Protein AF-A0A971S9L2-F1 (afdb_monomer_lite)

Structure (mmCIF, N/CA/C/O backbone):
data_AF-A0A971S9L2-F1
#
_entry.id   AF-A0A971S9L2-F1
#
loop_
_atom_site.group_PDB
_atom_site.id
_atom_site.type_symbol
_atom_site.label_atom_id
_atom_site.label_alt_id
_atom_site.label_comp_id
_atom_site.label_asym_id
_atom_site.label_entity_id
_atom_site.label_seq_id
_atom_site.pdbx_PDB_ins_code
_atom_site.Cartn_x
_atom_site.Cartn_y
_atom_site.Cartn_z
_atom_site.occupancy
_atom_site.B_iso_or_equiv
_atom_site.auth_seq_id
_atom_site.auth_comp_id
_atom_site.auth_asym_id
_atom_site.auth_atom_id
_atom_site.pdbx_PDB_model_num
ATOM 1 N N . MET A 1 1 ? -4.959 7.215 24.337 1.00 77.00 1 MET A N 1
ATOM 2 C CA . MET A 1 1 ? -3.661 7.239 25.070 1.00 77.00 1 MET A CA 1
ATOM 3 C C . MET A 1 1 ? -2.908 6.014 24.600 1.00 77.00 1 MET A C 1
ATOM 5 O O . MET A 1 1 ? -3.502 4.947 24.609 1.00 77.00 1 MET A O 1
ATOM 9 N N . MET A 1 2 ? -1.663 6.170 24.152 1.00 91.12 2 MET A N 1
ATOM 10 C CA . MET A 1 2 ? -0.883 5.078 23.567 1.00 91.12 2 MET A CA 1
ATOM 11 C C . MET A 1 2 ? -0.669 3.950 24.584 1.00 91.12 2 MET A C 1
ATOM 13 O O . MET A 1 2 ? -0.215 4.217 25.697 1.00 91.12 2 MET A O 1
ATOM 17 N N . THR A 1 3 ? -1.002 2.717 24.203 1.00 96.12 3 THR A N 1
ATOM 18 C CA . THR A 1 3 ? -0.802 1.529 25.044 1.00 96.12 3 THR A CA 1
ATOM 19 C C . THR A 1 3 ? 0.675 1.126 25.079 1.00 96.12 3 THR A C 1
ATOM 21 O O . THR A 1 3 ? 1.451 1.487 24.189 1.00 96.12 3 THR A O 1
ATOM 24 N N . ASP A 1 4 ? 1.075 0.331 26.076 1.00 97.31 4 ASP A N 1
ATOM 25 C CA . ASP A 1 4 ? 2.449 -0.188 26.162 1.00 97.31 4 ASP A CA 1
ATOM 26 C C . ASP A 1 4 ? 2.821 -1.042 24.939 1.00 97.31 4 ASP A C 1
ATOM 28 O O . ASP A 1 4 ? 3.965 -1.010 24.486 1.00 97.31 4 ASP A O 1
ATOM 32 N N . ARG A 1 5 ? 1.848 -1.773 24.373 1.00 97.81 5 ARG A N 1
ATOM 33 C CA . ARG A 1 5 ? 2.000 -2.528 23.120 1.00 97.81 5 ARG A CA 1
ATOM 34 C C . ARG A 1 5 ? 2.410 -1.600 21.981 1.00 97.81 5 ARG A C 1
ATOM 36 O O . ARG A 1 5 ? 3.442 -1.806 21.346 1.00 97.81 5 ARG A O 1
ATOM 43 N N . VAL A 1 6 ? 1.613 -0.559 21.740 1.00 98.25 6 VAL A N 1
ATOM 44 C CA . VAL A 1 6 ? 1.852 0.392 20.649 1.00 98.25 6 VAL A CA 1
ATOM 45 C C . VAL A 1 6 ? 3.168 1.136 20.851 1.00 98.25 6 VAL A C 1
ATOM 47 O O . VAL A 1 6 ? 3.890 1.360 19.881 1.00 98.25 6 VAL A O 1
ATOM 50 N N . ALA A 1 7 ? 3.523 1.474 22.094 1.00 98.06 7 ALA A N 1
ATOM 51 C CA . ALA A 1 7 ? 4.807 2.093 22.406 1.00 98.06 7 ALA A CA 1
ATOM 52 C C . ALA A 1 7 ? 5.989 1.215 21.953 1.00 98.06 7 ALA A C 1
ATOM 54 O O . ALA A 1 7 ? 6.868 1.712 21.246 1.00 98.06 7 ALA A O 1
ATOM 55 N N . ARG A 1 8 ? 5.970 -0.088 22.281 1.00 98.12 8 ARG A N 1
ATOM 56 C CA . ARG A 1 8 ? 7.005 -1.052 21.860 1.00 98.12 8 ARG A CA 1
ATOM 57 C C . ARG A 1 8 ? 7.039 -1.246 20.345 1.00 98.12 8 ARG A C 1
ATOM 59 O O . ARG A 1 8 ? 8.114 -1.209 19.748 1.00 98.12 8 ARG A O 1
ATOM 66 N N . LEU A 1 9 ? 5.874 -1.395 19.710 1.00 98.31 9 LEU A N 1
ATOM 67 C CA . LEU A 1 9 ? 5.760 -1.534 18.253 1.00 98.31 9 LEU A CA 1
ATOM 68 C C . LEU A 1 9 ? 6.317 -0.305 17.518 1.00 98.31 9 LEU A C 1
ATOM 70 O O . LEU A 1 9 ? 7.101 -0.436 16.576 1.00 98.31 9 LEU A O 1
ATOM 74 N N . LYS A 1 10 ? 5.961 0.897 17.980 1.00 97.81 10 LYS A N 1
ATOM 75 C CA . LYS A 1 10 ? 6.462 2.162 17.436 1.00 97.81 10 LYS A CA 1
ATOM 76 C C . LYS A 1 10 ? 7.972 2.297 17.621 1.00 97.81 10 LYS A C 1
ATOM 78 O O . LYS A 1 10 ? 8.654 2.685 16.677 1.00 97.81 10 LYS A O 1
ATOM 83 N N . GLU A 1 11 ? 8.493 1.991 18.809 1.00 97.19 11 GLU A N 1
ATOM 84 C CA . GLU A 1 11 ? 9.931 2.046 19.085 1.00 97.19 11 GLU A CA 1
ATOM 85 C C . GLU A 1 11 ? 10.711 1.092 18.173 1.00 97.19 11 GLU A C 1
ATOM 87 O O . GLU A 1 11 ? 11.699 1.504 17.563 1.00 97.19 11 GLU A O 1
ATOM 92 N N . LYS A 1 12 ? 10.235 -0.148 18.006 1.00 97.50 12 LYS A N 1
ATOM 93 C CA . LYS A 1 12 ? 10.829 -1.115 17.074 1.00 97.50 12 LYS A CA 1
ATOM 94 C C . LYS A 1 12 ? 10.814 -0.581 15.641 1.00 97.50 12 LYS A C 1
ATOM 96 O O . LYS A 1 12 ? 11.852 -0.573 14.988 1.00 97.50 12 LYS A O 1
ATOM 101 N N . SER A 1 13 ? 9.671 -0.081 15.172 1.00 97.69 13 SER A N 1
ATOM 102 C CA . SER A 1 13 ? 9.508 0.448 13.812 1.00 97.69 13 SER A CA 1
ATOM 103 C C . SER A 1 13 ? 10.437 1.623 13.505 1.00 97.69 13 SER A C 1
ATOM 105 O O . SER A 1 13 ? 11.133 1.611 12.495 1.00 97.69 13 SER A O 1
ATOM 107 N N . VAL A 1 14 ? 10.503 2.621 14.392 1.00 95.94 14 VAL A N 1
ATOM 108 C CA . VAL A 1 14 ? 11.314 3.835 14.178 1.00 95.94 14 VAL A CA 1
ATOM 109 C C . VAL A 1 14 ? 12.816 3.543 14.200 1.00 95.94 14 VAL A C 1
ATOM 111 O O . VAL A 1 14 ? 13.571 4.211 13.499 1.00 95.94 14 VAL A O 1
ATOM 114 N N . ASN A 1 15 ? 13.251 2.552 14.980 1.00 96.12 15 ASN A N 1
ATOM 115 C CA . ASN A 1 15 ? 14.662 2.174 15.085 1.00 96.12 15 ASN A CA 1
ATOM 116 C C . ASN A 1 15 ? 15.088 1.098 14.072 1.00 96.12 15 ASN A C 1
ATOM 118 O O . ASN A 1 15 ? 16.257 0.714 14.043 1.00 96.12 15 ASN A O 1
ATOM 122 N N . THR A 1 16 ? 14.164 0.585 13.255 1.00 96.38 16 THR A N 1
ATOM 123 C CA . THR A 1 16 ? 14.481 -0.428 12.245 1.00 96.38 16 THR A CA 1
ATOM 124 C C . THR A 1 16 ? 15.212 0.216 11.069 1.00 96.38 16 THR A C 1
ATOM 126 O O . THR A 1 16 ? 14.694 1.129 10.432 1.00 96.38 16 THR A O 1
ATOM 129 N N . GLN A 1 17 ? 16.411 -0.280 10.755 1.00 96.56 17 GLN A N 1
ATOM 130 C CA . GLN A 1 17 ? 17.188 0.165 9.598 1.00 96.56 17 GLN A CA 1
ATOM 131 C C . GLN A 1 17 ? 16.579 -0.391 8.297 1.00 96.56 17 GLN A C 1
ATOM 133 O O . GLN A 1 17 ? 16.505 -1.614 8.147 1.00 96.56 17 GLN A O 1
ATOM 138 N N . PRO A 1 18 ? 16.203 0.463 7.324 1.00 97.75 18 PRO A N 1
ATOM 139 C CA . PRO A 1 18 ? 15.739 0.002 6.022 1.00 97.75 18 PRO A CA 1
ATOM 140 C C . PRO A 1 18 ? 16.785 -0.840 5.284 1.00 97.75 18 PRO A C 1
ATOM 142 O O . PRO A 1 18 ? 17.980 -0.517 5.275 1.00 97.75 18 PRO A O 1
ATOM 145 N N . ARG A 1 19 ? 16.322 -1.904 4.624 1.00 97.94 19 ARG A N 1
ATOM 146 C CA . ARG A 1 19 ? 17.159 -2.851 3.874 1.00 97.94 19 ARG A CA 1
ATOM 147 C C . ARG A 1 19 ? 16.448 -3.380 2.634 1.00 97.94 19 ARG A C 1
ATOM 149 O O . ARG A 1 19 ? 15.223 -3.314 2.554 1.00 97.94 19 ARG A O 1
ATOM 156 N N . ILE A 1 20 ? 17.199 -3.922 1.680 1.00 97.88 20 ILE A N 1
ATOM 157 C CA . ILE A 1 20 ? 16.593 -4.612 0.533 1.00 97.88 20 ILE A CA 1
ATOM 158 C C . ILE A 1 20 ? 16.261 -6.073 0.864 1.00 97.88 20 ILE A C 1
ATOM 160 O O . ILE A 1 20 ? 16.860 -6.675 1.754 1.00 97.88 20 ILE A O 1
ATOM 164 N N . CYS A 1 21 ? 15.295 -6.633 0.139 1.00 97.31 21 CYS A N 1
ATOM 165 C CA . CYS A 1 21 ? 14.895 -8.034 0.194 1.00 97.31 21 CYS A CA 1
ATOM 166 C C . CYS A 1 21 ? 14.799 -8.593 -1.231 1.00 97.31 21 CYS A C 1
ATOM 168 O O . CYS A 1 21 ? 14.027 -8.096 -2.058 1.00 97.31 21 CYS A O 1
ATOM 170 N N . MET A 1 22 ? 15.586 -9.635 -1.510 1.00 97.88 22 MET A N 1
ATOM 171 C CA . MET A 1 22 ? 15.704 -10.223 -2.848 1.00 97.88 22 MET A CA 1
ATOM 172 C C . MET A 1 22 ? 14.668 -11.316 -3.155 1.00 97.88 22 MET A C 1
ATOM 174 O O . MET A 1 22 ? 14.533 -11.685 -4.320 1.00 97.88 22 MET A O 1
ATOM 178 N N . GLU A 1 23 ? 13.902 -11.794 -2.162 1.00 97.81 23 GLU A N 1
ATOM 179 C CA . GLU A 1 23 ? 12.924 -12.892 -2.317 1.00 97.81 23 GLU A CA 1
ATOM 180 C C . GLU A 1 23 ? 11.953 -12.648 -3.479 1.00 97.81 23 GLU A C 1
ATOM 182 O O . GLU A 1 23 ? 11.791 -13.498 -4.353 1.00 97.81 23 GLU A O 1
ATOM 187 N N . ARG A 1 24 ? 11.369 -11.442 -3.547 1.00 98.25 24 ARG A N 1
ATOM 188 C CA . ARG A 1 24 ? 10.447 -11.063 -4.626 1.00 98.25 24 ARG A CA 1
ATOM 189 C C . ARG A 1 24 ? 11.113 -11.154 -5.999 1.00 98.25 24 ARG A C 1
ATOM 191 O O . ARG A 1 24 ? 10.534 -11.706 -6.929 1.00 98.25 24 ARG A O 1
ATOM 198 N N . ALA A 1 25 ? 12.304 -10.577 -6.147 1.00 98.56 25 ALA A N 1
ATOM 199 C CA . ALA A 1 25 ? 12.996 -10.537 -7.431 1.00 98.56 25 ALA A CA 1
ATOM 200 C C . ALA A 1 25 ? 13.349 -11.948 -7.920 1.00 98.56 25 ALA A C 1
ATOM 202 O O . ALA A 1 25 ? 13.224 -12.225 -9.114 1.00 98.56 25 ALA A O 1
ATOM 203 N N . VAL A 1 26 ? 13.719 -12.848 -7.005 1.00 98.56 26 VAL A N 1
ATOM 204 C CA . VAL A 1 26 ? 13.952 -14.266 -7.309 1.00 98.56 26 VAL A CA 1
ATOM 205 C C . VAL A 1 26 ? 12.655 -14.944 -7.757 1.00 98.56 26 VAL A C 1
ATOM 207 O O . VAL A 1 26 ? 12.620 -15.453 -8.875 1.00 98.56 26 VAL A O 1
ATOM 210 N N . ALA A 1 27 ? 11.572 -14.846 -6.979 1.00 98.38 27 ALA A N 1
ATOM 211 C CA . ALA A 1 27 ? 10.281 -15.461 -7.312 1.00 98.38 27 ALA A CA 1
ATOM 212 C C . ALA A 1 27 ? 9.741 -15.000 -8.681 1.00 98.38 27 ALA A C 1
ATOM 214 O O . ALA A 1 27 ? 9.311 -15.805 -9.508 1.00 98.38 27 ALA A O 1
ATOM 215 N N . VAL A 1 28 ? 9.830 -13.697 -8.979 1.00 98.62 28 VAL A N 1
ATOM 216 C CA . VAL A 1 28 ? 9.432 -13.154 -10.289 1.00 98.62 28 VAL A CA 1
ATOM 217 C C . VAL A 1 28 ? 10.336 -13.681 -11.405 1.00 98.62 28 VAL A C 1
ATOM 219 O O . VAL A 1 28 ? 9.847 -14.013 -12.484 1.00 98.62 28 VAL A O 1
ATOM 222 N N . THR A 1 29 ? 11.645 -13.787 -11.171 1.00 98.75 29 THR A N 1
ATOM 223 C CA . THR A 1 29 ? 12.584 -14.329 -12.166 1.00 98.75 29 THR A CA 1
ATOM 224 C C . THR A 1 29 ? 12.263 -15.784 -12.495 1.00 98.75 29 THR A C 1
ATOM 226 O O . THR A 1 29 ? 12.164 -16.128 -13.672 1.00 98.75 29 THR A O 1
ATOM 229 N N . GLU A 1 30 ? 12.032 -16.617 -11.482 1.00 98.56 30 GLU A N 1
ATOM 230 C CA . GLU A 1 30 ? 11.678 -18.029 -11.649 1.00 98.56 30 GLU A CA 1
ATOM 231 C C . GLU A 1 30 ? 10.352 -18.201 -12.399 1.00 98.56 30 GLU A C 1
ATOM 233 O O . GLU A 1 30 ? 10.280 -18.974 -13.361 1.00 98.56 30 GLU A O 1
ATOM 238 N N . ALA A 1 31 ? 9.327 -17.421 -12.035 1.00 98.44 31 ALA A N 1
ATOM 239 C CA . ALA A 1 31 ? 8.047 -17.413 -12.738 1.00 98.44 31 ALA A CA 1
ATOM 240 C C . ALA A 1 31 ? 8.239 -17.101 -14.229 1.00 98.44 31 ALA A C 1
ATOM 242 O O . ALA A 1 31 ? 7.765 -17.827 -15.107 1.00 98.44 31 ALA A O 1
ATOM 243 N N . TYR A 1 32 ? 8.966 -16.026 -14.537 1.00 98.62 32 TYR A N 1
ATOM 244 C CA . TYR A 1 32 ? 9.186 -15.601 -15.915 1.00 98.62 32 TYR A CA 1
ATOM 245 C C . TYR A 1 32 ? 10.042 -16.596 -16.705 1.00 98.62 32 TYR A C 1
ATOM 247 O O . TYR A 1 32 ? 9.719 -16.866 -17.858 1.00 98.62 32 TYR A O 1
ATOM 255 N N . GLN A 1 33 ? 11.080 -17.188 -16.113 1.00 98.31 33 GLN A N 1
ATOM 256 C CA . GLN A 1 33 ? 11.871 -18.234 -16.771 1.00 98.31 33 GLN A CA 1
ATOM 257 C C . GLN A 1 33 ? 11.028 -19.465 -17.125 1.00 98.31 33 GLN A C 1
ATOM 259 O O . GLN A 1 33 ? 11.272 -20.104 -18.149 1.00 98.31 33 GLN A O 1
ATOM 264 N N . LYS A 1 34 ? 10.026 -19.784 -16.301 1.00 98.31 34 LYS A N 1
ATOM 265 C CA . LYS A 1 34 ? 9.155 -20.942 -16.501 1.00 98.31 34 LYS A CA 1
ATOM 266 C C . LYS A 1 34 ? 8.038 -20.700 -17.517 1.00 98.31 34 LYS A C 1
ATOM 268 O O . LYS A 1 34 ? 7.721 -21.609 -18.280 1.00 98.31 34 LYS A O 1
ATOM 273 N N . TYR A 1 35 ? 7.427 -19.514 -17.516 1.00 98.25 35 TYR A N 1
ATOM 274 C CA . TYR A 1 35 ? 6.171 -19.277 -18.240 1.00 98.25 35 TYR A CA 1
ATOM 275 C C . TYR A 1 35 ? 6.244 -18.213 -19.345 1.00 98.25 35 TYR A C 1
ATOM 277 O O . TYR A 1 35 ? 5.349 -18.183 -20.199 1.00 98.25 35 TYR A O 1
ATOM 285 N N . ALA A 1 36 ? 7.268 -17.353 -19.391 1.00 96.25 36 ALA A N 1
ATOM 286 C CA . ALA A 1 36 ? 7.324 -16.288 -20.393 1.00 96.25 36 ALA A CA 1
ATOM 287 C C . ALA A 1 36 ? 7.338 -16.858 -21.823 1.00 96.25 36 ALA A C 1
ATOM 289 O O . ALA A 1 36 ? 8.070 -17.792 -22.139 1.00 96.25 36 ALA A O 1
ATOM 290 N N . GLY A 1 37 ? 6.498 -16.292 -22.695 1.00 96.44 37 GLY A N 1
ATOM 291 C CA . GLY A 1 37 ? 6.302 -16.760 -24.072 1.00 96.44 37 GLY A CA 1
ATOM 292 C C . GLY A 1 37 ? 5.306 -17.917 -24.229 1.00 96.44 37 GLY A C 1
ATOM 293 O O . GLY A 1 37 ? 4.901 -18.200 -25.352 1.00 96.44 37 GLY A O 1
ATOM 294 N N . SER A 1 38 ? 4.868 -18.551 -23.133 1.00 97.69 38 SER A N 1
ATOM 295 C CA . SER A 1 38 ? 3.828 -19.599 -23.150 1.00 97.69 38 SER A CA 1
ATOM 296 C C . SER A 1 38 ? 2.423 -19.091 -22.799 1.00 97.69 38 SER A C 1
ATOM 298 O O . SER A 1 38 ? 1.434 -19.773 -23.059 1.00 97.69 38 SER A O 1
ATOM 300 N N . VAL A 1 39 ? 2.331 -17.886 -22.229 1.00 98.25 39 VAL A N 1
ATOM 301 C CA . VAL A 1 39 ? 1.087 -17.218 -21.821 1.00 98.25 39 VAL A CA 1
ATOM 302 C C . VAL A 1 39 ? 1.079 -15.758 -22.285 1.00 98.25 39 VAL A C 1
ATOM 304 O O . VAL A 1 39 ? 2.120 -15.210 -22.657 1.00 98.25 39 VAL A O 1
ATOM 307 N N . SER A 1 40 ? -0.091 -15.115 -22.249 1.00 98.12 40 SER A N 1
ATOM 308 C CA . SER A 1 40 ? -0.225 -13.679 -22.517 1.00 98.12 40 SER A CA 1
ATOM 309 C C . SER A 1 40 ? 0.543 -12.833 -21.483 1.00 98.12 40 SER A C 1
ATOM 311 O O . SER A 1 40 ? 0.710 -13.265 -20.336 1.00 98.12 40 SER A O 1
ATOM 313 N N . PRO A 1 41 ? 1.005 -11.614 -21.832 1.00 96.81 41 PRO A N 1
ATOM 314 C CA . PRO A 1 41 ? 1.688 -10.729 -20.884 1.00 96.81 41 PRO A CA 1
ATOM 315 C C . PRO A 1 41 ? 0.874 -10.439 -19.617 1.00 96.81 41 PRO A C 1
ATOM 317 O O . PRO A 1 41 ? 1.435 -10.384 -18.526 1.00 96.81 41 PRO A O 1
ATOM 320 N N . GLN A 1 42 ? -0.447 -10.301 -19.750 1.00 96.75 42 GLN A N 1
ATOM 321 C CA . GLN A 1 42 ? -1.371 -10.071 -18.643 1.00 96.75 42 GLN A CA 1
ATOM 322 C C . GLN A 1 42 ? -1.367 -11.266 -17.688 1.00 96.75 42 GLN A C 1
ATOM 324 O O . GLN A 1 42 ? -1.127 -11.092 -16.494 1.00 96.75 42 GLN A O 1
ATOM 329 N N . VAL A 1 43 ? -1.565 -12.484 -18.203 1.00 98.56 43 VAL A N 1
ATOM 330 C CA . VAL A 1 43 ? -1.550 -13.709 -17.387 1.00 98.56 43 VAL A CA 1
ATOM 331 C C . VAL A 1 43 ? -0.172 -13.947 -16.770 1.00 98.56 43 VAL A C 1
ATOM 333 O O . VAL A 1 43 ? -0.096 -14.359 -15.617 1.00 98.56 43 VAL A O 1
ATOM 336 N N . MET A 1 44 ? 0.920 -13.614 -17.468 1.00 98.44 44 MET A N 1
ATOM 337 C CA . MET A 1 44 ? 2.273 -13.687 -16.905 1.00 98.44 44 MET A CA 1
ATOM 338 C C . MET A 1 44 ? 2.413 -12.834 -15.633 1.00 98.44 44 MET A C 1
ATOM 340 O O . MET A 1 44 ? 3.021 -13.287 -14.665 1.00 98.44 44 MET A O 1
ATOM 344 N N . ARG A 1 45 ? 1.825 -11.628 -15.592 1.00 98.00 45 ARG A N 1
ATOM 345 C CA . ARG A 1 45 ? 1.819 -10.798 -14.372 1.00 98.00 45 ARG A CA 1
ATOM 346 C C . ARG A 1 45 ? 1.046 -11.458 -13.233 1.00 98.00 45 ARG A C 1
ATOM 348 O O . ARG A 1 45 ? 1.579 -11.526 -12.131 1.00 98.00 45 ARG A O 1
ATOM 355 N N . GLY A 1 46 ? -0.135 -12.011 -13.515 1.00 98.56 46 GLY A N 1
ATOM 356 C CA . GLY A 1 46 ? -0.936 -12.734 -12.522 1.00 98.56 46 GLY A CA 1
ATOM 357 C C . GLY A 1 46 ? -0.217 -13.969 -11.964 1.00 98.56 46 GLY A C 1
ATOM 358 O O . GLY A 1 46 ? -0.199 -14.178 -10.755 1.00 98.56 46 GLY A O 1
ATOM 359 N N . ILE A 1 47 ? 0.456 -14.747 -12.824 1.00 98.81 47 ILE A N 1
ATOM 360 C CA . ILE A 1 47 ? 1.275 -15.899 -12.408 1.00 98.81 47 ILE A CA 1
ATOM 361 C C . ILE A 1 47 ? 2.437 -15.451 -11.519 1.00 98.81 47 ILE A C 1
ATOM 363 O O . ILE A 1 47 ? 2.649 -16.037 -10.462 1.00 98.81 47 ILE A O 1
ATOM 367 N N . ALA A 1 48 ? 3.182 -14.421 -11.930 1.00 98.62 48 ALA A N 1
ATOM 368 C CA . ALA A 1 48 ? 4.302 -13.915 -11.143 1.00 98.62 48 ALA A CA 1
ATOM 369 C C . ALA A 1 48 ? 3.835 -13.395 -9.776 1.00 98.62 48 ALA A C 1
ATOM 371 O O . ALA A 1 48 ? 4.462 -13.695 -8.766 1.00 98.62 48 ALA A O 1
ATOM 372 N N . PHE A 1 49 ? 2.712 -12.673 -9.724 1.00 98.81 49 PHE A N 1
ATOM 373 C CA . PHE A 1 49 ? 2.139 -12.188 -8.471 1.00 98.81 49 PHE A CA 1
ATOM 374 C C . PHE A 1 49 ? 1.704 -13.327 -7.542 1.00 98.81 49 PHE A C 1
ATOM 376 O O . PHE A 1 49 ? 2.037 -13.313 -6.357 1.00 98.81 49 PHE A O 1
ATOM 383 N N . LYS A 1 50 ? 1.038 -14.350 -8.088 1.00 98.75 50 LYS A N 1
ATOM 384 C CA . LYS A 1 50 ? 0.675 -15.558 -7.340 1.00 98.75 50 LYS A CA 1
ATOM 385 C C . LYS A 1 50 ? 1.901 -16.273 -6.781 1.00 98.75 50 LYS A C 1
ATOM 387 O O . LYS A 1 50 ? 1.912 -16.572 -5.593 1.00 98.75 50 LYS A O 1
ATOM 392 N N . GLN A 1 51 ? 2.946 -16.446 -7.589 1.00 98.62 51 GLN A N 1
ATOM 393 C CA . GLN A 1 51 ? 4.185 -17.072 -7.133 1.00 98.62 51 GLN A CA 1
ATOM 394 C C . GLN A 1 51 ? 4.861 -16.265 -6.009 1.00 98.62 51 GLN A C 1
ATOM 396 O O . GLN A 1 51 ? 5.294 -16.848 -5.021 1.00 98.62 51 GLN A O 1
ATOM 401 N N . ILE A 1 52 ? 4.873 -14.925 -6.078 1.00 98.44 52 ILE A N 1
ATOM 402 C CA . ILE A 1 52 ? 5.373 -14.105 -4.959 1.00 98.44 52 ILE A CA 1
ATOM 403 C C . ILE A 1 52 ? 4.609 -14.424 -3.665 1.00 98.44 52 ILE A C 1
ATOM 405 O O . ILE A 1 52 ? 5.232 -14.584 -2.620 1.00 98.44 52 ILE A O 1
ATOM 409 N N . MET A 1 53 ? 3.276 -14.504 -3.712 1.00 98.31 53 MET A N 1
ATOM 410 C CA . MET A 1 53 ? 2.461 -14.754 -2.514 1.00 98.31 53 MET A CA 1
ATOM 411 C C . MET A 1 53 ? 2.571 -16.193 -1.994 1.00 98.31 53 MET A C 1
ATOM 413 O O . MET A 1 53 ? 2.419 -16.415 -0.790 1.00 98.31 53 MET A O 1
ATOM 417 N N . GLU A 1 54 ? 2.883 -17.154 -2.862 1.00 98.25 54 GLU A N 1
ATOM 418 C CA . GLU A 1 54 ? 3.188 -18.542 -2.491 1.00 98.25 54 GLU A CA 1
ATOM 419 C C . GLU A 1 54 ? 4.558 -18.671 -1.812 1.00 98.25 54 GLU A C 1
ATOM 421 O O . GLU A 1 54 ? 4.669 -19.379 -0.811 1.00 98.25 54 GLU A O 1
ATOM 426 N N . ASP A 1 55 ? 5.564 -17.936 -2.292 1.00 97.12 55 ASP A N 1
ATOM 427 C CA . ASP A 1 55 ? 6.963 -18.165 -1.912 1.00 97.12 55 ASP A CA 1
ATOM 428 C C . ASP A 1 55 ? 7.476 -17.205 -0.830 1.00 97.12 55 ASP A C 1
ATOM 430 O O . ASP A 1 55 ? 8.349 -17.579 -0.046 1.00 97.12 55 ASP A O 1
ATOM 434 N N . LYS A 1 56 ? 6.945 -15.973 -0.745 1.00 95.81 56 LYS A N 1
ATOM 435 C CA . LYS A 1 56 ? 7.485 -14.945 0.167 1.00 95.81 56 LYS A CA 1
ATOM 436 C C . LYS A 1 56 ? 7.484 -15.397 1.626 1.00 95.81 56 LYS A C 1
ATOM 438 O O . LYS A 1 56 ? 6.565 -16.098 2.064 1.00 95.81 56 LYS A O 1
ATOM 443 N N . THR A 1 57 ? 8.446 -14.926 2.408 1.00 97.81 57 THR A N 1
ATOM 444 C CA . THR A 1 57 ? 8.448 -15.138 3.857 1.00 97.81 57 THR A CA 1
ATOM 445 C C . THR A 1 57 ? 7.262 -14.419 4.513 1.00 97.81 57 THR A C 1
ATOM 447 O O . THR A 1 57 ? 6.962 -13.263 4.206 1.00 97.81 57 THR A O 1
ATOM 450 N N . ILE A 1 58 ? 6.569 -15.114 5.423 1.00 98.06 58 ILE A N 1
ATOM 451 C CA . ILE A 1 58 ? 5.484 -14.551 6.237 1.00 98.06 58 ILE A CA 1
ATOM 452 C C . ILE A 1 58 ? 6.035 -14.127 7.596 1.00 98.06 58 ILE A C 1
ATOM 454 O O . ILE A 1 58 ? 6.607 -14.940 8.324 1.00 98.06 58 ILE A O 1
ATOM 458 N N . TYR A 1 59 ? 5.812 -12.861 7.943 1.00 97.88 59 TYR A N 1
ATOM 459 C CA . TYR A 1 59 ? 6.229 -12.265 9.206 1.00 97.88 59 TYR A CA 1
ATOM 460 C C . TYR A 1 59 ? 5.015 -11.907 10.068 1.00 97.88 59 TYR A C 1
ATOM 462 O O . TYR A 1 59 ? 4.099 -11.215 9.617 1.00 97.88 59 TYR A O 1
ATOM 470 N N . ILE A 1 60 ? 5.053 -12.352 11.323 1.00 98.56 60 ILE A N 1
ATOM 471 C CA . ILE A 1 60 ? 4.174 -11.901 12.402 1.00 98.56 60 ILE A CA 1
ATOM 472 C C . ILE A 1 60 ? 5.095 -11.504 13.549 1.00 98.56 60 ILE A C 1
ATOM 474 O O . ILE A 1 60 ? 5.799 -12.344 14.110 1.00 98.56 60 ILE A O 1
ATOM 478 N N . GLY A 1 61 ? 5.133 -10.213 13.855 1.00 96.56 61 GLY A N 1
ATOM 479 C CA . GLY A 1 61 ? 5.965 -9.679 14.922 1.00 96.56 61 GLY A CA 1
ATOM 480 C C . GLY A 1 61 ? 5.359 -9.911 16.299 1.00 96.56 61 GLY A C 1
ATOM 481 O O . GLY A 1 61 ? 4.146 -10.079 16.447 1.00 96.56 61 GLY A O 1
ATOM 482 N N . ASP A 1 62 ? 6.208 -9.852 17.322 1.00 95.38 62 ASP A N 1
ATOM 483 C CA . ASP A 1 62 ? 5.754 -9.735 18.708 1.00 95.38 62 ASP A CA 1
ATOM 484 C C . ASP A 1 62 ? 4.787 -8.556 18.835 1.00 95.38 62 ASP A C 1
ATOM 486 O O . ASP A 1 62 ? 4.958 -7.535 18.165 1.00 95.38 62 ASP A O 1
ATOM 490 N N . ASP A 1 63 ? 3.776 -8.698 19.692 1.00 96.38 63 ASP A N 1
ATOM 491 C CA . ASP A 1 63 ? 2.775 -7.666 19.974 1.00 96.38 63 ASP A CA 1
ATOM 492 C C . ASP A 1 63 ? 1.856 -7.251 18.802 1.00 96.38 63 ASP A C 1
ATOM 494 O O . ASP A 1 63 ? 0.924 -6.478 19.030 1.00 96.38 63 ASP A O 1
ATOM 498 N N . GLU A 1 64 ? 2.036 -7.748 17.573 1.00 98.44 64 GLU A N 1
ATOM 499 C CA . GLU A 1 64 ? 1.206 -7.329 16.433 1.00 98.44 64 GLU A CA 1
ATOM 500 C C . GLU A 1 64 ? -0.256 -7.787 16.554 1.00 98.44 64 GLU A C 1
ATOM 502 O O . GLU A 1 64 ? -0.527 -8.939 16.899 1.00 98.44 64 GLU A O 1
ATOM 507 N N . LEU A 1 65 ? -1.185 -6.879 16.220 1.00 98.56 65 LEU A N 1
ATOM 508 C CA . LEU A 1 65 ? -2.618 -7.159 16.035 1.00 98.56 65 LEU A CA 1
ATOM 509 C C . LEU A 1 65 ? -3.041 -7.148 14.557 1.00 98.56 65 LEU A C 1
ATOM 511 O O . LEU A 1 65 ? -3.960 -7.880 14.187 1.00 98.56 65 LEU A O 1
ATOM 515 N N . ILE A 1 66 ? -2.370 -6.319 13.749 1.00 98.81 66 ILE A N 1
ATOM 516 C CA . ILE A 1 66 ? -2.474 -6.244 12.287 1.00 98.81 66 ILE A CA 1
ATOM 517 C C . ILE A 1 66 ? -1.173 -6.803 11.715 1.00 98.81 66 ILE A C 1
ATOM 519 O O . ILE A 1 66 ? -0.094 -6.355 12.107 1.00 98.81 66 ILE A O 1
ATOM 523 N N . VAL A 1 67 ? -1.267 -7.780 10.815 1.00 98.81 67 VAL A N 1
ATOM 524 C CA . VAL A 1 67 ? -0.128 -8.619 10.412 1.00 98.81 67 VAL A CA 1
ATOM 525 C C . VAL A 1 67 ? 0.211 -8.519 8.932 1.00 98.81 67 VAL A C 1
ATOM 527 O O . VAL A 1 67 ? -0.633 -8.196 8.098 1.00 98.81 67 VAL A O 1
ATOM 530 N N . GLY A 1 68 ? 1.466 -8.845 8.621 1.00 97.75 68 GLY A N 1
ATOM 531 C CA . GLY A 1 68 ? 2.024 -8.863 7.272 1.00 97.75 68 GLY A CA 1
ATOM 532 C C . GLY A 1 68 ? 2.970 -7.698 7.004 1.00 97.75 68 GLY A C 1
ATOM 533 O O . GLY A 1 68 ? 2.742 -6.581 7.465 1.00 97.75 68 GLY A O 1
ATOM 534 N N . GLU A 1 69 ? 4.024 -7.965 6.241 1.00 97.56 69 GLU A N 1
ATOM 535 C CA . GLU A 1 69 ? 5.023 -6.995 5.781 1.00 97.56 69 GLU A CA 1
ATOM 536 C C . GLU A 1 69 ? 5.223 -7.116 4.267 1.00 97.56 69 GLU A C 1
ATOM 538 O O . GLU A 1 69 ? 4.898 -8.153 3.671 1.00 97.56 69 GLU A O 1
ATOM 543 N N . ARG A 1 70 ? 5.750 -6.069 3.615 1.00 93.94 70 ARG A N 1
ATOM 544 C CA . ARG A 1 70 ? 6.072 -6.127 2.177 1.00 93.94 70 ARG A CA 1
ATOM 545 C C . ARG A 1 70 ? 7.198 -7.119 1.910 1.00 93.94 70 ARG A C 1
ATOM 547 O O . ARG A 1 70 ? 7.017 -8.006 1.077 1.00 93.94 70 ARG A O 1
ATOM 554 N N . GLY A 1 71 ? 8.319 -6.978 2.617 1.00 93.56 71 GLY A N 1
ATOM 555 C CA . GLY A 1 71 ? 9.429 -7.933 2.620 1.00 93.56 71 GLY A CA 1
ATOM 556 C C . GLY A 1 71 ? 9.330 -8.968 3.743 1.00 93.56 71 GLY A C 1
ATOM 557 O O . GLY A 1 71 ? 8.277 -9.144 4.350 1.00 93.56 71 GLY A O 1
ATOM 558 N N . ALA A 1 72 ? 10.450 -9.639 4.014 1.00 94.75 72 ALA A N 1
ATOM 559 C CA . ALA A 1 72 ? 10.543 -10.708 5.012 1.00 94.75 72 ALA A CA 1
ATOM 560 C C . ALA A 1 72 ? 10.454 -10.227 6.476 1.00 94.75 72 ALA A C 1
ATOM 562 O O . ALA A 1 72 ? 10.240 -11.034 7.375 1.00 94.75 72 ALA A O 1
ATOM 563 N N . GLU A 1 73 ? 10.640 -8.930 6.727 1.00 96.50 73 GLU A N 1
ATOM 564 C CA . GLU A 1 73 ? 10.626 -8.311 8.057 1.00 96.50 73 GLU A CA 1
ATOM 565 C C . GLU A 1 73 ? 10.337 -6.796 7.942 1.00 96.50 73 GLU A C 1
ATOM 567 O O . GLU A 1 73 ? 10.408 -6.248 6.833 1.00 96.50 73 GLU A O 1
ATOM 572 N N . PRO A 1 74 ? 10.019 -6.091 9.047 1.00 97.50 74 PRO A N 1
ATOM 573 C CA . PRO A 1 74 ? 9.866 -4.637 9.045 1.00 97.50 74 PRO A CA 1
ATOM 574 C C . PRO A 1 74 ? 11.072 -3.926 8.416 1.00 97.50 74 PRO A C 1
ATOM 576 O O . PRO A 1 74 ? 12.217 -4.306 8.644 1.00 97.50 74 PRO A O 1
ATOM 579 N N . GLY A 1 75 ? 10.835 -2.890 7.610 1.00 96.94 75 GLY A N 1
ATOM 580 C CA . GLY A 1 75 ? 11.888 -2.119 6.940 1.00 96.94 75 GLY A CA 1
ATOM 581 C C . GLY A 1 75 ? 12.545 -2.821 5.744 1.00 96.94 75 GLY A C 1
ATOM 582 O O . GLY A 1 75 ? 13.284 -2.171 4.997 1.00 96.94 75 GLY A O 1
ATOM 583 N N . ALA A 1 76 ? 12.271 -4.111 5.518 1.00 97.19 76 ALA A N 1
ATOM 584 C CA . ALA A 1 76 ? 12.754 -4.840 4.354 1.00 97.19 76 ALA A CA 1
ATOM 585 C C . ALA A 1 76 ? 11.864 -4.558 3.136 1.00 97.19 76 ALA A C 1
ATOM 587 O O . ALA A 1 76 ? 10.676 -4.885 3.113 1.00 97.19 76 ALA A O 1
ATOM 588 N N . THR A 1 77 ? 12.444 -3.966 2.093 1.00 94.00 77 THR A N 1
ATOM 589 C CA . THR A 1 77 ? 11.721 -3.588 0.874 1.00 94.00 77 THR A CA 1
ATOM 590 C C . THR A 1 77 ? 12.154 -4.426 -0.323 1.00 94.00 77 THR A C 1
ATOM 592 O O . THR A 1 77 ? 13.329 -4.748 -0.496 1.00 94.00 77 THR A O 1
ATOM 595 N N . SER A 1 78 ? 11.190 -4.810 -1.154 1.00 95.94 78 SER A N 1
ATOM 596 C CA . SER A 1 78 ? 11.447 -5.616 -2.347 1.00 95.94 78 SER A CA 1
ATOM 597 C C . SER A 1 78 ? 12.164 -4.824 -3.444 1.00 95.94 78 SER A C 1
ATOM 599 O O . SER A 1 78 ? 12.032 -3.603 -3.532 1.00 95.94 78 SER A O 1
ATOM 601 N N . THR A 1 79 ? 12.849 -5.529 -4.345 1.00 97.50 79 THR A N 1
ATOM 602 C CA . THR A 1 79 ? 13.358 -4.964 -5.604 1.00 97.50 79 THR A CA 1
ATOM 603 C C . THR A 1 79 ? 12.476 -5.363 -6.799 1.00 97.50 79 THR A C 1
ATOM 605 O O . THR A 1 79 ? 11.757 -6.369 -6.773 1.00 97.50 79 THR A O 1
ATOM 608 N N . PHE A 1 80 ? 12.483 -4.531 -7.847 1.00 98.50 80 PHE A N 1
ATOM 609 C CA . PHE A 1 80 ? 11.544 -4.607 -8.976 1.00 98.50 80 PHE A CA 1
ATOM 610 C C . PHE A 1 80 ? 12.283 -4.618 -10.319 1.00 98.50 80 PHE A C 1
ATOM 612 O O . PHE A 1 80 ? 12.229 -3.634 -11.065 1.00 98.50 80 PHE A O 1
ATOM 619 N N . PRO A 1 81 ? 13.009 -5.707 -10.631 1.00 98.56 81 PRO A N 1
ATOM 620 C CA . PRO A 1 81 ? 13.905 -5.747 -11.782 1.00 98.56 81 PRO A CA 1
ATOM 621 C C . PRO A 1 81 ? 13.170 -5.687 -13.129 1.00 98.56 81 PRO A C 1
ATOM 623 O O . PRO A 1 81 ? 13.768 -5.314 -14.136 1.00 98.56 81 PRO A O 1
ATOM 626 N N . GLU A 1 82 ? 11.863 -5.973 -13.161 1.00 98.38 82 GLU A N 1
ATOM 627 C CA . GLU A 1 82 ? 11.041 -5.765 -14.358 1.00 98.38 82 GLU A CA 1
ATOM 628 C C . GLU A 1 82 ? 10.813 -4.278 -14.701 1.00 98.38 82 GLU A C 1
ATOM 630 O O . GLU A 1 82 ? 10.493 -3.947 -15.846 1.00 98.38 82 GLU A O 1
ATOM 635 N N . LEU A 1 83 ? 10.976 -3.378 -13.726 1.00 98.31 83 LEU A N 1
ATOM 636 C CA . LEU A 1 83 ? 10.889 -1.929 -13.903 1.00 98.31 83 LEU A CA 1
ATOM 637 C C . LEU A 1 83 ? 12.286 -1.358 -14.113 1.00 98.31 83 LEU A C 1
ATOM 639 O O . LEU A 1 83 ? 12.596 -0.896 -15.208 1.00 98.31 83 LEU A O 1
ATOM 643 N N . CYS A 1 84 ? 13.135 -1.482 -13.092 1.00 98.19 84 CYS A N 1
ATOM 644 C CA . CYS A 1 84 ? 14.529 -1.065 -13.107 1.00 98.19 84 CYS A CA 1
ATOM 645 C C . CYS A 1 84 ? 15.403 -2.199 -12.564 1.00 98.19 84 CYS A C 1
ATOM 647 O O . CYS A 1 84 ? 15.340 -2.556 -11.383 1.00 98.19 84 CYS A O 1
ATOM 649 N N . CYS A 1 85 ? 16.228 -2.769 -13.440 1.00 98.31 85 CYS A N 1
ATOM 650 C CA . CYS A 1 85 ? 17.237 -3.744 -13.054 1.00 98.31 85 CYS A CA 1
ATOM 651 C C . CYS A 1 85 ? 18.506 -3.008 -12.605 1.00 98.31 85 CYS A C 1
ATOM 653 O O . CYS A 1 85 ? 19.333 -2.642 -13.435 1.00 98.31 85 CYS A O 1
ATOM 655 N N . HIS A 1 86 ? 18.643 -2.794 -11.296 1.00 98.25 86 HIS A N 1
ATOM 656 C CA . HIS A 1 86 ? 19.812 -2.145 -10.698 1.00 98.25 86 HIS A CA 1
ATOM 657 C C . HIS A 1 86 ? 21.125 -2.860 -11.054 1.00 98.25 86 HIS A C 1
ATOM 659 O O . HIS A 1 86 ? 21.194 -4.090 -11.119 1.00 98.25 86 HIS A O 1
ATOM 665 N N . THR A 1 87 ? 22.192 -2.094 -11.229 1.00 98.25 87 THR A N 1
ATOM 666 C CA . THR A 1 87 ? 23.554 -2.627 -11.302 1.00 98.25 87 THR A CA 1
ATOM 667 C C . THR A 1 87 ? 24.060 -3.022 -9.909 1.00 98.25 87 THR A C 1
ATOM 669 O O . THR A 1 87 ? 23.459 -2.691 -8.886 1.00 98.25 87 THR A O 1
ATOM 672 N N . VAL A 1 88 ? 25.191 -3.731 -9.836 1.00 98.19 88 VAL A N 1
ATOM 673 C CA . VAL A 1 88 ? 25.858 -3.978 -8.541 1.00 98.19 88 VAL A CA 1
ATOM 674 C C . VAL A 1 88 ? 26.368 -2.666 -7.931 1.00 98.19 88 VAL A C 1
ATOM 676 O O . VAL A 1 88 ? 26.309 -2.505 -6.717 1.00 98.19 88 VAL A O 1
ATOM 679 N N . GLU A 1 89 ? 26.799 -1.714 -8.763 1.00 98.06 89 GLU A N 1
ATOM 680 C CA . GLU A 1 89 ? 27.214 -0.379 -8.321 1.00 98.06 89 GLU A CA 1
ATOM 681 C C . GLU A 1 89 ? 26.046 0.392 -7.690 1.00 98.06 89 GLU A C 1
ATOM 683 O O . GLU A 1 89 ? 26.209 0.976 -6.623 1.00 98.06 89 GLU A O 1
ATOM 688 N N . ASP A 1 90 ? 24.839 0.317 -8.260 1.00 98.12 90 ASP A N 1
ATOM 689 C CA . ASP A 1 90 ? 23.643 0.919 -7.654 1.00 98.12 90 ASP A CA 1
ATOM 690 C C . ASP A 1 90 ? 23.389 0.381 -6.239 1.00 98.12 90 ASP A C 1
ATOM 692 O O . ASP A 1 90 ? 23.052 1.147 -5.330 1.00 98.12 90 ASP A O 1
ATOM 696 N N . LEU A 1 91 ? 23.577 -0.931 -6.036 1.00 98.19 91 LEU A N 1
ATOM 697 C CA . LEU A 1 91 ? 23.455 -1.557 -4.718 1.00 98.19 91 LEU A CA 1
ATOM 698 C C . LEU A 1 91 ? 24.528 -1.055 -3.739 1.00 98.19 91 LEU A C 1
ATOM 700 O O . LEU A 1 91 ? 24.252 -0.853 -2.556 1.00 98.19 91 LEU A O 1
ATOM 704 N N . GLU A 1 92 ? 25.751 -0.822 -4.212 1.00 97.81 92 GLU A N 1
ATOM 705 C CA . GLU A 1 92 ? 26.823 -0.236 -3.401 1.00 97.81 92 GLU A CA 1
ATOM 706 C C . GLU A 1 92 ? 26.520 1.221 -3.035 1.00 97.81 92 GLU A C 1
ATOM 708 O O . GLU A 1 92 ? 26.642 1.598 -1.867 1.00 97.81 92 GLU A O 1
ATOM 713 N N . VAL A 1 93 ? 26.044 2.015 -3.996 1.00 96.81 93 VAL A N 1
ATOM 714 C CA . VAL A 1 93 ? 25.665 3.420 -3.803 1.00 96.81 93 VAL A CA 1
ATOM 715 C C . VAL A 1 93 ? 24.519 3.550 -2.799 1.00 96.81 93 VAL A C 1
ATOM 717 O O . VAL A 1 93 ? 24.609 4.361 -1.875 1.00 96.81 93 VAL A O 1
ATOM 720 N N . MET A 1 94 ? 23.448 2.757 -2.925 1.00 96.88 94 MET A N 1
ATOM 721 C CA . MET A 1 94 ? 22.321 2.835 -1.984 1.00 96.88 94 MET A CA 1
ATOM 722 C C . MET A 1 94 ? 22.682 2.356 -0.573 1.00 96.88 94 MET A C 1
ATOM 724 O O . MET A 1 94 ? 22.070 2.823 0.386 1.00 96.88 94 MET A O 1
ATOM 728 N N . ASN A 1 95 ? 23.674 1.471 -0.437 1.00 97.56 95 ASN A N 1
ATOM 729 C CA . ASN A 1 95 ? 24.168 1.006 0.857 1.00 97.56 95 ASN A CA 1
ATOM 730 C C . ASN A 1 95 ? 25.097 2.018 1.534 1.00 97.56 95 ASN A C 1
ATOM 732 O O . ASN A 1 95 ? 25.034 2.185 2.749 1.00 97.56 95 ASN A O 1
ATOM 736 N N . ALA A 1 96 ? 25.951 2.686 0.754 1.00 96.69 96 ALA A N 1
ATOM 737 C CA . ALA A 1 96 ? 26.978 3.589 1.267 1.00 96.69 96 ALA A CA 1
ATOM 738 C C . ALA A 1 96 ? 26.519 5.047 1.436 1.00 96.69 96 ALA A C 1
ATOM 740 O O . ALA A 1 96 ? 27.186 5.806 2.141 1.00 96.69 96 ALA A O 1
ATOM 741 N N . ARG A 1 97 ? 25.430 5.472 0.777 1.00 95.56 97 ARG A N 1
ATOM 742 C CA . ARG A 1 97 ? 24.957 6.864 0.862 1.00 95.56 97 ARG A CA 1
ATOM 743 C C . ARG A 1 97 ? 24.604 7.259 2.296 1.00 95.56 97 ARG A C 1
ATOM 745 O O . ARG A 1 97 ? 24.109 6.449 3.063 1.00 95.56 97 ARG A O 1
ATOM 752 N N . GLU A 1 98 ? 24.821 8.524 2.638 1.00 93.94 98 GLU A N 1
ATOM 753 C CA . GLU A 1 98 ? 24.576 9.041 3.992 1.00 93.94 98 GLU A CA 1
ATOM 754 C C . GLU A 1 98 ? 23.081 9.122 4.329 1.00 93.94 98 GLU A C 1
ATOM 756 O O . GLU A 1 98 ? 22.657 8.753 5.420 1.00 93.94 98 GLU A O 1
ATOM 761 N N . ASN A 1 99 ? 22.273 9.587 3.373 1.00 93.50 99 ASN A N 1
ATOM 762 C CA . ASN A 1 99 ? 20.842 9.796 3.558 1.00 93.50 99 ASN A CA 1
ATOM 763 C C . ASN A 1 99 ? 20.033 8.769 2.769 1.00 93.50 99 ASN A C 1
ATOM 765 O O . ASN A 1 99 ? 20.349 8.454 1.620 1.00 93.50 99 ASN A O 1
ATOM 769 N N . VAL A 1 100 ? 18.929 8.315 3.365 1.00 94.69 100 VAL A N 1
ATOM 770 C CA . VAL A 1 100 ? 17.980 7.377 2.745 1.00 94.69 100 VAL A CA 1
ATOM 771 C C . VAL A 1 100 ? 18.652 6.044 2.358 1.00 94.69 100 VAL A C 1
ATOM 773 O O . VAL A 1 100 ? 18.318 5.450 1.341 1.00 94.69 100 VAL A O 1
ATOM 776 N N . ASN A 1 101 ? 19.669 5.581 3.081 1.00 97.31 101 ASN A N 1
ATOM 777 C CA . ASN A 1 101 ? 20.411 4.365 2.743 1.00 97.31 101 ASN A CA 1
ATOM 778 C C . ASN A 1 101 ? 19.603 3.067 2.945 1.00 97.31 101 ASN A C 1
ATOM 780 O O . ASN A 1 101 ? 18.796 2.937 3.856 1.00 97.31 101 ASN A O 1
ATOM 784 N N . PHE A 1 102 ? 19.868 2.058 2.122 1.00 98.31 102 PHE A N 1
ATOM 785 C CA . PHE A 1 102 ? 19.316 0.717 2.319 1.00 98.31 102 PHE A CA 1
ATOM 786 C C . PHE A 1 102 ? 20.453 -0.250 2.575 1.00 98.31 102 PHE A C 1
ATOM 788 O O . PHE A 1 102 ? 21.375 -0.327 1.769 1.00 98.31 102 PHE A O 1
ATOM 795 N N . THR A 1 103 ? 20.390 -1.007 3.668 1.00 98.25 103 THR A N 1
ATOM 796 C CA . THR A 1 103 ? 21.384 -2.052 3.915 1.00 98.25 103 THR A CA 1
ATOM 797 C C . THR A 1 103 ? 21.309 -3.120 2.823 1.00 98.25 103 THR A C 1
ATOM 799 O O . THR A 1 103 ? 20.238 -3.666 2.545 1.00 98.25 103 THR A O 1
ATOM 802 N N . VAL A 1 104 ? 22.468 -3.419 2.238 1.00 98.38 104 VAL A N 1
ATOM 803 C CA . VAL A 1 104 ? 22.686 -4.445 1.213 1.00 98.38 104 VAL A CA 1
ATOM 804 C C . VAL A 1 104 ? 23.767 -5.400 1.710 1.00 98.38 104 VAL A C 1
ATOM 806 O O . VAL A 1 104 ? 24.866 -4.974 2.071 1.00 98.38 104 VAL A O 1
ATOM 809 N N . THR A 1 105 ? 23.478 -6.697 1.706 1.00 98.06 105 THR A N 1
ATOM 810 C CA . THR A 1 105 ? 24.442 -7.744 2.064 1.00 98.06 105 THR A CA 1
ATOM 811 C C . THR A 1 105 ? 25.220 -8.244 0.843 1.00 98.06 105 THR A C 1
ATOM 813 O O . THR A 1 105 ? 24.823 -8.038 -0.304 1.00 98.06 105 THR A O 1
ATOM 816 N N . GLU A 1 106 ? 26.331 -8.949 1.069 1.00 98.25 106 GLU A N 1
ATOM 817 C CA . GLU A 1 106 ? 27.069 -9.598 -0.027 1.00 98.25 106 GLU A CA 1
ATOM 818 C C . GLU A 1 106 ? 26.245 -10.688 -0.726 1.00 98.25 106 GLU A C 1
ATOM 820 O O . GLU A 1 106 ? 26.400 -10.897 -1.928 1.00 98.25 106 GLU A O 1
ATOM 825 N N . GLU A 1 107 ? 25.326 -11.333 -0.004 1.00 98.31 107 GLU A N 1
ATOM 826 C CA . GLU A 1 107 ? 24.392 -12.292 -0.593 1.00 98.31 107 GLU A CA 1
ATOM 827 C C . GLU A 1 107 ? 23.402 -11.601 -1.539 1.00 98.31 107 GLU A C 1
ATOM 829 O O . GLU A 1 107 ? 23.184 -12.080 -2.651 1.00 98.31 107 GLU A O 1
ATOM 834 N N . ASP A 1 108 ? 22.885 -10.423 -1.170 1.00 98.44 108 ASP A N 1
ATOM 835 C CA . ASP A 1 108 ? 22.006 -9.649 -2.053 1.00 98.44 108 ASP A CA 1
ATOM 836 C C . ASP A 1 108 ? 22.726 -9.258 -3.353 1.00 98.44 108 ASP A C 1
ATOM 838 O O . ASP A 1 108 ? 22.183 -9.416 -4.450 1.00 98.44 108 ASP A O 1
ATOM 842 N N . LYS A 1 109 ? 23.987 -8.808 -3.253 1.00 98.69 109 LYS A N 1
ATOM 843 C CA . LYS A 1 109 ? 24.822 -8.489 -4.425 1.00 98.69 109 LYS A CA 1
ATOM 844 C C . LYS A 1 109 ? 25.106 -9.720 -5.280 1.00 98.69 109 LYS A C 1
ATOM 846 O O . LYS A 1 109 ? 25.135 -9.611 -6.508 1.00 98.69 109 LYS A O 1
ATOM 851 N N . ARG A 1 110 ? 25.329 -10.880 -4.655 1.00 98.75 110 ARG A N 1
ATOM 852 C CA . ARG A 1 110 ? 25.535 -12.151 -5.358 1.00 98.75 110 ARG A CA 1
ATOM 853 C C . ARG A 1 110 ? 24.287 -12.534 -6.149 1.00 98.75 110 ARG A C 1
ATOM 855 O O . ARG A 1 110 ? 24.398 -12.756 -7.351 1.00 98.75 110 ARG A O 1
ATOM 862 N N . ILE A 1 111 ? 23.111 -12.524 -5.515 1.00 98.75 111 ILE A N 1
ATOM 863 C CA . ILE A 1 111 ? 21.821 -12.786 -6.175 1.00 98.75 111 ILE A CA 1
ATOM 864 C C . ILE A 1 111 ? 21.604 -11.801 -7.330 1.00 98.75 111 ILE A C 1
ATOM 866 O O . ILE A 1 111 ? 21.265 -12.217 -8.441 1.00 98.75 111 ILE A O 1
ATOM 870 N N . GLN A 1 112 ? 21.859 -10.507 -7.108 1.00 98.69 112 GLN A N 1
ATOM 871 C CA . GLN A 1 112 ? 21.714 -9.491 -8.148 1.00 98.69 112 GLN A CA 1
ATOM 872 C C . GLN A 1 112 ? 22.602 -9.78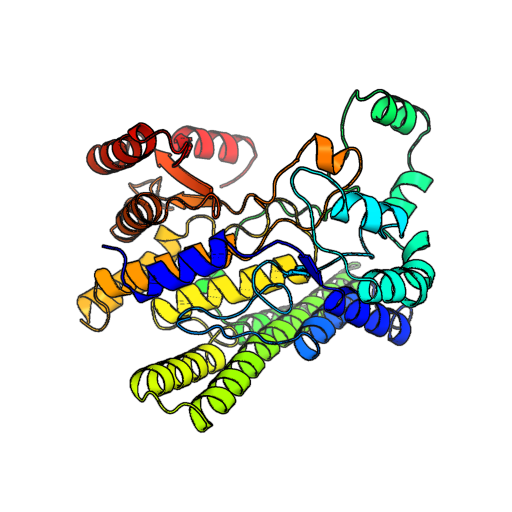7 -9.365 1.00 98.69 112 GLN A C 1
ATOM 874 O O . GLN A 1 112 ? 22.123 -9.753 -10.498 1.00 98.69 112 GLN A O 1
ATOM 879 N N . ARG A 1 113 ? 23.880 -10.110 -9.138 1.00 98.75 113 ARG A N 1
ATOM 880 C CA . ARG A 1 113 ? 24.870 -10.380 -10.191 1.00 98.75 113 ARG A CA 1
ATOM 881 C C . ARG A 1 113 ? 24.603 -11.682 -10.945 1.00 98.75 113 ARG A C 1
ATOM 883 O O . ARG A 1 113 ? 24.763 -11.720 -12.160 1.00 98.75 113 ARG A O 1
ATOM 890 N N . GLU A 1 114 ? 24.265 -12.749 -10.229 1.00 98.56 114 GLU A N 1
ATOM 891 C CA . GLU A 1 114 ? 24.237 -14.111 -10.779 1.00 98.56 114 GLU A CA 1
ATOM 892 C C . GLU A 1 114 ? 22.859 -14.522 -11.304 1.00 98.56 114 GLU A C 1
ATOM 894 O O . GLU A 1 114 ? 22.781 -15.350 -12.209 1.00 98.56 114 GLU A O 1
ATOM 899 N N . ILE A 1 115 ? 21.779 -13.955 -10.757 1.00 98.50 115 ILE A N 1
ATOM 900 C CA . ILE A 1 115 ? 20.403 -14.375 -11.059 1.00 98.50 115 ILE A CA 1
ATOM 901 C C . ILE A 1 115 ? 19.632 -13.246 -11.744 1.00 98.50 115 ILE A C 1
ATOM 903 O O . ILE A 1 115 ? 19.049 -13.451 -12.809 1.00 98.50 115 ILE A O 1
ATOM 907 N N . ILE A 1 116 ? 19.635 -12.047 -11.154 1.00 98.75 116 ILE A N 1
ATOM 908 C CA . ILE A 1 116 ? 18.723 -10.974 -11.574 1.00 98.75 116 ILE A CA 1
ATOM 909 C C . ILE A 1 116 ? 19.208 -10.268 -12.842 1.00 98.75 116 ILE A C 1
ATOM 911 O O . ILE A 1 116 ? 18.484 -10.264 -13.838 1.00 98.75 116 ILE A O 1
ATOM 915 N N . ILE A 1 117 ? 20.422 -9.706 -12.839 1.00 98.75 117 ILE A N 1
ATOM 916 C CA . ILE A 1 117 ? 20.982 -8.959 -13.981 1.00 98.75 117 ILE A CA 1
ATOM 917 C C . ILE A 1 117 ? 20.963 -9.788 -15.277 1.00 98.75 117 ILE A C 1
ATOM 919 O O . ILE A 1 117 ? 20.413 -9.292 -16.263 1.00 98.75 117 ILE A O 1
ATOM 923 N N . PRO A 1 118 ? 21.438 -11.055 -15.300 1.00 98.62 118 PRO A N 1
ATOM 924 C CA . PRO A 1 118 ? 21.476 -11.849 -16.531 1.00 98.62 118 PRO A CA 1
ATOM 925 C C . PRO A 1 118 ? 20.110 -12.032 -17.202 1.00 98.62 118 PRO A C 1
ATOM 927 O O . PRO A 1 118 ? 20.027 -12.194 -18.422 1.00 98.62 118 PRO A O 1
ATOM 930 N N . TYR A 1 119 ? 19.027 -12.014 -16.419 1.00 98.56 119 TYR A N 1
ATOM 931 C CA . TYR A 1 119 ? 17.676 -12.124 -16.950 1.00 98.56 119 TYR A CA 1
ATOM 932 C C . TYR A 1 119 ? 17.048 -10.754 -17.241 1.00 98.56 119 TYR A C 1
ATOM 934 O O . TYR A 1 119 ? 16.421 -10.583 -18.287 1.00 98.56 119 TYR A O 1
ATOM 942 N N . TRP A 1 120 ? 17.199 -9.767 -16.359 1.00 98.69 120 TRP A N 1
ATOM 943 C CA . TRP A 1 120 ? 16.372 -8.559 -16.386 1.00 98.69 120 TRP A CA 1
ATOM 944 C C . TRP A 1 120 ? 16.988 -7.332 -17.046 1.00 98.69 120 TRP A C 1
ATOM 946 O O . TRP A 1 120 ? 16.212 -6.470 -17.459 1.00 98.69 120 TRP A O 1
ATOM 956 N N . GLU A 1 121 ? 18.312 -7.248 -17.203 1.00 97.19 121 GLU A N 1
ATOM 957 C CA . GLU A 1 121 ? 18.999 -6.049 -17.721 1.00 97.19 121 GLU A CA 1
ATOM 958 C C . GLU A 1 121 ? 18.325 -5.515 -18.996 1.00 97.19 121 GLU A C 1
ATOM 960 O O . GLU A 1 121 ? 17.764 -4.419 -18.996 1.00 97.19 121 GLU A O 1
ATOM 965 N N . ASN A 1 122 ? 18.214 -6.370 -20.016 1.00 97.62 122 ASN A N 1
ATOM 966 C CA . ASN A 1 122 ? 17.618 -6.023 -21.312 1.00 97.62 122 ASN A CA 1
ATOM 967 C C . ASN A 1 122 ? 16.091 -6.242 -21.380 1.00 97.62 122 ASN A C 1
ATOM 969 O O . ASN A 1 122 ? 15.487 -6.171 -22.451 1.00 97.62 122 ASN A O 1
ATOM 973 N N . ARG A 1 123 ? 15.445 -6.585 -20.258 1.00 97.81 123 ARG A N 1
ATOM 974 C CA . ARG A 1 123 ? 13.989 -6.834 -20.179 1.00 97.81 123 ARG A CA 1
ATOM 975 C C . ARG A 1 123 ? 13.247 -5.780 -19.370 1.00 97.81 123 ARG A C 1
ATOM 977 O O . ARG A 1 123 ? 12.030 -5.664 -19.548 1.00 97.81 123 ARG A O 1
ATOM 984 N N . SER A 1 124 ? 13.964 -5.049 -18.519 1.00 98.12 124 SER A N 1
ATOM 985 C CA . SER A 1 124 ? 13.422 -3.996 -17.671 1.00 98.12 124 SER A CA 1
ATOM 986 C C . SER A 1 124 ? 12.738 -2.904 -18.496 1.00 98.12 124 SER A C 1
ATOM 988 O O . SER A 1 124 ? 13.131 -2.601 -19.627 1.00 98.12 124 SER A O 1
ATOM 990 N N . THR A 1 125 ? 11.681 -2.324 -17.933 1.00 97.44 125 THR A N 1
ATOM 991 C CA . THR A 1 125 ? 10.927 -1.247 -18.587 1.00 97.44 125 THR A CA 1
ATOM 992 C C . THR A 1 125 ? 11.808 -0.020 -18.801 1.00 97.44 125 THR A C 1
ATOM 994 O O . THR A 1 125 ? 11.768 0.563 -19.880 1.00 97.44 125 THR A O 1
ATOM 997 N N . ARG A 1 126 ? 12.687 0.291 -17.838 1.00 97.88 126 ARG A N 1
ATOM 998 C CA . ARG A 1 126 ? 13.699 1.345 -17.958 1.00 97.88 126 ARG A CA 1
ATOM 999 C C . ARG A 1 126 ? 14.605 1.141 -19.167 1.00 97.88 126 ARG A C 1
ATOM 1001 O O . ARG A 1 126 ? 14.774 2.062 -19.953 1.00 97.88 126 ARG A O 1
ATOM 1008 N N . TYR A 1 127 ? 15.165 -0.060 -19.335 1.00 97.88 127 TYR A N 1
ATOM 1009 C CA . TYR A 1 127 ? 16.035 -0.351 -20.476 1.00 97.88 127 TYR A CA 1
ATOM 1010 C C . TYR A 1 127 ? 15.302 -0.116 -21.797 1.00 97.88 127 TYR A C 1
ATOM 1012 O O . TYR A 1 127 ? 15.793 0.616 -22.648 1.00 97.88 127 TYR A O 1
ATOM 1020 N N . LYS A 1 128 ? 14.097 -0.681 -21.941 1.00 97.56 128 LYS A N 1
ATOM 1021 C CA . LYS A 1 128 ? 13.289 -0.533 -23.160 1.00 97.56 128 LYS A CA 1
ATOM 1022 C C . LYS A 1 128 ? 12.946 0.924 -23.448 1.00 97.56 128 LYS A C 1
ATOM 1024 O O . LYS A 1 128 ? 13.095 1.358 -24.578 1.00 97.56 128 LYS A O 1
ATOM 1029 N N . MET A 1 129 ? 12.533 1.672 -22.428 1.00 96.62 129 MET A N 1
ATOM 1030 C CA . MET A 1 129 ? 12.205 3.091 -22.546 1.00 96.62 129 MET A CA 1
ATOM 1031 C C . MET A 1 129 ? 13.379 3.882 -23.139 1.00 96.62 129 MET A C 1
ATOM 1033 O O . MET A 1 129 ? 13.220 4.523 -24.168 1.00 96.62 129 MET A O 1
ATOM 1037 N N . PHE A 1 130 ? 14.580 3.765 -22.567 1.00 96.75 130 PHE A N 1
ATOM 1038 C CA . PHE A 1 130 ? 15.758 4.509 -23.035 1.00 96.75 130 PHE A CA 1
ATOM 1039 C C . PHE A 1 130 ? 16.320 4.036 -24.389 1.00 96.75 130 PHE A C 1
ATOM 1041 O O . PHE A 1 130 ? 17.179 4.712 -24.943 1.00 96.75 130 PHE A O 1
ATOM 1048 N N . GLN A 1 131 ? 15.869 2.898 -24.930 1.00 97.25 131 GLN A N 1
ATOM 1049 C CA . GLN A 1 131 ? 16.185 2.501 -26.310 1.00 97.25 131 GLN A CA 1
ATOM 1050 C C . GLN A 1 131 ? 15.249 3.135 -27.348 1.00 97.25 131 GLN A C 1
ATOM 1052 O O . GLN A 1 131 ? 15.622 3.223 -28.514 1.00 97.25 131 GLN A O 1
ATOM 1057 N N . GLU A 1 132 ? 14.051 3.556 -26.938 1.00 97.00 132 GLU A N 1
ATOM 1058 C CA . GLU A 1 132 ? 13.006 4.068 -27.836 1.00 97.00 132 GLU A CA 1
ATOM 1059 C C . GLU A 1 132 ? 12.864 5.598 -27.787 1.00 97.00 132 GLU A C 1
ATOM 1061 O O . GLU A 1 132 ? 12.209 6.181 -28.646 1.00 97.00 132 GLU A O 1
ATOM 1066 N N . LEU A 1 133 ? 13.433 6.256 -26.773 1.00 97.12 133 LEU A N 1
ATOM 1067 C CA . LEU A 1 133 ? 13.350 7.707 -26.609 1.00 97.12 133 LEU A CA 1
ATOM 1068 C C . LEU A 1 133 ? 14.258 8.450 -27.597 1.00 97.12 133 LEU A C 1
ATOM 1070 O O . LEU A 1 133 ? 15.410 8.072 -27.811 1.00 97.12 133 LEU A O 1
ATOM 1074 N N . ASP A 1 134 ? 13.740 9.552 -28.142 1.00 98.06 134 ASP A N 1
ATOM 1075 C CA . ASP A 1 134 ? 14.482 10.437 -29.040 1.00 98.06 134 ASP A CA 1
ATOM 1076 C C . ASP A 1 134 ? 15.688 11.079 -28.333 1.00 98.06 134 ASP A C 1
ATOM 1078 O O . ASP A 1 134 ? 15.661 11.372 -27.133 1.00 98.06 134 ASP A O 1
ATOM 1082 N N . GLN A 1 135 ? 16.744 11.366 -29.096 1.00 98.12 135 GLN A N 1
ATOM 1083 C CA . GLN A 1 135 ? 17.975 11.951 -28.561 1.00 98.12 135 GLN A CA 1
ATOM 1084 C C . GLN A 1 135 ? 17.723 13.313 -27.892 1.00 98.12 135 GLN A C 1
ATOM 1086 O O . GLN A 1 135 ? 18.268 13.583 -26.823 1.00 98.12 135 GLN A O 1
ATOM 1091 N N . GLU A 1 136 ? 16.854 14.151 -28.464 1.00 98.38 136 GLU A N 1
ATOM 1092 C CA . GLU A 1 136 ? 16.484 15.451 -27.893 1.00 98.38 136 GLU A CA 1
ATOM 1093 C C . GLU A 1 136 ? 15.803 15.315 -26.525 1.00 98.38 136 GLU A C 1
ATOM 1095 O O . GLU A 1 136 ? 15.974 16.172 -25.654 1.00 98.38 136 GLU A O 1
ATOM 1100 N N . TRP A 1 137 ? 15.041 14.237 -26.316 1.00 98.38 137 TRP A N 1
ATOM 1101 C CA . TRP A 1 137 ? 14.437 13.943 -25.020 1.00 98.38 137 TRP A CA 1
ATOM 1102 C C . TRP A 1 137 ? 15.520 13.604 -23.994 1.00 98.38 137 TRP A C 1
ATOM 1104 O O . TRP A 1 137 ? 15.511 14.153 -22.891 1.00 98.38 137 TRP A O 1
ATOM 1114 N N . ILE A 1 138 ? 16.473 12.744 -24.372 1.00 97.88 138 ILE A N 1
ATOM 1115 C CA . ILE A 1 138 ? 17.570 12.303 -23.497 1.00 97.88 138 ILE A CA 1
ATOM 1116 C C . ILE A 1 138 ? 18.430 13.500 -23.090 1.00 97.88 138 ILE A C 1
ATOM 1118 O O . ILE A 1 138 ? 18.693 13.689 -21.905 1.00 97.88 138 ILE A O 1
ATOM 1122 N N . GLU A 1 139 ? 18.791 14.363 -24.040 1.00 98.25 139 GLU A N 1
ATOM 1123 C CA . GLU A 1 139 ? 19.573 15.573 -23.767 1.00 98.25 139 GLU A CA 1
ATOM 1124 C C . GLU A 1 139 ? 18.843 16.538 -22.824 1.00 98.25 139 GLU A C 1
ATOM 1126 O O . GLU A 1 139 ? 19.458 17.104 -21.918 1.00 98.25 139 GLU A O 1
ATOM 1131 N N . ALA A 1 140 ? 17.527 16.713 -22.989 1.00 98.38 140 ALA A N 1
ATOM 1132 C CA . ALA A 1 140 ? 16.727 17.560 -22.107 1.00 98.38 140 ALA A CA 1
ATOM 1133 C C . ALA A 1 140 ? 16.609 16.983 -20.684 1.00 98.38 140 ALA A C 1
ATOM 1135 O O . ALA A 1 140 ? 16.715 17.732 -19.707 1.00 98.38 140 ALA A O 1
ATOM 1136 N N . TYR A 1 141 ? 16.433 15.666 -20.558 1.00 97.94 141 TYR A N 1
ATOM 1137 C CA . TYR A 1 141 ? 16.441 14.958 -19.277 1.00 97.94 141 TYR A CA 1
ATOM 1138 C C . TYR A 1 141 ? 17.807 15.076 -18.577 1.00 97.94 141 TYR A C 1
ATOM 1140 O O . TYR A 1 141 ? 17.874 15.471 -17.412 1.00 97.94 141 TYR A O 1
ATOM 1148 N N . GLU A 1 142 ? 18.910 14.826 -19.289 1.00 97.12 142 GLU A N 1
ATOM 1149 C CA . GLU A 1 142 ? 20.275 14.933 -18.751 1.00 97.12 142 GLU A CA 1
ATOM 1150 C C . GLU A 1 142 ? 20.637 16.371 -18.351 1.00 97.12 142 GLU A C 1
ATOM 1152 O O . GLU A 1 142 ? 21.321 16.589 -17.346 1.00 97.12 142 GLU A O 1
ATOM 1157 N N . ALA A 1 143 ? 20.133 17.363 -19.092 1.00 97.75 143 ALA A N 1
ATOM 1158 C CA . ALA A 1 143 ? 20.258 18.779 -18.757 1.00 97.75 143 ALA A CA 1
ATOM 1159 C C . ALA A 1 143 ? 19.381 19.210 -17.563 1.00 97.75 143 ALA A C 1
ATOM 1161 O O . ALA A 1 143 ? 19.525 20.335 -17.078 1.00 97.75 143 ALA A O 1
ATOM 1162 N N . GLY A 1 144 ? 18.486 18.342 -17.076 1.00 97.38 144 GLY A N 1
ATOM 1163 C CA . GLY A 1 144 ? 17.604 18.614 -15.941 1.00 97.38 144 GLY A CA 1
ATOM 1164 C C . GLY A 1 144 ? 16.422 19.526 -16.271 1.00 97.38 144 GLY A C 1
ATOM 1165 O O . GLY A 1 144 ? 15.957 20.257 -15.397 1.00 97.38 144 GLY A O 1
ATOM 1166 N N . VAL A 1 145 ? 15.943 19.518 -17.521 1.00 98.12 145 VAL A N 1
ATOM 1167 C CA . VAL A 1 145 ? 14.764 20.297 -17.944 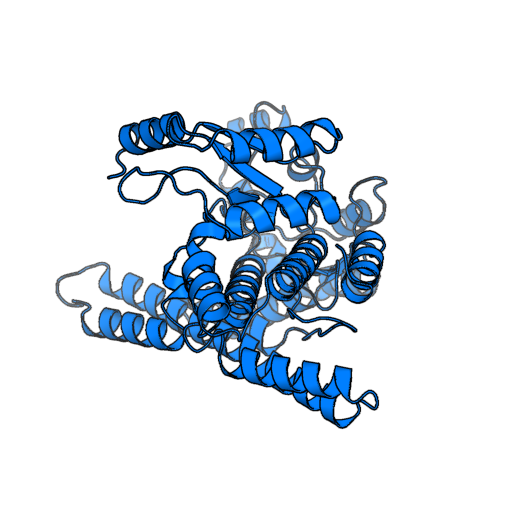1.00 98.12 145 VAL A CA 1
ATOM 1168 C C . VAL A 1 145 ? 13.475 19.715 -17.354 1.00 98.12 145 VAL A C 1
ATOM 1170 O O . VAL A 1 145 ? 12.579 20.464 -16.966 1.00 98.12 145 VAL A O 1
ATOM 1173 N N . PHE A 1 146 ? 13.390 18.388 -17.270 1.00 97.75 146 PHE A N 1
ATOM 1174 C CA . PHE A 1 146 ? 12.297 17.637 -16.652 1.00 97.75 146 PHE A CA 1
ATOM 1175 C C . PHE A 1 146 ? 12.828 16.319 -16.062 1.00 97.75 146 PHE A C 1
ATOM 1177 O O . PHE A 1 146 ? 13.995 15.972 -16.251 1.00 97.75 146 PHE A O 1
ATOM 1184 N N . THR A 1 147 ? 11.971 15.587 -15.349 1.00 97.50 147 THR A N 1
ATOM 1185 C CA . THR A 1 147 ? 12.242 14.237 -14.829 1.00 97.50 147 THR A CA 1
ATOM 1186 C C . THR A 1 147 ? 11.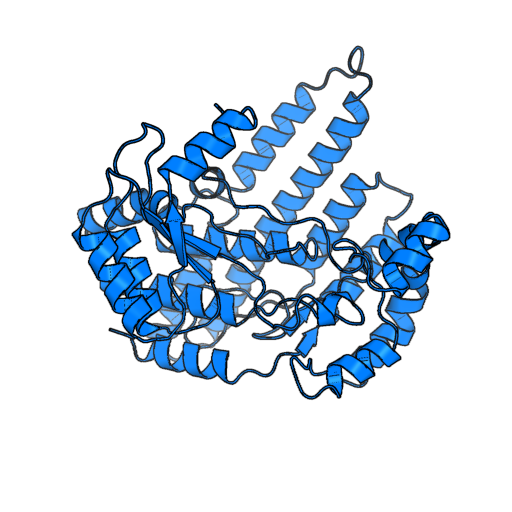254 13.222 -15.415 1.00 97.50 147 THR A C 1
ATOM 1188 O O . THR A 1 147 ? 10.248 13.612 -16.007 1.00 97.50 147 THR A O 1
ATOM 1191 N N . GLU A 1 148 ? 11.544 11.925 -15.282 1.00 97.12 148 GLU A N 1
ATOM 1192 C CA . GLU A 1 148 ? 10.705 10.837 -15.800 1.00 97.12 148 GLU A CA 1
ATOM 1193 C C . GLU A 1 148 ? 10.286 9.902 -14.663 1.00 97.12 148 GLU A C 1
ATOM 1195 O O . GLU A 1 148 ? 11.085 9.139 -14.130 1.00 97.12 148 GLU A O 1
ATOM 1200 N N . PHE A 1 149 ? 9.012 9.948 -14.282 1.00 95.81 149 PHE A N 1
ATOM 1201 C CA . PHE A 1 149 ? 8.500 9.210 -13.127 1.00 95.81 149 PHE A CA 1
ATOM 1202 C C . PHE A 1 149 ? 8.521 7.689 -13.331 1.00 95.81 149 PHE A C 1
ATOM 1204 O O . PHE A 1 149 ? 8.727 6.933 -12.375 1.00 95.81 149 PHE A O 1
ATOM 1211 N N . MET A 1 150 ? 8.317 7.207 -14.556 1.00 96.38 150 MET A N 1
ATOM 1212 C CA . MET A 1 150 ? 8.184 5.779 -14.840 1.00 96.38 150 MET A CA 1
ATOM 1213 C C . MET A 1 150 ? 9.533 5.080 -15.087 1.00 96.38 150 MET A C 1
ATOM 1215 O O . MET A 1 150 ? 9.549 3.884 -15.381 1.00 96.38 150 MET A O 1
ATOM 1219 N N . GLU A 1 151 ? 10.676 5.767 -14.928 1.00 96.50 151 GLU A N 1
ATOM 1220 C CA . GLU A 1 151 ? 11.994 5.151 -15.157 1.00 96.50 151 GLU A CA 1
ATOM 1221 C C . GLU A 1 151 ? 12.342 4.068 -14.118 1.00 96.50 151 GLU A C 1
ATOM 1223 O O . GLU A 1 151 ? 13.031 3.104 -14.435 1.00 96.50 151 GLU A O 1
ATOM 1228 N N . GLN A 1 152 ? 11.879 4.204 -12.871 1.00 97.31 152 GLN A N 1
ATOM 1229 C CA . GLN A 1 152 ? 12.212 3.289 -11.762 1.00 97.31 152 GLN A CA 1
ATOM 1230 C C . GLN A 1 152 ? 10.978 2.737 -11.033 1.00 97.31 152 GLN A C 1
ATOM 1232 O O . GLN A 1 152 ? 11.092 1.814 -10.218 1.00 97.31 152 GLN A O 1
ATOM 1237 N N . ARG A 1 153 ? 9.790 3.277 -11.322 1.00 97.44 153 ARG A N 1
ATOM 1238 C CA . ARG A 1 153 ? 8.528 2.943 -10.652 1.00 97.44 153 ARG A CA 1
ATOM 1239 C C . ARG A 1 153 ? 7.425 2.675 -11.673 1.00 97.44 153 ARG A C 1
ATOM 1241 O O . ARG A 1 153 ? 7.475 3.138 -12.806 1.00 97.44 153 ARG A O 1
ATOM 1248 N N . GLY A 1 154 ? 6.425 1.902 -11.265 1.00 95.94 154 GLY A N 1
ATOM 1249 C CA . GLY A 1 154 ? 5.179 1.771 -12.009 1.00 95.94 154 GLY A CA 1
ATOM 1250 C C . GLY A 1 154 ? 4.296 3.009 -11.813 1.00 95.94 154 GLY A C 1
ATOM 1251 O O . GLY A 1 154 ? 4.448 3.683 -10.792 1.00 95.94 154 GLY A O 1
ATOM 1252 N N . PRO A 1 155 ? 3.341 3.283 -12.724 1.00 95.69 155 PRO A N 1
ATOM 1253 C CA . PRO A 1 155 ? 2.528 4.499 -12.675 1.00 95.69 155 PRO A CA 1
ATOM 1254 C C . PRO A 1 155 ? 1.871 4.760 -11.316 1.00 95.69 155 PRO A C 1
ATOM 1256 O O . PRO A 1 155 ? 2.022 5.849 -10.784 1.00 95.69 155 PRO A O 1
ATOM 1259 N N . GLY A 1 156 ? 1.210 3.764 -10.710 1.00 94.81 156 GLY A N 1
ATOM 1260 C CA . GLY A 1 156 ? 0.666 3.901 -9.354 1.00 94.81 156 GLY A CA 1
ATOM 1261 C C . GLY A 1 156 ? -0.312 5.070 -9.206 1.00 94.81 156 GLY A C 1
ATOM 1262 O O . GLY A 1 156 ? -1.280 5.149 -9.961 1.00 94.81 156 GLY A O 1
ATOM 1263 N N . HIS A 1 157 ? -0.059 5.947 -8.225 1.00 94.50 157 HIS A N 1
ATOM 1264 C CA . HIS A 1 157 ? -0.804 7.190 -7.977 1.00 94.50 157 HIS A CA 1
ATOM 1265 C C . HIS A 1 157 ? -2.325 6.982 -7.912 1.00 94.50 157 HIS A C 1
ATOM 1267 O O . HIS A 1 157 ? -3.108 7.669 -8.569 1.00 94.50 157 HIS A O 1
ATOM 1273 N N . THR A 1 158 ? -2.759 5.999 -7.121 1.00 95.00 158 THR A N 1
ATOM 1274 C CA . THR A 1 158 ? -4.174 5.628 -7.012 1.00 95.00 158 THR A CA 1
ATOM 1275 C C . THR A 1 158 ? -4.621 5.469 -5.560 1.00 95.00 158 THR A C 1
ATOM 1277 O O . THR A 1 158 ? -3.812 5.493 -4.627 1.00 95.00 158 THR A O 1
ATOM 1280 N N . CYS A 1 159 ? -5.928 5.339 -5.356 1.00 93.38 159 CYS A N 1
ATOM 1281 C CA . CYS A 1 159 ? -6.534 5.098 -4.055 1.00 93.38 159 CYS A CA 1
ATOM 1282 C C . CYS A 1 159 ? -7.541 3.950 -4.113 1.00 93.38 159 CYS A C 1
ATOM 1284 O O . CYS A 1 159 ? -8.100 3.634 -5.163 1.00 93.38 159 CYS A O 1
ATOM 1286 N N . GLY A 1 160 ? -7.739 3.310 -2.965 1.00 86.81 160 GLY A N 1
ATOM 1287 C CA . GLY A 1 160 ? -8.628 2.174 -2.826 1.00 86.81 160 GLY A CA 1
ATOM 1288 C C . GLY A 1 160 ? -10.102 2.540 -2.901 1.00 86.81 160 GLY A C 1
ATOM 1289 O O . GLY A 1 160 ? -10.530 3.620 -2.500 1.00 86.81 160 GLY A O 1
ATOM 1290 N N . ASP A 1 161 ? -10.872 1.588 -3.421 1.00 87.12 161 ASP A N 1
ATOM 1291 C CA . ASP A 1 161 ? -12.323 1.664 -3.572 1.00 87.12 161 ASP A CA 1
ATOM 1292 C C . ASP A 1 161 ? -13.029 1.059 -2.344 1.00 87.12 161 ASP A C 1
ATOM 1294 O O . ASP A 1 161 ? -12.546 0.108 -1.721 1.00 87.12 161 ASP A O 1
ATOM 1298 N N . LYS A 1 162 ? -14.243 1.537 -2.048 1.00 92.88 162 LYS A N 1
ATOM 1299 C CA . LYS A 1 162 ? -15.113 0.999 -0.992 1.00 92.88 162 LYS A CA 1
ATOM 1300 C C . LYS A 1 162 ? -15.433 -0.488 -1.176 1.00 92.88 162 LYS A C 1
ATOM 1302 O O . LYS A 1 162 ? -15.786 -1.153 -0.207 1.00 92.88 162 LYS A O 1
ATOM 1307 N N . LYS A 1 163 ? -15.313 -1.018 -2.403 1.00 94.94 163 LYS A N 1
ATOM 1308 C CA . LYS A 1 163 ? -15.583 -2.431 -2.724 1.00 94.94 163 LYS A CA 1
ATOM 1309 C C . LYS A 1 163 ? -14.756 -3.398 -1.880 1.00 94.94 163 LYS A C 1
ATOM 1311 O O . LYS A 1 163 ? -15.267 -4.455 -1.532 1.00 94.94 163 LYS A O 1
ATOM 1316 N N . LEU A 1 164 ? -13.536 -3.016 -1.501 1.00 92.94 164 LEU A N 1
ATOM 1317 C CA . LEU A 1 164 ? -12.675 -3.792 -0.604 1.00 92.94 164 LEU A CA 1
ATOM 1318 C C . LEU A 1 164 ? -13.352 -4.111 0.742 1.00 92.94 164 LEU A C 1
ATOM 1320 O O . LEU A 1 164 ? -13.125 -5.156 1.340 1.00 92.94 164 LEU A O 1
ATOM 1324 N N . PHE A 1 165 ? -14.214 -3.216 1.211 1.00 96.06 165 PHE A N 1
ATOM 1325 C CA . PHE A 1 165 ? -14.918 -3.360 2.480 1.00 96.06 165 PHE A CA 1
ATOM 1326 C C . PHE A 1 165 ? -16.289 -4.035 2.321 1.00 96.06 165 PHE A C 1
ATOM 1328 O O . PHE A 1 165 ? -16.996 -4.231 3.301 1.00 96.06 165 PHE A O 1
ATOM 1335 N N . GLN A 1 166 ? -16.692 -4.365 1.091 1.00 97.06 166 GLN A N 1
ATOM 1336 C CA . GLN A 1 166 ? -18.015 -4.911 0.763 1.00 97.06 166 GLN A CA 1
ATOM 1337 C C . GLN A 1 166 ? -17.944 -6.304 0.134 1.00 97.06 166 GLN A C 1
ATOM 1339 O O . GLN A 1 166 ? -18.941 -7.022 0.140 1.00 97.06 166 GLN A O 1
ATOM 1344 N N . LYS A 1 167 ? -16.791 -6.670 -0.431 1.00 98.38 167 LYS A N 1
ATOM 1345 C CA . LYS A 1 167 ? -16.563 -7.905 -1.179 1.00 98.38 167 LYS A CA 1
ATOM 1346 C C . LYS A 1 167 ? -15.233 -8.528 -0.775 1.00 98.38 167 LYS A C 1
ATOM 1348 O O . LYS A 1 167 ? -14.249 -7.815 -0.588 1.00 98.38 167 LYS A O 1
ATOM 1353 N N . GLY A 1 168 ? -15.203 -9.853 -0.695 1.00 98.50 168 GLY A N 1
ATOM 1354 C CA . GLY A 1 168 ? -13.965 -10.619 -0.626 1.00 98.50 168 GLY A CA 1
ATOM 1355 C C . GLY A 1 168 ? -13.428 -10.981 -2.008 1.00 98.50 168 GLY A C 1
ATOM 1356 O O . GLY A 1 168 ? -14.106 -10.825 -3.027 1.00 98.50 168 GLY A O 1
ATOM 1357 N N . MET A 1 169 ? -12.216 -11.531 -2.046 1.00 98.75 169 MET A N 1
ATOM 1358 C CA . MET A 1 169 ? -11.600 -12.029 -3.282 1.00 98.75 169 MET A CA 1
ATOM 1359 C C . MET A 1 169 ? -12.438 -13.124 -3.951 1.00 98.75 169 MET A C 1
ATOM 1361 O O . MET A 1 169 ? -12.511 -13.162 -5.176 1.00 98.75 169 MET A O 1
ATOM 1365 N N . LEU A 1 170 ? -13.146 -13.961 -3.184 1.00 98.88 170 LEU A N 1
ATOM 1366 C CA . LEU A 1 170 ? -14.059 -14.969 -3.736 1.00 98.88 170 LEU A CA 1
ATOM 1367 C C . LEU A 1 170 ? -15.240 -14.339 -4.489 1.00 98.88 170 LEU A C 1
ATOM 1369 O O . LEU A 1 170 ? -15.632 -14.828 -5.550 1.00 98.88 170 LEU A O 1
ATOM 1373 N N . ASP A 1 171 ? -15.768 -13.221 -3.989 1.00 98.75 171 ASP A N 1
ATOM 1374 C CA . ASP A 1 171 ? -16.833 -12.492 -4.672 1.00 98.75 171 ASP A CA 1
ATOM 1375 C C . ASP A 1 171 ? -16.316 -11.815 -5.951 1.00 98.75 171 ASP A C 1
ATOM 1377 O O . ASP A 1 171 ? -17.053 -11.686 -6.927 1.00 98.75 171 ASP A O 1
ATOM 1381 N N . PHE A 1 172 ? -15.058 -11.361 -5.973 1.00 98.62 172 PHE A N 1
ATOM 1382 C CA . PHE A 1 172 ? -14.434 -10.848 -7.198 1.00 98.62 172 PHE A CA 1
ATOM 1383 C C . PHE A 1 172 ? -14.180 -11.956 -8.220 1.00 98.62 172 PHE A C 1
ATOM 1385 O O . PHE A 1 172 ? -14.484 -11.746 -9.390 1.00 98.62 172 PHE A O 1
ATOM 1392 N N . LYS A 1 173 ? -13.725 -13.147 -7.805 1.00 98.81 173 LYS A N 1
ATOM 1393 C CA . LYS A 1 173 ? -13.606 -14.310 -8.705 1.00 98.81 173 LYS A CA 1
ATOM 1394 C C . LYS A 1 173 ? -14.940 -14.647 -9.370 1.00 98.81 173 LYS A C 1
ATOM 1396 O O . LYS A 1 173 ? -14.973 -14.932 -10.565 1.00 98.81 173 LYS A O 1
ATOM 1401 N N . LYS A 1 174 ? -16.050 -14.557 -8.629 1.00 98.81 174 LYS A N 1
ATOM 1402 C CA . LYS A 1 174 ? -17.392 -14.746 -9.193 1.00 98.81 174 LYS A CA 1
ATOM 1403 C C . LYS A 1 174 ? -17.713 -13.707 -10.276 1.00 98.81 174 LYS A C 1
ATOM 1405 O O . LYS A 1 174 ? -18.065 -14.103 -11.382 1.00 98.81 174 LYS A O 1
ATOM 1410 N N . ASP A 1 175 ? -17.537 -12.413 -9.999 1.00 98.69 175 ASP A N 1
ATOM 1411 C CA . ASP A 1 175 ? -17.766 -11.347 -10.995 1.00 98.69 175 ASP A CA 1
ATOM 1412 C C . ASP A 1 175 ? -16.861 -11.501 -12.230 1.00 98.69 175 ASP A C 1
ATOM 1414 O O . ASP A 1 175 ? -17.277 -11.236 -13.361 1.00 98.69 175 ASP A O 1
ATOM 1418 N N . ILE A 1 176 ? -15.610 -11.922 -12.022 1.00 98.75 176 ILE A N 1
ATOM 1419 C CA . ILE A 1 176 ? -14.644 -12.177 -13.092 1.00 98.75 176 ILE A CA 1
ATOM 1420 C C . ILE A 1 176 ? -15.130 -13.331 -13.970 1.00 98.75 176 ILE A C 1
ATOM 1422 O O . ILE A 1 176 ? -15.145 -13.191 -15.192 1.00 98.75 176 ILE A O 1
ATOM 1426 N N . GLN A 1 177 ? -15.573 -14.440 -13.372 1.00 98.69 177 GLN A N 1
ATOM 1427 C CA . GLN A 1 177 ? -16.100 -15.580 -14.121 1.00 98.69 177 GLN A CA 1
ATOM 1428 C C . GLN A 1 177 ? -17.373 -15.208 -14.888 1.00 98.69 177 GLN A C 1
ATOM 1430 O O . GLN A 1 177 ? -17.466 -15.496 -16.078 1.00 98.69 177 GLN A O 1
ATOM 1435 N N . GLU A 1 178 ? -18.305 -14.489 -14.257 1.00 98.75 178 GLU A N 1
ATOM 1436 C CA . GLU A 1 178 ? -19.499 -13.967 -14.931 1.00 98.75 178 GLU A CA 1
ATOM 1437 C C . GLU A 1 178 ? -19.126 -13.041 -16.101 1.00 98.75 178 GLU A C 1
ATOM 1439 O O . GLU A 1 178 ? -19.754 -13.083 -17.159 1.00 98.75 178 GLU A O 1
ATOM 1444 N N . SER A 1 179 ? -18.075 -12.230 -15.957 1.00 98.56 179 SER A N 1
ATOM 1445 C CA . SER A 1 179 ? -17.576 -11.375 -17.039 1.00 98.56 179 SER A CA 1
ATOM 1446 C C . SER A 1 179 ? -16.977 -12.188 -18.187 1.00 98.56 179 SER A C 1
ATOM 1448 O O . SER A 1 179 ? -17.206 -11.846 -19.344 1.00 98.56 179 SER A O 1
ATOM 1450 N N . ILE A 1 180 ? -16.242 -13.267 -17.888 1.00 98.44 180 ILE A N 1
ATOM 1451 C CA . ILE A 1 180 ? -15.680 -14.187 -18.890 1.00 98.44 180 ILE A CA 1
ATOM 1452 C C . ILE A 1 180 ? -16.797 -14.904 -19.656 1.00 98.44 180 ILE A C 1
ATOM 1454 O O . ILE A 1 180 ? -16.735 -14.977 -20.884 1.00 98.44 180 ILE A O 1
ATOM 1458 N N . ASP A 1 181 ? -17.810 -15.407 -18.949 1.00 98.44 181 ASP A N 1
ATOM 1459 C CA . ASP A 1 181 ? -18.922 -16.168 -19.535 1.00 98.44 181 ASP A CA 1
ATOM 1460 C C . ASP A 1 181 ? -19.768 -15.317 -20.497 1.00 98.44 181 ASP A C 1
ATOM 1462 O O . ASP A 1 181 ? -20.367 -15.845 -21.434 1.00 98.44 181 ASP A O 1
ATOM 1466 N N . ASN A 1 182 ? -19.774 -13.995 -20.300 1.00 98.25 182 ASN A N 1
ATOM 1467 C CA . ASN A 1 182 ? -20.511 -13.033 -21.118 1.00 98.25 182 ASN A CA 1
ATOM 1468 C C . ASN A 1 182 ? -19.687 -12.409 -22.264 1.00 98.25 182 ASN A C 1
ATOM 1470 O O . ASN A 1 182 ? -20.179 -11.504 -22.943 1.00 98.25 182 ASN A O 1
ATOM 1474 N N . LEU A 1 183 ? -18.445 -12.849 -22.503 1.00 98.44 183 LEU A N 1
ATOM 1475 C CA . LEU A 1 183 ? -17.631 -12.328 -23.607 1.00 98.44 183 LEU A CA 1
ATOM 1476 C C . LEU A 1 183 ? -18.172 -12.766 -24.977 1.00 98.44 183 LEU A C 1
ATOM 1478 O O . LEU A 1 183 ? -18.340 -13.954 -25.255 1.00 98.44 183 LEU A O 1
ATOM 1482 N N . ASP A 1 184 ? -18.353 -11.800 -25.879 1.00 98.06 184 ASP A N 1
ATOM 1483 C CA . ASP A 1 184 ? -18.763 -12.053 -27.262 1.00 98.06 184 ASP A CA 1
ATOM 1484 C C . ASP A 1 184 ? -17.551 -12.287 -28.175 1.00 98.06 184 ASP A C 1
ATOM 1486 O O . ASP A 1 184 ? -17.045 -11.379 -28.829 1.00 98.06 184 ASP A O 1
ATOM 1490 N N . PHE A 1 185 ? -17.096 -13.536 -28.268 1.00 97.56 185 PHE A N 1
ATOM 1491 C CA . PHE A 1 185 ? -15.972 -13.896 -29.142 1.00 97.56 185 PHE A CA 1
ATOM 1492 C C . PHE A 1 185 ? -16.263 -13.772 -30.646 1.00 97.56 185 PHE A C 1
ATOM 1494 O O . PHE A 1 185 ? -15.329 -13.881 -31.442 1.00 97.56 185 PHE A O 1
ATOM 1501 N N . PHE A 1 186 ? -17.522 -13.584 -31.056 1.00 97.31 186 PHE A N 1
ATOM 1502 C CA . PHE A 1 186 ? -17.887 -13.484 -32.469 1.00 97.31 186 PHE A CA 1
ATOM 1503 C C . PHE A 1 186 ? -17.887 -12.040 -32.966 1.00 97.31 186 PHE A C 1
ATOM 1505 O O . PHE A 1 186 ? -17.461 -11.806 -34.098 1.00 97.31 186 PHE A O 1
ATOM 1512 N N . ASN A 1 187 ? -18.341 -11.086 -32.145 1.00 98.12 187 ASN A N 1
ATOM 1513 C CA . ASN A 1 187 ? -18.490 -9.688 -32.566 1.00 98.12 187 ASN A CA 1
ATOM 1514 C C . ASN A 1 187 ? -17.575 -8.699 -31.832 1.00 98.12 187 ASN A C 1
ATOM 1516 O O . ASN A 1 187 ? -17.428 -7.572 -32.306 1.00 98.12 187 ASN A O 1
ATOM 1520 N N . ASP A 1 188 ? -16.947 -9.081 -30.715 1.00 97.94 188 ASP A N 1
ATOM 1521 C CA . ASP A 1 188 ? -16.001 -8.218 -30.007 1.00 97.94 188 ASP A CA 1
ATOM 1522 C C . ASP A 1 188 ? -14.545 -8.576 -30.369 1.00 97.94 188 ASP A C 1
ATOM 1524 O O . ASP A 1 188 ? -14.013 -9.583 -29.890 1.00 97.94 188 ASP A O 1
ATOM 1528 N N . PRO A 1 189 ? -13.846 -7.743 -31.167 1.00 97.56 189 PRO A N 1
ATOM 1529 C CA . PRO A 1 189 ? -12.458 -8.006 -31.542 1.00 97.56 189 PRO A CA 1
ATOM 1530 C C . PRO A 1 189 ? -11.492 -7.972 -30.346 1.00 97.56 189 PRO A C 1
ATOM 1532 O O . PRO A 1 189 ? -10.377 -8.473 -30.459 1.00 97.56 189 PRO A O 1
ATOM 1535 N N . GLN A 1 190 ? -11.902 -7.411 -29.201 1.00 97.75 190 GLN A N 1
ATOM 1536 C CA . GLN A 1 190 ? -11.108 -7.366 -27.971 1.00 97.75 190 GLN A CA 1
ATOM 1537 C C . GLN A 1 190 ? -11.428 -8.513 -27.004 1.00 97.75 190 GLN A C 1
ATOM 1539 O O . GLN A 1 190 ? -10.826 -8.580 -25.931 1.00 97.75 190 GLN A O 1
ATOM 1544 N N . ALA A 1 191 ? -12.354 -9.420 -27.340 1.00 98.12 191 ALA A N 1
ATOM 1545 C CA . ALA A 1 191 ? -12.804 -10.470 -26.424 1.00 98.12 191 ALA A CA 1
ATOM 1546 C C . ALA A 1 191 ? -11.646 -11.335 -25.897 1.00 98.12 191 ALA A C 1
ATOM 1548 O O . ALA A 1 191 ? -11.629 -11.705 -24.723 1.00 98.12 191 ALA A O 1
ATOM 1549 N N . LEU A 1 192 ? -10.647 -11.625 -26.740 1.00 97.31 192 LEU A N 1
ATOM 1550 C CA . LEU A 1 192 ? -9.459 -12.374 -26.325 1.00 97.31 192 LEU A CA 1
ATOM 1551 C C . LEU A 1 192 ? -8.628 -11.601 -25.291 1.00 97.31 192 LEU A C 1
ATOM 1553 O O . LEU A 1 192 ? -8.362 -12.142 -24.221 1.00 97.31 192 LEU A O 1
ATOM 1557 N N . ASP A 1 193 ? -8.288 -10.338 -25.552 1.00 97.62 193 ASP A N 1
ATOM 1558 C CA . ASP A 1 193 ? -7.495 -9.511 -24.628 1.00 97.62 193 ASP A CA 1
ATOM 1559 C C . ASP A 1 193 ? -8.227 -9.255 -23.301 1.00 97.62 193 ASP A C 1
ATOM 1561 O O . ASP A 1 193 ? -7.619 -9.273 -22.223 1.00 97.62 193 ASP A O 1
ATOM 1565 N N . LYS A 1 194 ? -9.556 -9.087 -23.362 1.00 98.44 194 LYS A N 1
ATOM 1566 C CA . LYS A 1 194 ? -10.423 -8.991 -22.179 1.00 98.44 194 LYS A CA 1
ATOM 1567 C C . LYS A 1 194 ? -10.373 -10.275 -21.362 1.00 98.44 194 LYS A C 1
ATOM 1569 O O . LYS A 1 194 ? -10.154 -10.209 -20.155 1.00 98.44 194 LYS A O 1
ATOM 1574 N N . ARG A 1 195 ? -10.503 -11.444 -22.003 1.00 98.50 195 ARG A N 1
ATOM 1575 C CA . ARG A 1 195 ? -10.397 -12.743 -21.321 1.00 98.50 195 ARG A CA 1
ATOM 1576 C C . ARG A 1 195 ? -9.044 -12.915 -20.637 1.00 98.50 195 ARG A C 1
ATOM 1578 O O . ARG A 1 195 ? -8.997 -13.399 -19.513 1.00 98.50 195 ARG A O 1
ATOM 1585 N N . GLU A 1 196 ? -7.950 -12.546 -21.295 1.00 98.50 196 GLU A N 1
ATOM 1586 C CA . GLU A 1 196 ? -6.605 -12.681 -20.723 1.00 98.50 196 GLU A CA 1
ATOM 1587 C C . GLU A 1 196 ? -6.381 -11.728 -19.538 1.00 98.50 196 GLU A C 1
ATOM 1589 O O . GLU A 1 196 ? -5.804 -12.129 -18.526 1.00 98.50 196 GLU A O 1
ATOM 1594 N N . SER A 1 197 ? -6.917 -10.507 -19.608 1.00 98.50 197 SER A N 1
ATOM 1595 C CA . SER A 1 197 ? -6.942 -9.582 -18.467 1.00 98.50 197 SER A CA 1
ATOM 1596 C C . SER A 1 197 ? -7.758 -10.145 -17.298 1.00 98.50 197 SER A C 1
ATOM 1598 O O . SER A 1 197 ? -7.275 -10.169 -16.170 1.00 98.50 197 SER A O 1
ATOM 1600 N N . LEU A 1 198 ? -8.954 -10.679 -17.567 1.00 98.81 198 LEU A N 1
ATOM 1601 C CA . LEU A 1 198 ? -9.825 -11.291 -16.556 1.00 98.81 198 LEU A CA 1
ATOM 1602 C C . LEU A 1 198 ? -9.183 -12.528 -15.908 1.00 98.81 198 LEU A C 1
ATOM 1604 O O . LEU A 1 198 ? -9.226 -12.679 -14.692 1.00 98.81 198 LEU A O 1
ATOM 1608 N N . ARG A 1 199 ? -8.504 -13.378 -16.687 1.00 98.75 199 ARG A N 1
ATOM 1609 C CA . ARG A 1 199 ? -7.725 -14.513 -16.158 1.00 98.75 199 ARG A CA 1
ATOM 1610 C C . ARG A 1 199 ? -6.585 -14.069 -15.246 1.00 98.75 199 ARG A C 1
ATOM 1612 O O . ARG A 1 199 ? -6.313 -14.726 -14.249 1.00 98.75 199 ARG A O 1
ATOM 1619 N N . SER A 1 200 ? -5.920 -12.965 -15.580 1.00 98.75 200 SER A N 1
ATOM 1620 C CA . SER A 1 200 ? -4.895 -12.383 -14.711 1.00 98.75 200 SER A CA 1
ATOM 1621 C C . SER A 1 200 ? -5.486 -11.889 -13.387 1.00 98.75 200 SER A C 1
ATOM 1623 O O . SER A 1 200 ? -4.945 -12.190 -12.325 1.00 98.75 200 SER A O 1
ATOM 1625 N N . MET A 1 201 ? -6.645 -11.222 -13.432 1.00 98.81 201 MET A N 1
ATOM 1626 C CA . MET A 1 201 ? -7.370 -10.791 -12.229 1.00 98.81 201 MET A CA 1
ATOM 1627 C C . MET A 1 201 ? -7.809 -11.978 -11.357 1.00 98.81 201 MET A C 1
ATOM 1629 O O . MET A 1 201 ? -7.730 -11.897 -10.132 1.00 98.81 201 MET A O 1
ATOM 1633 N N . ASP A 1 202 ? -8.227 -13.092 -11.966 1.00 98.88 202 ASP A N 1
ATOM 1634 C CA . ASP A 1 202 ? -8.595 -14.316 -11.241 1.00 98.88 202 ASP A CA 1
ATOM 1635 C C . ASP A 1 202 ? -7.405 -14.912 -10.466 1.00 98.88 202 ASP A C 1
ATOM 1637 O O . ASP A 1 202 ? -7.543 -15.272 -9.293 1.00 98.88 202 ASP A O 1
ATOM 1641 N N . LEU A 1 203 ? -6.222 -14.935 -11.094 1.00 98.88 203 LEU A N 1
ATOM 1642 C CA . LEU A 1 203 ? -4.963 -15.343 -10.459 1.00 98.88 203 LEU A CA 1
ATOM 1643 C C . LEU A 1 203 ? -4.545 -14.385 -9.340 1.00 98.88 203 LEU A C 1
ATOM 1645 O O . LEU A 1 203 ? -4.029 -14.830 -8.316 1.00 98.88 203 LEU A O 1
ATOM 1649 N N . ALA A 1 204 ? -4.777 -13.081 -9.511 1.00 98.81 204 ALA A N 1
ATOM 1650 C CA . ALA A 1 204 ? -4.509 -12.101 -8.466 1.00 98.81 204 ALA A CA 1
ATOM 1651 C C . ALA A 1 204 ? -5.417 -12.305 -7.244 1.00 98.81 204 ALA A C 1
ATOM 1653 O O . ALA A 1 204 ? -4.949 -12.201 -6.111 1.00 98.81 204 ALA A O 1
ATOM 1654 N N . CYS A 1 205 ? -6.683 -12.684 -7.450 1.00 98.88 205 CYS A N 1
ATOM 1655 C CA . CYS A 1 205 ? -7.569 -13.068 -6.350 1.00 98.88 205 CYS A CA 1
ATOM 1656 C C . CYS A 1 205 ? -7.038 -14.302 -5.603 1.00 98.88 205 CYS A C 1
ATOM 1658 O O . CYS A 1 205 ? -7.016 -14.297 -4.372 1.00 98.88 205 CYS A O 1
ATOM 1660 N N . ASP A 1 206 ? -6.558 -15.327 -6.320 1.00 98.88 206 ASP A N 1
ATOM 1661 C CA . ASP A 1 206 ? -5.938 -16.503 -5.690 1.00 98.88 206 ASP A CA 1
ATOM 1662 C C . ASP A 1 206 ? -4.701 -16.127 -4.873 1.00 98.88 206 ASP A C 1
ATOM 1664 O O . ASP A 1 206 ? -4.551 -16.581 -3.742 1.00 98.88 206 ASP A O 1
ATOM 1668 N N . ALA A 1 207 ? -3.839 -15.263 -5.412 1.00 98.88 207 ALA A N 1
ATOM 1669 C CA . ALA A 1 207 ? -2.646 -14.779 -4.723 1.00 98.88 207 ALA A CA 1
ATOM 1670 C C . ALA A 1 207 ? -2.990 -14.105 -3.382 1.00 98.88 207 ALA A C 1
ATOM 1672 O O . ALA A 1 207 ? -2.365 -14.386 -2.359 1.00 98.88 207 ALA A O 1
ATOM 1673 N N . MET A 1 208 ? -4.025 -13.261 -3.368 1.00 98.75 208 MET A N 1
ATOM 1674 C CA . MET A 1 208 ? -4.502 -12.595 -2.154 1.00 98.75 208 MET A CA 1
ATOM 1675 C C . MET A 1 208 ? -5.103 -13.583 -1.143 1.00 98.75 208 MET A C 1
ATOM 1677 O O . MET A 1 208 ? -4.868 -13.454 0.058 1.00 98.75 208 MET A O 1
ATOM 1681 N N . ILE A 1 209 ? -5.854 -14.589 -1.604 1.00 98.88 209 ILE A N 1
ATOM 1682 C CA . ILE A 1 209 ? -6.399 -15.646 -0.734 1.00 98.88 209 ILE A CA 1
ATOM 1683 C C . ILE A 1 209 ? -5.260 -16.447 -0.087 1.00 98.88 209 ILE A C 1
ATOM 1685 O O . ILE A 1 209 ? -5.277 -16.662 1.125 1.00 98.88 209 ILE A O 1
ATOM 1689 N N . ILE A 1 210 ? -4.247 -16.824 -0.872 1.00 98.81 210 ILE A N 1
ATOM 1690 C CA . ILE A 1 210 ? -3.049 -17.529 -0.393 1.00 98.81 210 ILE A CA 1
ATOM 1691 C C . ILE A 1 210 ? -2.325 -16.698 0.668 1.00 98.81 210 ILE A C 1
ATOM 1693 O O . ILE A 1 210 ? -1.912 -17.241 1.692 1.00 98.81 210 ILE A O 1
ATOM 1697 N N . GLN A 1 211 ? -2.214 -15.379 0.474 1.00 98.31 211 GLN A N 1
ATOM 1698 C CA . GLN A 1 211 ? -1.630 -14.492 1.477 1.00 98.31 211 GLN A CA 1
ATOM 1699 C C . GLN A 1 211 ? -2.357 -14.616 2.825 1.00 98.31 211 GLN A C 1
ATOM 1701 O O . GLN A 1 211 ? -1.687 -14.821 3.835 1.00 98.31 211 GLN A O 1
ATOM 1706 N N . GLY A 1 212 ? -3.692 -14.540 2.855 1.00 98.75 212 GLY A N 1
ATOM 1707 C CA . GLY A 1 212 ? -4.470 -14.717 4.091 1.00 98.75 212 GLY A CA 1
ATOM 1708 C C . GLY A 1 212 ? -4.246 -16.092 4.728 1.00 98.75 212 GLY A C 1
ATOM 1709 O O . GLY A 1 212 ? -3.853 -16.185 5.891 1.00 98.75 212 GLY A O 1
ATOM 1710 N N . GLN A 1 213 ? -4.366 -17.160 3.934 1.00 98.81 213 GLN A N 1
ATOM 1711 C CA . GLN A 1 213 ? -4.195 -18.544 4.397 1.00 98.81 213 GLN A CA 1
ATOM 1712 C C . GLN A 1 213 ? -2.822 -18.795 5.032 1.00 98.81 213 GLN A C 1
ATOM 1714 O O . GLN A 1 213 ? -2.741 -19.378 6.113 1.00 98.81 213 GLN A O 1
ATOM 1719 N N . ARG A 1 214 ? -1.741 -18.308 4.409 1.00 98.81 214 ARG A N 1
ATOM 1720 C CA . ARG A 1 214 ? -0.378 -18.484 4.933 1.00 98.81 214 ARG A CA 1
ATOM 1721 C C . ARG A 1 214 ? -0.128 -17.678 6.210 1.00 98.81 214 ARG A C 1
ATOM 1723 O O . ARG A 1 214 ? 0.610 -18.140 7.077 1.00 98.81 214 ARG A O 1
ATOM 1730 N N . HIS A 1 215 ? -0.750 -16.505 6.369 1.00 98.88 215 HIS A N 1
ATOM 1731 C CA . HIS A 1 215 ? -0.702 -15.777 7.646 1.00 98.88 215 HIS A CA 1
ATOM 1732 C C . HIS A 1 215 ? -1.489 -16.507 8.736 1.00 98.88 215 HIS A C 1
ATOM 1734 O O . HIS A 1 215 ? -1.015 -16.581 9.869 1.00 98.88 215 HIS A O 1
ATOM 1740 N N . ALA A 1 216 ? -2.640 -17.095 8.399 1.00 98.94 216 ALA A N 1
ATOM 1741 C CA . ALA A 1 216 ? -3.417 -17.880 9.348 1.00 98.94 216 ALA A CA 1
ATOM 1742 C C . ALA A 1 216 ? -2.663 -19.132 9.814 1.00 98.94 216 ALA A C 1
ATOM 1744 O O . ALA A 1 216 ? -2.620 -19.425 11.007 1.00 98.94 216 ALA A O 1
ATOM 1745 N N . GLU A 1 217 ? -2.032 -19.863 8.893 1.00 98.88 217 GLU A N 1
ATOM 1746 C CA . GLU A 1 217 ? -1.169 -21.004 9.214 1.00 98.88 217 GLU A CA 1
ATOM 1747 C C . GLU A 1 217 ? -0.011 -20.581 10.123 1.00 98.88 217 GLU A C 1
ATOM 1749 O O . GLU A 1 217 ? 0.139 -21.130 11.215 1.00 98.88 217 GLU A O 1
ATOM 1754 N N . LYS A 1 218 ? 0.716 -19.518 9.753 1.00 98.81 218 LYS A N 1
ATOM 1755 C CA . LYS A 1 218 ? 1.835 -19.011 10.553 1.00 98.81 218 LYS A CA 1
ATOM 1756 C C . LYS A 1 218 ? 1.421 -18.600 11.968 1.00 98.81 218 LYS A C 1
ATOM 1758 O O . LYS A 1 218 ? 2.134 -18.883 12.929 1.00 98.81 218 LYS A O 1
ATOM 1763 N N . ALA A 1 219 ? 0.271 -17.944 12.105 1.00 98.88 219 ALA A N 1
ATOM 1764 C CA . ALA A 1 219 ? -0.251 -17.532 13.401 1.00 98.88 219 ALA A CA 1
ATOM 1765 C C . ALA A 1 219 ? -0.599 -18.740 14.289 1.00 98.88 219 ALA A C 1
ATOM 1767 O O . ALA A 1 219 ? -0.277 -18.731 15.478 1.00 98.88 219 ALA A O 1
ATOM 1768 N N . ARG A 1 220 ? -1.182 -19.807 13.719 1.00 98.81 220 ARG A N 1
ATOM 1769 C CA . ARG A 1 220 ? -1.457 -21.055 14.454 1.00 98.81 220 ARG A CA 1
ATOM 1770 C C . ARG A 1 220 ? -0.178 -21.760 14.895 1.00 98.81 220 ARG A C 1
ATOM 1772 O O . ARG A 1 220 ? -0.088 -22.123 16.062 1.00 98.81 220 ARG A O 1
ATOM 1779 N N . GLU A 1 221 ? 0.819 -21.884 14.015 1.00 98.69 221 GLU A N 1
ATOM 1780 C CA . GLU A 1 221 ? 2.130 -22.460 14.364 1.00 98.69 221 GLU A CA 1
ATOM 1781 C C . GLU A 1 221 ? 2.770 -21.728 15.551 1.00 98.69 221 GLU A C 1
ATOM 1783 O O . GLU A 1 221 ? 3.293 -22.346 16.477 1.00 98.69 221 GLU A O 1
ATOM 1788 N N . MET A 1 222 ? 2.712 -20.393 15.544 1.00 98.69 222 MET A N 1
ATOM 1789 C CA . MET A 1 222 ? 3.231 -19.582 16.645 1.00 98.69 222 MET A CA 1
ATOM 1790 C C . MET A 1 222 ? 2.417 -19.783 17.929 1.00 98.69 222 MET A C 1
ATOM 1792 O O . MET A 1 222 ? 3.000 -19.879 19.006 1.00 98.69 222 MET A O 1
ATOM 1796 N N . ALA A 1 223 ? 1.089 -19.901 17.834 1.00 98.62 223 ALA A N 1
ATOM 1797 C CA . ALA A 1 223 ? 0.213 -20.119 18.986 1.00 98.62 223 ALA A CA 1
ATOM 1798 C C . ALA A 1 223 ? 0.426 -21.484 19.670 1.00 98.62 223 ALA A C 1
ATOM 1800 O O . ALA A 1 223 ? 0.169 -21.614 20.869 1.00 98.62 223 ALA A O 1
ATOM 1801 N N . GLU A 1 224 ? 0.879 -22.508 18.940 1.00 98.44 224 GLU A N 1
ATOM 1802 C CA . GLU A 1 224 ? 1.158 -23.842 19.496 1.00 98.44 224 GLU A CA 1
ATOM 1803 C C . GLU A 1 224 ? 2.328 -23.842 20.485 1.00 98.44 224 GLU A C 1
ATOM 1805 O O . GLU A 1 224 ? 2.304 -24.584 21.469 1.00 98.44 224 GLU A O 1
ATOM 1810 N N . VAL A 1 225 ? 3.335 -23.004 20.230 1.00 98.12 225 VAL A N 1
ATOM 1811 C CA . VAL A 1 225 ? 4.553 -22.897 21.048 1.00 98.12 225 VAL A CA 1
ATOM 1812 C C . VAL A 1 225 ? 4.558 -21.679 21.975 1.00 98.12 225 VAL A C 1
ATOM 1814 O O . VAL A 1 225 ? 5.468 -21.546 22.793 1.00 98.12 225 VAL A O 1
ATOM 1817 N N . GLU A 1 226 ? 3.554 -20.804 21.871 1.00 98.38 226 GLU A N 1
ATOM 1818 C CA . GLU A 1 226 ? 3.402 -19.634 22.733 1.00 98.38 226 GLU A CA 1
ATOM 1819 C C . GLU A 1 226 ? 2.994 -20.039 24.157 1.00 98.38 226 GLU A C 1
ATOM 1821 O O . GLU A 1 226 ? 2.084 -20.844 24.380 1.00 98.38 226 GLU A O 1
ATOM 1826 N N . THR A 1 227 ? 3.685 -19.450 25.130 1.00 97.94 227 THR A N 1
ATOM 1827 C CA . THR A 1 227 ? 3.514 -19.714 26.563 1.00 97.94 227 THR A CA 1
ATOM 1828 C C . THR A 1 227 ? 2.701 -18.639 27.273 1.00 97.94 227 THR A C 1
ATOM 1830 O O . THR A 1 227 ? 2.089 -18.922 28.303 1.00 97.94 227 THR A O 1
ATOM 1833 N N . ASP A 1 228 ? 2.683 -17.414 26.745 1.00 98.25 228 ASP A N 1
ATOM 1834 C CA . ASP A 1 228 ? 1.823 -16.352 27.250 1.00 98.25 228 ASP A CA 1
ATOM 1835 C C . ASP A 1 228 ? 0.393 -16.553 26.722 1.00 98.25 228 ASP A C 1
ATOM 1837 O O . ASP A 1 228 ? 0.117 -16.415 25.530 1.00 98.25 228 ASP A O 1
ATOM 1841 N N . GLU A 1 229 ? -0.539 -16.884 27.619 1.00 98.25 229 GLU A N 1
ATOM 1842 C CA . GLU A 1 229 ? -1.931 -17.187 27.256 1.00 98.25 229 GLU A CA 1
ATOM 1843 C C . GLU A 1 229 ? -2.643 -16.018 26.558 1.00 98.25 229 GLU A C 1
ATOM 1845 O O . GLU A 1 229 ? -3.507 -16.238 25.706 1.00 98.25 229 GLU A O 1
ATOM 1850 N N . LYS A 1 230 ? -2.273 -14.769 26.873 1.00 97.69 230 LYS A N 1
ATOM 1851 C CA . LYS A 1 230 ? -2.842 -13.597 26.204 1.00 97.69 230 LYS A CA 1
ATOM 1852 C C . LYS A 1 230 ? -2.324 -13.512 24.770 1.00 97.69 230 LYS A C 1
ATOM 1854 O O . LYS A 1 230 ? -3.125 -13.372 23.847 1.00 97.69 230 LYS A O 1
ATOM 1859 N N . ARG A 1 231 ? -1.011 -13.642 24.562 1.00 98.25 231 ARG A N 1
ATOM 1860 C CA . ARG A 1 231 ? -0.425 -13.617 23.217 1.00 98.25 231 ARG A CA 1
ATOM 1861 C C . ARG A 1 231 ? -0.915 -14.786 22.367 1.00 98.25 231 ARG A C 1
ATOM 1863 O O . ARG A 1 231 ? -1.215 -14.604 21.190 1.00 98.25 231 ARG A O 1
ATOM 1870 N N . LYS A 1 232 ? -1.070 -15.963 22.967 1.00 98.62 232 LYS A N 1
ATOM 1871 C CA . LYS A 1 232 ? -1.652 -17.134 22.311 1.00 98.62 232 LYS A CA 1
ATOM 1872 C C . LYS A 1 232 ? -3.076 -16.870 21.826 1.00 98.62 232 LYS A C 1
ATOM 1874 O O . LYS A 1 232 ? -3.388 -17.190 20.681 1.00 98.62 232 LYS A O 1
ATOM 1879 N N . ALA A 1 233 ? -3.921 -16.262 22.659 1.00 98.56 233 ALA A N 1
ATOM 1880 C CA . ALA A 1 233 ? -5.272 -15.875 22.259 1.00 98.56 233 ALA A CA 1
ATOM 1881 C C . ALA A 1 233 ? -5.257 -14.873 21.090 1.00 98.56 233 ALA A C 1
ATOM 1883 O O . ALA A 1 233 ? -5.994 -15.057 20.126 1.00 98.56 233 ALA A O 1
ATOM 1884 N N . GLU A 1 234 ? -4.366 -13.877 21.123 1.00 98.50 234 GLU A N 1
ATOM 1885 C CA . GLU A 1 234 ? -4.200 -12.913 20.024 1.00 98.50 234 GLU A CA 1
ATOM 1886 C C . GLU A 1 234 ? -3.757 -13.576 18.714 1.00 98.50 234 GLU A C 1
ATOM 1888 O O . GLU A 1 234 ? -4.244 -13.207 17.649 1.00 98.50 234 GLU A O 1
ATOM 1893 N N . LEU A 1 235 ? -2.845 -14.552 18.769 1.00 98.88 235 LEU A N 1
ATOM 1894 C CA . LEU A 1 235 ? -2.391 -15.298 17.592 1.00 98.88 235 LEU A CA 1
ATOM 1895 C C . LEU A 1 235 ? -3.513 -16.157 16.995 1.00 98.88 235 LEU A C 1
ATOM 1897 O O . LEU A 1 235 ? -3.662 -16.215 15.777 1.00 98.88 235 LEU A O 1
ATOM 1901 N N . LEU A 1 236 ? -4.334 -16.792 17.835 1.00 98.88 236 LEU A N 1
ATOM 1902 C CA . LEU A 1 236 ? -5.504 -17.542 17.371 1.00 98.88 236 LEU A CA 1
ATOM 1903 C C . LEU A 1 236 ? -6.564 -16.625 16.748 1.00 98.88 236 LEU A C 1
ATOM 1905 O O . LEU A 1 236 ? -7.172 -16.994 15.747 1.00 98.88 236 LEU A O 1
ATOM 1909 N N . GLU A 1 237 ? -6.748 -15.422 17.290 1.00 98.75 237 GLU A N 1
ATOM 1910 C CA . GLU A 1 237 ? -7.625 -14.408 16.701 1.00 98.75 237 GLU A CA 1
ATOM 1911 C C . GLU A 1 237 ? -7.071 -13.883 15.366 1.00 98.75 237 GLU A C 1
ATOM 1913 O O . GLU A 1 237 ? -7.812 -13.764 14.395 1.00 98.75 237 GLU A O 1
ATOM 1918 N N . ILE A 1 238 ? -5.756 -13.642 15.265 1.00 98.94 238 ILE A N 1
ATOM 1919 C CA . ILE A 1 238 ? -5.100 -13.322 13.987 1.00 98.94 238 ILE A CA 1
ATOM 1920 C C . ILE A 1 238 ? -5.366 -14.432 12.966 1.00 98.94 238 ILE A C 1
ATOM 1922 O O . ILE A 1 238 ? -5.684 -14.127 11.817 1.00 98.94 238 ILE A O 1
ATOM 1926 N N . ALA A 1 239 ? -5.252 -15.701 13.369 1.00 98.94 239 ALA A N 1
ATOM 1927 C CA . ALA A 1 239 ? -5.523 -16.822 12.480 1.00 98.94 239 ALA A CA 1
ATOM 1928 C C . ALA A 1 239 ? -6.971 -16.817 11.972 1.00 98.94 239 ALA A C 1
ATOM 1930 O O . ALA A 1 239 ? -7.184 -16.928 10.769 1.00 98.94 239 ALA A O 1
ATOM 1931 N N . GLU A 1 240 ? -7.944 -16.620 12.864 1.00 98.88 240 GLU A N 1
ATOM 1932 C CA . GLU A 1 240 ? -9.371 -16.563 12.519 1.00 98.88 240 GLU A CA 1
ATOM 1933 C C . GLU A 1 240 ? -9.694 -15.402 11.568 1.00 98.88 240 GLU A C 1
ATOM 1935 O O . GLU A 1 240 ? -10.395 -15.584 10.571 1.00 98.88 240 GLU A O 1
ATOM 1940 N N . ILE A 1 241 ? -9.105 -14.229 11.807 1.00 98.88 241 ILE A N 1
ATOM 1941 C CA . ILE A 1 241 ? -9.227 -13.068 10.919 1.00 98.88 241 ILE A CA 1
ATOM 1942 C C . ILE A 1 241 ? -8.631 -13.372 9.540 1.00 98.88 241 ILE A C 1
ATOM 1944 O O . ILE A 1 241 ? -9.261 -13.074 8.527 1.00 98.88 241 ILE A O 1
ATOM 1948 N N . CYS A 1 242 ? -7.436 -13.964 9.482 1.00 98.88 242 CYS A N 1
ATOM 1949 C CA . CYS A 1 242 ? -6.729 -14.234 8.225 1.00 98.88 242 CYS A CA 1
ATOM 1950 C C . CYS A 1 242 ? -7.324 -15.409 7.426 1.00 98.88 242 CYS A C 1
ATOM 1952 O O . CYS A 1 242 ? -7.165 -15.459 6.206 1.00 98.88 242 CYS A O 1
ATOM 1954 N N . ASP A 1 243 ? -8.033 -16.334 8.081 1.00 98.75 243 ASP A N 1
ATOM 1955 C CA . ASP A 1 243 ? -8.865 -17.331 7.395 1.00 98.75 243 ASP A CA 1
ATOM 1956 C C . ASP A 1 243 ? -10.047 -16.676 6.673 1.00 98.75 243 ASP A C 1
ATOM 1958 O O . ASP A 1 243 ? -10.503 -17.164 5.635 1.00 98.75 243 ASP A O 1
ATOM 1962 N N . HIS A 1 244 ? -10.565 -15.579 7.237 1.00 98.88 244 HIS A N 1
ATOM 1963 C CA . HIS A 1 244 ? -11.726 -14.883 6.703 1.00 98.88 244 HIS A CA 1
ATOM 1964 C C . HIS A 1 244 ? -11.345 -13.857 5.629 1.00 98.88 244 HIS A C 1
ATOM 1966 O O . HIS A 1 244 ? -11.827 -13.962 4.498 1.00 98.88 244 HIS A O 1
ATOM 1972 N N . VAL A 1 245 ? -10.471 -12.890 5.942 1.00 98.88 245 VAL A N 1
ATOM 1973 C CA . VAL A 1 245 ? -9.996 -11.853 5.006 1.00 98.88 245 VAL A CA 1
ATOM 1974 C C . VAL A 1 245 ? -8.587 -12.172 4.479 1.00 98.88 245 VAL A C 1
ATOM 1976 O O . VAL A 1 245 ? -7.720 -12.570 5.253 1.00 98.88 245 VAL A O 1
ATOM 1979 N N . PRO A 1 246 ? -8.310 -11.976 3.174 1.00 98.62 246 PRO A N 1
ATOM 1980 C CA . PRO A 1 246 ? -9.116 -11.230 2.205 1.00 98.62 246 PRO A CA 1
ATOM 1981 C C . PRO A 1 246 ? -10.083 -12.094 1.374 1.00 98.62 246 PRO A C 1
ATOM 1983 O O . PRO A 1 246 ? -10.708 -11.587 0.444 1.00 98.62 246 PRO A O 1
ATOM 1986 N N . ALA A 1 247 ? -10.217 -13.393 1.661 1.00 98.88 247 ALA A N 1
ATOM 1987 C CA . ALA A 1 247 ? -11.067 -14.287 0.870 1.00 98.88 247 ALA A CA 1
ATOM 1988 C C . ALA A 1 247 ? -12.542 -13.849 0.853 1.00 98.88 247 ALA A C 1
ATOM 1990 O O . ALA A 1 247 ? -13.184 -13.887 -0.198 1.00 98.88 247 ALA A O 1
ATOM 1991 N N . ASN A 1 248 ? -13.041 -13.370 1.991 1.00 98.88 248 ASN A N 1
ATOM 1992 C CA . ASN A 1 248 ? -14.409 -12.912 2.211 1.00 98.88 248 ASN A CA 1
ATOM 1993 C C . ASN A 1 248 ? -14.436 -11.423 2.594 1.00 98.88 248 ASN A C 1
ATOM 1995 O O . ASN A 1 248 ? -13.424 -10.857 3.007 1.00 98.88 248 ASN A O 1
ATOM 1999 N N . ALA A 1 249 ? -15.602 -10.785 2.470 1.00 98.56 249 ALA A N 1
ATOM 2000 C CA . ALA A 1 249 ? -15.796 -9.406 2.918 1.00 98.56 249 ALA A CA 1
ATOM 2001 C C . ALA A 1 249 ? -15.622 -9.291 4.449 1.00 98.56 249 ALA A C 1
ATOM 2003 O O . ALA A 1 249 ? -16.096 -10.180 5.165 1.00 98.56 249 ALA A O 1
ATOM 2004 N N . PRO A 1 250 ? -14.995 -8.219 4.970 1.00 98.62 250 PRO A N 1
ATOM 2005 C CA . PRO A 1 250 ? -14.797 -8.051 6.410 1.00 98.62 250 PRO A CA 1
ATOM 2006 C C . PRO A 1 250 ? -16.134 -7.959 7.162 1.00 98.62 250 PRO A C 1
ATOM 2008 O O . PRO A 1 250 ? -17.112 -7.412 6.651 1.00 98.62 250 PRO A O 1
ATOM 2011 N N . ARG A 1 251 ? -16.179 -8.488 8.388 1.00 98.56 251 ARG A N 1
ATOM 2012 C CA . ARG A 1 251 ? -17.382 -8.553 9.244 1.00 98.56 251 ARG A CA 1
ATOM 2013 C C . ARG A 1 251 ? -17.390 -7.502 10.353 1.00 98.56 251 ARG A C 1
ATOM 2015 O O . ARG A 1 251 ? -18.464 -7.111 10.812 1.00 98.56 251 ARG A O 1
ATOM 2022 N N . ASN A 1 252 ? -16.202 -7.079 10.777 1.00 98.69 252 ASN A N 1
ATOM 2023 C CA . ASN A 1 252 ? -15.944 -6.182 11.902 1.00 98.69 252 ASN A CA 1
ATOM 2024 C C . ASN A 1 252 ? -14.806 -5.198 11.570 1.00 98.69 252 ASN A C 1
ATOM 2026 O O . ASN A 1 252 ? -14.186 -5.260 10.504 1.00 98.69 252 ASN A O 1
ATOM 2030 N N . PHE A 1 253 ? -14.543 -4.267 12.482 1.00 98.75 253 PHE A N 1
ATOM 2031 C CA . PHE A 1 253 ? -13.570 -3.192 12.336 1.00 98.75 253 PHE A CA 1
ATOM 2032 C C . PHE A 1 253 ? -12.143 -3.727 12.189 1.00 98.75 253 PHE A C 1
ATOM 2034 O O . PHE A 1 253 ? -11.396 -3.257 11.328 1.00 98.75 253 PHE A O 1
ATOM 2041 N N . ARG A 1 254 ? -11.768 -4.742 12.978 1.00 98.69 254 ARG A N 1
ATOM 2042 C CA . ARG A 1 254 ? -10.423 -5.334 12.927 1.00 98.69 254 ARG A CA 1
ATOM 2043 C C . ARG A 1 254 ? -10.168 -6.043 11.596 1.00 98.69 254 ARG A C 1
ATOM 2045 O O . ARG A 1 254 ? -9.122 -5.831 10.984 1.00 98.69 254 ARG A O 1
ATOM 2052 N N . GLU A 1 255 ? -11.138 -6.806 11.100 1.00 98.88 255 GLU A N 1
ATOM 2053 C CA . GLU A 1 255 ? -11.095 -7.424 9.773 1.00 98.88 255 GLU A CA 1
ATOM 2054 C C . GLU A 1 255 ? -11.062 -6.389 8.653 1.00 98.88 255 GLU A C 1
ATOM 2056 O O . GLU A 1 255 ? -10.339 -6.583 7.684 1.00 98.88 255 GLU A O 1
ATOM 2061 N N . ALA A 1 256 ? -11.801 -5.281 8.767 1.00 98.69 256 ALA A N 1
ATOM 2062 C CA . ALA A 1 256 ? -11.782 -4.215 7.765 1.00 98.69 256 ALA A CA 1
ATOM 2063 C C . ALA A 1 256 ? -10.393 -3.563 7.653 1.00 98.69 256 ALA A C 1
ATOM 2065 O O . ALA A 1 256 ? -9.907 -3.310 6.546 1.00 98.69 256 ALA A O 1
ATOM 2066 N N . VAL A 1 257 ? -9.722 -3.348 8.788 1.00 98.75 257 VAL A N 1
ATOM 2067 C CA . VAL A 1 257 ? -8.344 -2.842 8.827 1.00 98.75 257 VAL A CA 1
ATOM 2068 C C . VAL A 1 257 ? -7.355 -3.871 8.268 1.00 98.75 257 VAL A C 1
ATOM 2070 O O . VAL A 1 257 ? -6.516 -3.510 7.440 1.00 98.75 257 VAL A O 1
ATOM 2073 N N . GLN A 1 258 ? -7.468 -5.148 8.653 1.00 98.94 258 GLN A N 1
ATOM 2074 C CA . GLN A 1 258 ? -6.598 -6.215 8.140 1.00 98.94 258 GLN A CA 1
ATOM 2075 C C . GLN A 1 258 ? -6.806 -6.467 6.636 1.00 98.94 258 GLN A C 1
ATOM 2077 O O . GLN A 1 258 ? -5.831 -6.645 5.909 1.00 98.94 258 GLN A O 1
ATOM 2082 N N . MET A 1 259 ? -8.050 -6.427 6.152 1.00 98.69 259 MET A N 1
ATOM 2083 C CA . MET A 1 259 ? -8.405 -6.526 4.732 1.00 98.69 259 MET A CA 1
ATOM 2084 C C . MET A 1 259 ? -7.715 -5.425 3.925 1.00 98.69 259 MET A C 1
ATOM 2086 O O . MET A 1 259 ? -7.043 -5.709 2.932 1.00 98.69 259 MET A O 1
ATOM 2090 N N . TYR A 1 260 ? -7.841 -4.170 4.371 1.00 98.50 260 TYR A N 1
ATOM 2091 C CA . TYR A 1 260 ? -7.155 -3.054 3.727 1.00 98.50 260 TYR A CA 1
ATOM 2092 C C . TYR A 1 260 ? -5.639 -3.267 3.726 1.00 98.50 260 TYR A C 1
ATOM 2094 O O . TYR A 1 260 ? -5.004 -3.103 2.686 1.00 98.50 260 TYR A O 1
ATOM 2102 N N . TRP A 1 261 ? -5.065 -3.662 4.865 1.00 98.75 261 TRP A N 1
ATOM 2103 C CA . TRP A 1 261 ? -3.625 -3.853 4.977 1.00 98.75 261 TRP A CA 1
ATOM 2104 C C . TRP A 1 261 ? -3.107 -4.963 4.055 1.00 98.75 261 TRP A C 1
ATOM 2106 O O . TRP A 1 261 ? -2.100 -4.771 3.372 1.00 98.75 261 TRP A O 1
ATOM 2116 N N . PHE A 1 262 ? -3.818 -6.089 3.945 1.00 98.75 262 PHE A N 1
ATOM 2117 C CA . PHE A 1 262 ? -3.453 -7.132 2.991 1.00 98.75 262 PHE A CA 1
ATOM 2118 C C . PHE A 1 262 ? -3.496 -6.631 1.554 1.00 98.75 262 PHE A C 1
ATOM 2120 O O . PHE A 1 262 ? -2.523 -6.826 0.830 1.00 98.75 262 PHE A O 1
ATOM 2127 N N . VAL A 1 263 ? -4.553 -5.932 1.141 1.00 98.44 263 VAL A N 1
ATOM 2128 C CA . VAL A 1 263 ? -4.631 -5.411 -0.233 1.00 98.44 263 VAL A CA 1
ATOM 2129 C C . VAL A 1 263 ? -3.588 -4.332 -0.500 1.00 98.44 263 VAL A C 1
ATOM 2131 O O . VAL A 1 263 ? -2.991 -4.341 -1.574 1.00 98.44 263 VAL A O 1
ATOM 2134 N N . HIS A 1 264 ? -3.295 -3.464 0.471 1.00 98.50 264 HIS A N 1
ATOM 2135 C CA . HIS A 1 264 ? -2.176 -2.529 0.384 1.00 98.50 264 HIS A CA 1
ATOM 2136 C C . HIS A 1 264 ? -0.872 -3.275 0.086 1.00 98.50 264 HIS A C 1
ATOM 2138 O O . HIS A 1 264 ? -0.210 -2.969 -0.905 1.00 98.50 264 HIS A O 1
ATOM 2144 N N . LEU A 1 265 ? -0.546 -4.303 0.879 1.00 98.19 265 LEU A N 1
ATOM 2145 C CA . LEU A 1 265 ? 0.631 -5.143 0.656 1.00 98.19 265 LEU A CA 1
ATOM 2146 C C . LEU A 1 265 ? 0.607 -5.847 -0.703 1.00 98.19 265 LEU A C 1
ATOM 2148 O O . LEU A 1 265 ? 1.646 -5.910 -1.357 1.00 98.19 265 LEU A O 1
ATOM 2152 N N . GLY A 1 266 ? -0.548 -6.350 -1.137 1.00 98.06 266 GLY A N 1
ATOM 2153 C CA . GLY A 1 266 ? -0.727 -6.969 -2.446 1.00 98.06 266 GLY A CA 1
ATOM 2154 C C . GLY A 1 266 ? -0.338 -6.021 -3.578 1.00 98.06 266 GLY A C 1
ATOM 2155 O O . GLY A 1 266 ? 0.580 -6.319 -4.341 1.00 98.06 266 GLY A O 1
ATOM 2156 N N . VAL A 1 267 ? -0.950 -4.835 -3.619 1.00 98.00 267 VAL A N 1
ATOM 2157 C CA . VAL A 1 267 ? -0.720 -3.821 -4.663 1.00 98.00 267 VAL A CA 1
ATOM 2158 C C . VAL A 1 267 ? 0.742 -3.364 -4.702 1.00 98.00 267 VAL A C 1
ATOM 2160 O O . VAL A 1 267 ? 1.361 -3.337 -5.766 1.00 98.00 267 VAL A O 1
ATOM 2163 N N . VAL A 1 268 ? 1.340 -3.051 -3.546 1.00 97.75 268 VAL A N 1
ATOM 2164 C CA . VAL A 1 268 ? 2.734 -2.561 -3.488 1.00 97.75 268 VAL A CA 1
ATOM 2165 C C . VAL A 1 268 ? 3.777 -3.676 -3.630 1.00 97.75 268 VAL A C 1
ATOM 2167 O O . VAL A 1 268 ? 4.978 -3.404 -3.701 1.00 97.75 268 VAL A O 1
ATOM 2170 N N . THR A 1 269 ? 3.351 -4.938 -3.648 1.00 97.62 269 THR A N 1
ATOM 2171 C CA . THR A 1 269 ? 4.217 -6.090 -3.932 1.00 97.62 269 THR A CA 1
ATOM 2172 C C . THR A 1 269 ? 4.092 -6.531 -5.390 1.00 97.62 269 THR A C 1
ATOM 2174 O O . THR A 1 269 ? 5.095 -6.918 -5.994 1.00 97.62 269 THR A O 1
ATOM 2177 N N . GLU A 1 270 ? 2.901 -6.434 -5.987 1.00 98.06 270 GLU A N 1
ATOM 2178 C CA . GLU A 1 270 ? 2.664 -6.720 -7.407 1.00 98.06 270 GLU A CA 1
ATOM 2179 C C . GLU A 1 270 ? 3.577 -5.871 -8.301 1.00 98.06 270 GLU A C 1
ATOM 2181 O O . GLU A 1 270 ? 4.241 -6.384 -9.211 1.00 98.06 270 GLU A O 1
ATOM 2186 N N . LEU A 1 271 ? 3.676 -4.579 -7.991 1.00 96.81 271 LEU A N 1
ATOM 2187 C CA . LEU A 1 271 ? 4.524 -3.614 -8.681 1.00 96.81 271 LEU A CA 1
ATOM 2188 C C . LEU A 1 271 ? 5.146 -2.640 -7.669 1.00 96.81 271 LEU A C 1
ATOM 2190 O O . LEU A 1 271 ? 4.821 -2.672 -6.487 1.00 96.81 271 LEU A O 1
ATOM 2194 N N . ASN A 1 272 ? 6.050 -1.766 -8.117 1.00 97.75 272 ASN A N 1
ATOM 2195 C CA . ASN A 1 272 ? 6.502 -0.609 -7.340 1.00 97.75 272 ASN A CA 1
ATOM 2196 C C . ASN A 1 272 ? 5.721 0.641 -7.772 1.00 97.75 272 ASN A C 1
ATOM 2198 O O . ASN A 1 272 ? 6.285 1.444 -8.517 1.00 97.75 272 ASN A O 1
ATOM 2202 N N . PRO A 1 273 ? 4.436 0.798 -7.402 1.00 97.25 273 PRO A N 1
ATOM 2203 C CA . PRO A 1 273 ? 3.658 1.966 -7.794 1.00 97.25 273 PRO A CA 1
ATOM 2204 C C . PRO A 1 273 ? 4.206 3.226 -7.127 1.00 97.25 273 PRO A C 1
ATOM 2206 O O . PRO A 1 273 ? 4.691 3.165 -5.996 1.00 97.25 273 PRO A O 1
ATOM 2209 N N . TRP A 1 274 ? 4.089 4.373 -7.790 1.00 96.56 274 TRP A N 1
ATOM 2210 C CA . TRP A 1 274 ? 4.155 5.650 -7.087 1.00 96.56 274 TRP A CA 1
ATOM 2211 C C . TRP A 1 274 ? 3.051 5.780 -6.037 1.00 96.56 274 TRP A C 1
ATOM 2213 O O . TRP A 1 274 ? 1.943 5.276 -6.222 1.00 96.56 274 TRP A O 1
ATOM 2223 N N . ASP A 1 275 ? 3.375 6.493 -4.961 1.00 95.38 275 ASP A N 1
ATOM 2224 C CA . ASP A 1 275 ? 2.502 6.797 -3.825 1.00 95.38 275 ASP A CA 1
ATOM 2225 C C . ASP A 1 275 ? 1.879 5.578 -3.140 1.00 95.38 275 ASP A C 1
ATOM 2227 O O . ASP A 1 275 ? 0.810 5.665 -2.530 1.00 95.38 275 ASP A O 1
ATOM 2231 N N . SER A 1 276 ? 2.575 4.437 -3.212 1.00 95.19 276 SER A N 1
ATOM 2232 C CA . SER A 1 276 ? 2.170 3.214 -2.530 1.00 95.19 276 SER A CA 1
ATOM 2233 C C . SER A 1 276 ? 0.731 2.822 -2.923 1.00 95.19 276 SER A C 1
ATOM 2235 O O . SER A 1 276 ? 0.405 2.761 -4.110 1.00 95.19 276 SER A O 1
ATOM 2237 N N . TYR A 1 277 ? -0.134 2.538 -1.948 1.00 96.31 277 TYR A N 1
ATOM 2238 C CA . TYR A 1 277 ? -1.569 2.376 -2.154 1.00 96.31 277 TYR A CA 1
ATOM 2239 C C . TYR A 1 277 ? -2.360 3.094 -1.062 1.00 96.31 277 TYR A C 1
ATOM 2241 O O . TYR A 1 277 ? -2.334 2.693 0.102 1.00 96.31 277 TYR A O 1
ATOM 2249 N N . ASN A 1 278 ? -3.071 4.156 -1.443 1.00 94.69 278 ASN A N 1
ATOM 2250 C CA . ASN A 1 278 ? -3.811 5.006 -0.514 1.00 94.69 278 ASN A CA 1
ATOM 2251 C C . ASN A 1 278 ? -5.150 4.361 -0.114 1.00 94.69 278 ASN A C 1
ATOM 2253 O O . ASN A 1 278 ? -5.890 3.947 -1.005 1.00 94.69 278 ASN A O 1
ATOM 2257 N N . PRO A 1 279 ? -5.574 4.373 1.165 1.00 91.94 279 PRO A N 1
ATOM 2258 C CA . PRO A 1 279 ? -6.911 3.907 1.554 1.00 91.94 279 PRO A CA 1
ATOM 2259 C C . PRO A 1 279 ? -8.031 4.874 1.141 1.00 91.94 279 PRO A C 1
ATOM 2261 O O . PRO A 1 279 ? -9.204 4.597 1.381 1.00 91.94 279 PRO A O 1
ATOM 2264 N N . GLY A 1 280 ? -7.687 6.040 0.581 1.00 89.81 280 GLY A N 1
ATOM 2265 C CA . GLY A 1 280 ? -8.654 7.052 0.177 1.00 89.81 280 GLY A CA 1
ATOM 2266 C C . GLY A 1 280 ? -9.402 7.628 1.379 1.00 89.81 280 GLY A C 1
ATOM 2267 O O . GLY A 1 280 ? -8.798 8.230 2.272 1.00 89.81 280 GLY A O 1
ATOM 2268 N N . ARG A 1 281 ? -10.728 7.457 1.384 1.00 92.88 281 ARG A N 1
ATOM 2269 C CA . ARG A 1 281 ? -11.661 7.999 2.384 1.00 92.88 281 ARG A CA 1
ATOM 2270 C C . ARG A 1 281 ? -11.827 7.019 3.547 1.00 92.88 281 ARG A C 1
ATOM 2272 O O . ARG A 1 281 ? -12.920 6.530 3.818 1.00 92.88 281 ARG A O 1
ATOM 2279 N N . PHE A 1 282 ? -10.710 6.697 4.196 1.00 92.50 282 PHE A N 1
ATOM 2280 C CA . PHE A 1 282 ? -10.619 5.576 5.135 1.00 92.50 282 PHE A CA 1
ATOM 2281 C C . PHE A 1 282 ? -11.598 5.682 6.309 1.00 92.50 282 PHE A C 1
ATOM 2283 O O . PHE A 1 282 ? -12.193 4.685 6.709 1.00 92.50 282 PHE A O 1
ATOM 2290 N N . ASP A 1 283 ? -11.832 6.897 6.808 1.00 97.06 283 ASP A N 1
ATOM 2291 C CA . ASP A 1 283 ? -12.829 7.159 7.846 1.00 97.06 283 ASP A CA 1
ATOM 2292 C C . ASP A 1 283 ? -14.253 6.791 7.404 1.00 97.06 283 ASP A C 1
ATOM 2294 O O . ASP A 1 283 ? -14.985 6.171 8.168 1.00 97.06 283 ASP A O 1
ATOM 2298 N N . GLN A 1 284 ? -14.635 7.088 6.160 1.00 96.75 284 GLN A N 1
ATOM 2299 C CA . GLN A 1 284 ? -15.936 6.705 5.599 1.00 96.75 284 GLN A CA 1
ATOM 2300 C C . GLN A 1 284 ? -16.063 5.193 5.428 1.00 96.75 284 GLN A C 1
ATOM 2302 O O . GLN A 1 284 ? -17.140 4.631 5.610 1.00 96.75 284 GLN A O 1
ATOM 2307 N N . HIS A 1 285 ? -14.970 4.531 5.056 1.00 95.88 285 HIS A N 1
ATOM 2308 C CA . HIS A 1 285 ? -14.965 3.092 4.813 1.00 95.88 285 HIS A CA 1
ATOM 2309 C C . HIS A 1 285 ? -15.036 2.275 6.106 1.00 95.88 285 HIS A C 1
ATOM 2311 O O . HIS A 1 285 ? -15.715 1.251 6.142 1.00 95.88 285 HIS A O 1
ATOM 2317 N N . LEU A 1 286 ? -14.386 2.742 7.175 1.00 97.94 286 LEU A N 1
ATOM 2318 C CA . LEU A 1 286 ? -14.385 2.065 8.471 1.00 97.94 286 LEU A CA 1
ATOM 2319 C C . LEU A 1 286 ? -15.598 2.403 9.347 1.00 97.94 286 LEU A C 1
ATOM 2321 O O . LEU A 1 286 ? -15.974 1.594 10.197 1.00 97.94 286 LEU A O 1
ATOM 2325 N N . TYR A 1 287 ? -16.218 3.574 9.162 1.00 98.25 287 TYR A N 1
ATOM 2326 C CA . TYR A 1 287 ? -17.301 4.045 10.030 1.00 98.25 287 TYR A CA 1
ATOM 2327 C C . TYR A 1 287 ? -18.483 3.069 10.177 1.00 98.25 287 TYR A C 1
ATOM 2329 O O . TYR A 1 287 ? -18.940 2.902 11.308 1.00 98.25 287 TYR A O 1
ATOM 2337 N N . PRO A 1 288 ? -18.960 2.365 9.126 1.00 98.12 288 PRO A N 1
ATOM 2338 C CA . PRO A 1 288 ? -20.040 1.389 9.282 1.00 98.12 288 PRO A CA 1
ATOM 2339 C C . PRO A 1 288 ? -19.704 0.250 10.256 1.00 98.12 288 PRO A C 1
ATOM 2341 O O . PRO A 1 288 ? -20.564 -0.143 11.042 1.00 98.12 288 PRO A O 1
ATOM 2344 N N . PHE A 1 289 ? -18.461 -0.244 10.238 1.00 98.69 289 PHE A N 1
ATOM 2345 C CA . PHE A 1 289 ? -17.998 -1.289 11.157 1.00 98.69 289 PHE A CA 1
ATOM 2346 C C . PHE A 1 289 ? -17.868 -0.746 12.576 1.00 98.69 289 PHE A C 1
ATOM 2348 O O . PHE A 1 289 ? -18.428 -1.318 13.506 1.00 98.69 289 PHE A O 1
ATOM 2355 N N . TYR A 1 290 ? -17.206 0.408 12.716 1.00 98.81 290 TYR A N 1
ATOM 2356 C CA . TYR A 1 290 ? -17.023 1.076 14.003 1.00 98.81 290 TYR A CA 1
ATOM 2357 C C . TYR A 1 290 ? -18.364 1.339 14.692 1.00 98.81 290 TYR A C 1
ATOM 2359 O O . TYR A 1 290 ? -18.572 0.936 15.831 1.00 98.81 290 TYR A O 1
ATOM 2367 N N . LYS A 1 291 ? -19.302 1.979 13.986 1.00 98.69 291 LYS A N 1
ATOM 2368 C CA . LYS A 1 291 ? -20.608 2.342 14.539 1.00 98.69 291 LYS A CA 1
ATOM 2369 C C . LYS A 1 291 ? -21.377 1.112 15.018 1.00 98.69 291 LYS A C 1
ATOM 2371 O O . LYS A 1 291 ? -21.882 1.122 16.135 1.00 98.69 291 LYS A O 1
ATOM 2376 N N . LYS A 1 292 ? -21.440 0.066 14.188 1.00 98.62 292 LYS A N 1
ATOM 2377 C CA . LYS A 1 292 ? -22.143 -1.177 14.517 1.00 98.62 292 LYS A CA 1
ATOM 2378 C C . LYS A 1 292 ? -21.596 -1.799 15.804 1.00 98.62 292 LYS A C 1
ATOM 2380 O O . LYS A 1 292 ? -22.366 -2.112 16.702 1.00 98.62 292 LYS A O 1
ATOM 2385 N N . GLU A 1 293 ? -20.281 -1.951 15.909 1.00 98.69 293 GLU A N 1
ATOM 2386 C CA . GLU A 1 293 ? -19.679 -2.643 17.052 1.00 98.69 293 GLU A CA 1
ATOM 2387 C C . GLU A 1 293 ? -19.681 -1.812 18.341 1.00 98.69 293 GLU A C 1
ATOM 2389 O O . GLU A 1 293 ? -19.789 -2.374 19.430 1.00 98.69 293 GLU A O 1
ATOM 2394 N N . ILE A 1 294 ? -19.637 -0.478 18.236 1.00 98.56 294 ILE A N 1
ATOM 2395 C CA . ILE A 1 294 ? -19.865 0.418 19.379 1.00 98.56 294 ILE A CA 1
ATOM 2396 C C . ILE A 1 294 ? -21.303 0.272 19.902 1.00 98.56 294 ILE A C 1
ATOM 2398 O O . ILE A 1 294 ? -21.512 0.211 21.112 1.00 98.56 294 ILE A O 1
ATOM 2402 N N . GLU A 1 295 ? -22.298 0.200 19.010 1.00 98.50 295 GLU A N 1
ATOM 2403 C CA . GLU A 1 295 ? -23.710 0.010 19.378 1.00 98.50 295 GLU A CA 1
ATOM 2404 C C . GLU A 1 295 ? -23.977 -1.383 19.977 1.00 98.50 295 GLU A C 1
ATOM 2406 O O . GLU A 1 295 ? -24.776 -1.513 20.905 1.00 98.50 295 GLU A O 1
ATOM 2411 N N . GLU A 1 296 ? -23.290 -2.416 19.481 1.00 98.25 296 GLU A N 1
ATOM 2412 C CA . GLU A 1 296 ? -23.358 -3.794 19.993 1.00 98.25 296 GLU A CA 1
ATOM 2413 C C . GLU A 1 296 ? -22.525 -4.003 21.274 1.00 98.25 296 GLU A C 1
ATOM 2415 O O . GLU A 1 296 ? -22.713 -4.997 21.978 1.00 98.25 296 GLU A O 1
ATOM 2420 N N . GLY A 1 297 ? -21.633 -3.064 21.606 1.00 98.12 297 GLY A N 1
ATOM 2421 C CA . GLY A 1 297 ? -20.729 -3.148 22.754 1.00 98.12 297 GLY A CA 1
ATOM 2422 C C . GLY A 1 297 ? -19.599 -4.170 22.584 1.00 98.12 297 GLY A C 1
ATOM 2423 O O . GLY A 1 297 ? -19.026 -4.601 23.584 1.00 98.12 297 GLY A O 1
ATOM 2424 N N . THR A 1 298 ? -19.295 -4.575 21.347 1.00 98.12 298 THR A N 1
ATOM 2425 C CA . THR A 1 298 ? -18.220 -5.527 21.007 1.00 98.12 298 THR A CA 1
ATOM 2426 C C . THR A 1 298 ? -16.898 -4.847 20.664 1.00 98.12 298 THR A C 1
ATOM 2428 O O . THR A 1 298 ? -15.881 -5.526 20.564 1.00 98.12 298 THR A O 1
ATOM 2431 N N . LEU A 1 299 ? -16.906 -3.522 20.503 1.00 98.56 299 LEU A N 1
ATOM 2432 C CA . LEU A 1 299 ? -15.725 -2.695 20.285 1.00 98.56 299 LEU A CA 1
ATOM 2433 C C . LEU A 1 299 ? -15.802 -1.460 21.178 1.00 98.56 299 LEU A C 1
ATOM 2435 O O . LEU A 1 299 ? -16.833 -0.788 21.253 1.00 98.56 299 LEU A O 1
ATOM 2439 N N . THR A 1 300 ? -14.693 -1.123 21.820 1.00 98.38 300 THR A N 1
ATOM 2440 C CA . THR A 1 300 ? -14.513 0.156 22.507 1.00 98.38 300 THR A CA 1
ATOM 2441 C C . THR A 1 300 ? -13.764 1.150 21.627 1.00 98.38 300 THR A C 1
ATOM 2443 O O . THR A 1 300 ? -13.029 0.797 20.700 1.00 98.38 300 THR A O 1
ATOM 2446 N N . ARG A 1 301 ? -13.917 2.440 21.937 1.00 97.81 301 ARG A N 1
ATOM 2447 C CA . ARG A 1 301 ? -13.183 3.504 21.246 1.00 97.81 301 ARG A CA 1
ATOM 2448 C C . ARG A 1 301 ? -11.667 3.317 21.391 1.00 97.81 301 ARG A C 1
ATOM 2450 O O . ARG A 1 301 ? -10.925 3.575 20.448 1.00 97.81 301 ARG A O 1
ATOM 2457 N N . GLU A 1 302 ? -11.219 2.887 22.567 1.00 97.62 302 GLU A N 1
ATOM 2458 C CA . GLU A 1 302 ? -9.816 2.644 22.897 1.00 97.62 302 GLU A CA 1
ATOM 2459 C C . GLU A 1 302 ? -9.231 1.478 22.090 1.00 97.62 302 GLU A C 1
ATOM 2461 O O . GLU A 1 302 ? -8.127 1.607 21.565 1.00 97.62 302 GLU A O 1
ATOM 2466 N N . GLU A 1 303 ? -9.978 0.382 21.927 1.00 98.06 303 GLU A N 1
ATOM 2467 C CA . GLU A 1 303 ? -9.572 -0.752 21.082 1.00 98.06 303 GLU A CA 1
ATOM 2468 C C . GLU A 1 303 ? -9.485 -0.348 19.606 1.00 98.06 303 GLU A C 1
ATOM 2470 O O . GLU A 1 303 ? -8.503 -0.664 18.932 1.00 98.06 303 GLU A O 1
ATOM 2475 N N . ALA A 1 304 ? -10.461 0.418 19.103 1.00 98.50 304 ALA A N 1
ATOM 2476 C CA . ALA A 1 304 ? -10.419 0.946 17.739 1.00 98.50 304 ALA A CA 1
ATOM 2477 C C . ALA A 1 304 ? -9.195 1.856 17.513 1.00 98.50 304 ALA A C 1
ATOM 2479 O O . ALA A 1 304 ? -8.533 1.780 16.474 1.00 98.50 304 ALA A O 1
ATOM 2480 N N . GLU A 1 305 ? -8.869 2.703 18.496 1.00 98.38 305 GLU A N 1
ATOM 2481 C CA . GLU A 1 305 ? -7.682 3.560 18.475 1.00 98.38 305 GLU A CA 1
ATOM 2482 C C . GLU A 1 305 ? -6.385 2.731 18.470 1.00 98.38 305 GLU A C 1
ATOM 2484 O O . GLU A 1 305 ? -5.497 3.019 17.669 1.00 98.38 305 GLU A O 1
ATOM 2489 N N . GLU A 1 306 ? -6.278 1.681 19.296 1.00 98.56 306 GLU A N 1
ATOM 2490 C CA . GLU A 1 306 ? -5.112 0.782 19.334 1.00 98.56 306 GLU A CA 1
ATOM 2491 C C . GLU A 1 306 ? -4.916 0.033 18.004 1.00 98.56 306 GLU A C 1
ATOM 2493 O O . GLU A 1 306 ? -3.791 -0.044 17.499 1.00 98.56 306 GLU A O 1
ATOM 2498 N N . ILE A 1 307 ? -5.998 -0.456 17.387 1.00 98.75 307 ILE A N 1
ATOM 2499 C CA . ILE A 1 307 ? -5.961 -1.113 16.070 1.00 98.75 307 ILE A CA 1
ATOM 2500 C C . ILE A 1 307 ? -5.415 -0.156 15.000 1.00 98.75 307 ILE A C 1
ATOM 2502 O O . ILE A 1 307 ? -4.523 -0.524 14.229 1.00 98.75 307 ILE A O 1
ATOM 2506 N N . LEU A 1 308 ? -5.898 1.091 14.965 1.00 98.56 308 LEU A N 1
ATOM 2507 C CA . LEU A 1 308 ? -5.398 2.099 14.025 1.00 98.56 308 LEU A CA 1
ATOM 2508 C C . LEU A 1 308 ? -3.945 2.492 14.321 1.00 98.56 308 LEU A C 1
ATOM 2510 O O . LEU A 1 308 ? -3.159 2.675 13.394 1.00 98.56 308 LEU A O 1
ATOM 2514 N N . GLN A 1 309 ? -3.547 2.579 15.590 1.00 98.69 309 GLN A N 1
ATOM 2515 C CA . GLN A 1 309 ? -2.150 2.815 15.955 1.00 98.69 309 GLN A CA 1
ATOM 2516 C C . GLN A 1 309 ? -1.238 1.678 15.474 1.00 98.69 309 GLN A C 1
ATOM 2518 O O . GLN A 1 309 ? -0.163 1.954 14.938 1.00 98.69 309 GLN A O 1
ATOM 2523 N N . CYS A 1 310 ? -1.679 0.419 15.581 1.00 98.69 310 CYS A N 1
ATOM 2524 C CA . CYS A 1 310 ? -0.965 -0.724 15.010 1.00 98.69 310 CYS A CA 1
ATOM 2525 C C . CYS A 1 310 ? -0.824 -0.583 13.488 1.00 98.69 310 CYS A C 1
ATOM 2527 O O . CYS A 1 310 ? 0.274 -0.756 12.967 1.00 98.69 310 CYS A O 1
ATOM 2529 N N . LEU A 1 311 ? -1.884 -0.181 12.776 1.00 98.50 311 LEU A N 1
ATOM 2530 C CA . LEU A 1 311 ? -1.817 0.087 11.334 1.00 98.50 311 LEU A CA 1
ATOM 2531 C C . LEU A 1 311 ? -0.803 1.196 10.986 1.00 98.50 311 LEU A C 1
ATOM 2533 O O . LEU A 1 311 ? -0.070 1.071 10.007 1.00 98.50 311 LEU A O 1
ATOM 2537 N N . TRP A 1 312 ? -0.710 2.264 11.785 1.00 98.00 312 TRP A N 1
ATOM 2538 C CA . TRP A 1 312 ? 0.294 3.325 11.590 1.00 98.00 312 TRP A CA 1
ATOM 2539 C C . TRP A 1 312 ? 1.725 2.786 11.670 1.00 98.00 312 TRP A C 1
ATOM 2541 O O . TRP A 1 312 ? 2.569 3.150 10.850 1.00 98.00 312 TRP A O 1
ATOM 2551 N N . VAL A 1 313 ? 1.988 1.873 12.612 1.00 98.50 313 VAL A N 1
ATOM 2552 C CA . VAL A 1 313 ? 3.277 1.170 12.694 1.00 98.50 313 VAL A CA 1
ATOM 2553 C C . VAL A 1 313 ? 3.534 0.382 11.409 1.00 98.50 313 VAL A C 1
ATOM 2555 O O . VAL A 1 313 ? 4.627 0.474 10.850 1.00 98.50 313 VAL A O 1
ATOM 2558 N N . LYS A 1 314 ? 2.524 -0.332 10.892 1.00 98.44 314 LYS A N 1
ATOM 2559 C CA . LYS A 1 314 ? 2.647 -1.099 9.645 1.00 98.44 314 LYS A CA 1
ATOM 2560 C C . LYS A 1 314 ? 3.020 -0.221 8.450 1.00 98.44 314 LYS A C 1
ATOM 2562 O O . LYS A 1 314 ? 3.942 -0.565 7.715 1.00 98.44 314 LYS A O 1
ATOM 2567 N N . PHE A 1 315 ? 2.393 0.942 8.283 1.00 97.69 315 PHE A N 1
ATOM 2568 C CA . PHE A 1 315 ? 2.790 1.886 7.233 1.00 97.69 315 PHE A CA 1
ATOM 2569 C C . PHE A 1 315 ? 4.245 2.340 7.373 1.00 97.69 315 PHE A C 1
ATOM 2571 O O . PHE A 1 315 ? 4.980 2.371 6.390 1.00 97.69 315 PHE A O 1
ATOM 2578 N N . ASN A 1 316 ? 4.688 2.670 8.587 1.00 96.94 316 ASN A N 1
ATOM 2579 C CA . ASN A 1 316 ? 6.058 3.128 8.803 1.00 96.94 316 ASN A CA 1
ATOM 2580 C C . ASN A 1 316 ? 7.105 2.024 8.587 1.00 96.94 316 ASN A C 1
ATOM 2582 O O . ASN A 1 316 ? 8.217 2.328 8.159 1.00 96.94 316 ASN A O 1
ATOM 2586 N N . ASN A 1 317 ? 6.741 0.756 8.804 1.00 97.44 317 ASN A N 1
ATOM 2587 C CA . ASN A 1 317 ? 7.583 -0.400 8.480 1.00 97.44 317 ASN A CA 1
ATOM 2588 C C . ASN A 1 317 ? 7.831 -0.566 6.972 1.00 97.44 317 ASN A C 1
ATOM 2590 O O . ASN A 1 317 ? 8.700 -1.347 6.590 1.00 97.44 317 ASN A O 1
ATOM 2594 N N . ASN A 1 318 ? 7.091 0.141 6.113 1.00 95.44 318 ASN A N 1
ATOM 2595 C CA . ASN A 1 318 ? 7.121 -0.034 4.667 1.00 95.44 318 ASN A CA 1
ATOM 2596 C C . ASN A 1 318 ? 7.712 1.209 3.981 1.00 95.44 318 ASN A C 1
ATOM 2598 O O . ASN A 1 318 ? 6.978 2.110 3.571 1.00 95.44 318 ASN A O 1
ATOM 2602 N N . PRO A 1 319 ? 9.051 1.298 3.859 1.00 96.56 319 PRO A N 1
ATOM 2603 C CA . PRO A 1 319 ? 9.682 2.386 3.127 1.00 96.56 319 PRO A CA 1
ATOM 2604 C C . PRO A 1 319 ? 9.436 2.251 1.617 1.00 96.56 319 PRO A C 1
ATOM 2606 O O . PRO A 1 319 ? 9.317 1.141 1.078 1.00 96.56 319 PRO A O 1
ATOM 2609 N N . ALA A 1 320 ? 9.452 3.388 0.920 1.00 97.44 320 ALA A N 1
ATOM 2610 C CA . ALA A 1 320 ? 9.543 3.422 -0.535 1.00 97.44 320 ALA A CA 1
ATOM 2611 C C . ALA A 1 320 ? 10.758 2.592 -0.994 1.00 97.44 320 ALA A C 1
ATOM 2613 O O . ALA A 1 320 ? 11.827 2.739 -0.394 1.00 97.44 320 ALA A O 1
ATOM 2614 N N . PRO A 1 321 ? 10.650 1.733 -2.028 1.00 97.25 321 PRO A N 1
ATOM 2615 C CA . PRO A 1 321 ? 11.788 0.955 -2.515 1.00 97.25 321 PRO A CA 1
ATOM 2616 C C . PRO A 1 321 ? 12.957 1.853 -2.934 1.00 97.25 321 PRO A C 1
ATOM 2618 O O . PRO A 1 321 ? 12.739 3.028 -3.256 1.00 97.25 321 PRO A O 1
ATOM 2621 N N . PRO A 1 322 ? 14.196 1.328 -2.941 1.00 95.38 322 PRO A N 1
ATOM 2622 C CA . PRO A 1 322 ? 15.378 2.127 -3.217 1.00 95.38 322 PRO A CA 1
ATOM 2623 C C . PRO A 1 322 ? 15.282 2.812 -4.581 1.00 95.38 322 PRO A C 1
ATOM 2625 O O . PRO A 1 322 ? 14.954 2.193 -5.589 1.00 95.38 322 PRO A O 1
ATOM 2628 N N . LYS A 1 323 ? 15.599 4.107 -4.574 1.00 96.44 323 LYS A N 1
ATOM 2629 C CA . LYS A 1 323 ? 15.711 4.976 -5.749 1.00 96.44 323 LYS A CA 1
ATOM 2630 C C . LYS A 1 323 ? 17.181 5.319 -5.963 1.00 96.44 323 LYS A C 1
ATOM 2632 O O . LYS A 1 323 ? 17.888 5.559 -4.976 1.00 96.44 323 LYS A O 1
ATOM 2637 N N . VAL A 1 324 ? 17.627 5.414 -7.209 1.00 95.12 324 VAL A N 1
ATOM 2638 C CA . VAL A 1 324 ? 18.966 5.896 -7.599 1.00 95.12 324 VAL A CA 1
ATOM 2639 C C . VAL A 1 324 ? 18.851 7.019 -8.638 1.00 95.12 324 VAL A C 1
ATOM 2641 O O . VAL A 1 324 ? 17.753 7.342 -9.090 1.00 95.12 324 VAL A O 1
ATOM 2644 N N . GLY A 1 325 ? 19.963 7.669 -8.988 1.00 95.19 325 GLY A N 1
ATOM 2645 C CA . GLY A 1 325 ? 19.984 8.679 -10.055 1.00 95.19 325 GLY A CA 1
ATOM 2646 C C . GLY A 1 325 ? 19.040 9.870 -9.823 1.00 95.19 325 GLY A C 1
ATOM 2647 O O . GLY A 1 325 ? 18.991 10.433 -8.725 1.00 95.19 325 GLY A O 1
ATOM 2648 N N . ILE A 1 326 ? 18.318 10.280 -10.871 1.00 95.31 326 ILE A N 1
ATOM 2649 C CA . ILE A 1 326 ? 17.391 11.423 -10.838 1.00 95.31 326 ILE A CA 1
ATOM 2650 C C . ILE A 1 326 ? 16.169 11.138 -9.959 1.00 95.31 326 ILE A C 1
ATOM 2652 O O . ILE A 1 326 ? 15.806 12.003 -9.162 1.00 95.31 326 ILE A O 1
ATOM 2656 N N . THR A 1 327 ? 15.625 9.916 -9.983 1.00 95.19 327 THR A N 1
ATOM 2657 C CA . THR A 1 327 ? 14.488 9.527 -9.127 1.00 95.19 327 THR A CA 1
ATOM 2658 C C . THR A 1 327 ? 14.783 9.708 -7.636 1.00 95.19 327 THR A C 1
ATOM 2660 O O . THR A 1 327 ? 13.915 10.100 -6.853 1.00 95.19 327 THR A O 1
ATOM 2663 N N . LEU A 1 328 ? 16.031 9.473 -7.214 1.00 95.69 328 LEU A N 1
ATOM 2664 C CA . LEU A 1 328 ? 16.444 9.790 -5.847 1.00 95.69 328 LEU A CA 1
ATOM 2665 C C . LEU A 1 328 ? 16.466 11.300 -5.595 1.00 95.69 328 LEU A C 1
ATOM 2667 O O . LEU A 1 328 ? 16.028 11.729 -4.535 1.00 95.69 328 LEU A O 1
ATOM 2671 N N . LYS A 1 329 ? 16.980 12.105 -6.531 1.00 94.75 329 LYS A N 1
ATOM 2672 C CA . LYS A 1 329 ? 17.097 13.563 -6.361 1.00 94.75 329 LYS A CA 1
ATOM 2673 C C . LYS A 1 329 ? 15.735 14.246 -6.255 1.00 94.75 329 LYS A C 1
ATOM 2675 O O . LYS A 1 329 ? 15.596 15.166 -5.456 1.00 94.75 329 LYS A O 1
ATOM 2680 N N . GLU A 1 330 ? 14.744 13.798 -7.022 1.00 93.94 330 GLU A N 1
ATOM 2681 C CA . GLU A 1 330 ? 13.385 14.354 -6.966 1.00 93.94 330 GLU A CA 1
ATOM 2682 C C . GLU A 1 330 ? 12.569 13.838 -5.767 1.00 93.94 330 GLU A C 1
ATOM 2684 O O . GLU A 1 330 ? 11.656 14.517 -5.305 1.00 93.94 330 GLU A O 1
ATOM 2689 N N . SER A 1 331 ? 12.903 12.656 -5.230 1.00 95.00 331 SER A N 1
ATOM 2690 C CA . SER A 1 331 ? 12.136 11.997 -4.165 1.00 95.00 331 SER A CA 1
ATOM 2691 C C . SER A 1 331 ? 13.041 11.318 -3.122 1.00 95.00 331 SER A C 1
ATOM 2693 O O . SER A 1 331 ? 12.941 10.113 -2.852 1.00 95.00 331 SER A O 1
ATOM 2695 N N . ALA A 1 332 ? 13.929 12.110 -2.511 1.00 95.00 332 ALA A N 1
ATOM 2696 C CA . ALA A 1 332 ? 14.919 11.681 -1.515 1.00 95.00 332 ALA A CA 1
ATOM 2697 C C . ALA A 1 332 ? 14.293 11.408 -0.132 1.00 95.00 332 ALA A C 1
ATOM 2699 O O . ALA A 1 332 ? 14.547 12.118 0.839 1.00 95.00 332 ALA A O 1
ATOM 2700 N N . THR A 1 333 ? 13.450 10.380 -0.030 1.00 96.25 333 THR A N 1
ATOM 2701 C CA . THR A 1 333 ? 12.748 10.023 1.211 1.00 96.25 333 THR A CA 1
ATOM 2702 C C . THR A 1 333 ? 12.393 8.535 1.271 1.00 96.25 333 THR A C 1
ATOM 2704 O O . THR A 1 333 ? 12.172 7.908 0.233 1.00 96.25 333 THR A O 1
ATOM 2707 N N . TYR A 1 334 ? 12.304 7.986 2.490 1.00 96.56 334 TYR A N 1
ATOM 2708 C CA . TYR A 1 334 ? 11.687 6.678 2.750 1.00 96.56 334 TYR A CA 1
ATOM 2709 C C . TYR A 1 334 ? 10.158 6.736 2.731 1.00 96.56 334 TYR A C 1
ATOM 2711 O O . TYR A 1 334 ? 9.521 5.694 2.615 1.00 96.56 334 TYR A O 1
ATOM 2719 N N . PHE A 1 335 ? 9.573 7.930 2.869 1.00 95.00 335 PHE A N 1
ATOM 2720 C CA . PHE A 1 335 ? 8.129 8.109 2.806 1.00 95.00 335 PHE A CA 1
ATOM 2721 C C . PHE A 1 335 ? 7.621 7.703 1.424 1.00 95.00 335 PHE A C 1
ATOM 2723 O O . PHE A 1 335 ? 8.071 8.251 0.418 1.00 95.00 335 PHE A O 1
ATOM 2730 N N . ASP A 1 336 ? 6.687 6.755 1.375 1.00 95.81 336 ASP A N 1
ATOM 2731 C CA . ASP A 1 336 ? 6.121 6.266 0.115 1.00 95.81 336 ASP A CA 1
ATOM 2732 C C . ASP A 1 336 ? 4.780 6.916 -0.233 1.00 95.81 336 ASP A C 1
ATOM 2734 O O . ASP A 1 336 ? 4.003 6.367 -1.002 1.00 95.81 336 ASP A O 1
ATOM 2738 N N . PHE A 1 337 ? 4.496 8.078 0.364 1.00 95.31 337 PHE A N 1
ATOM 2739 C CA . PHE A 1 337 ? 3.345 8.927 0.048 1.00 95.31 337 PHE A CA 1
ATOM 2740 C C . PHE A 1 337 ? 1.976 8.230 0.129 1.00 95.31 337 PHE A C 1
ATOM 2742 O O . PHE A 1 337 ? 1.005 8.715 -0.443 1.00 95.31 337 PHE A O 1
ATOM 2749 N N . CYS A 1 338 ? 1.857 7.161 0.927 1.00 95.62 338 CYS A N 1
ATOM 2750 C CA . CYS A 1 338 ? 0.551 6.634 1.310 1.00 95.62 338 CYS A CA 1
ATOM 2751 C C . CYS A 1 338 ? -0.158 7.656 2.210 1.00 95.62 338 CYS A C 1
ATOM 2753 O O . CYS A 1 338 ? 0.242 7.857 3.358 1.00 95.62 338 CYS A O 1
ATOM 2755 N N . THR A 1 339 ? -1.205 8.297 1.702 1.00 94.31 339 THR A N 1
ATOM 2756 C CA . THR A 1 339 ? -1.974 9.354 2.350 1.00 94.31 339 THR A CA 1
ATOM 2757 C C . THR A 1 339 ? -3.416 8.951 2.657 1.00 94.31 339 THR A C 1
ATOM 2759 O O . THR A 1 339 ? -4.103 8.302 1.867 1.00 94.31 339 THR A O 1
ATOM 2762 N N . ILE A 1 340 ? -3.897 9.377 3.824 1.00 94.81 340 ILE A N 1
ATOM 2763 C CA . ILE A 1 340 ? -5.261 9.134 4.310 1.00 94.81 340 ILE A CA 1
ATOM 2764 C C . ILE A 1 340 ? -6.046 10.441 4.280 1.00 94.81 340 ILE A C 1
ATOM 2766 O O . ILE A 1 340 ? -5.555 11.446 4.786 1.00 94.81 340 ILE A O 1
ATOM 2770 N N . ASN A 1 341 ? -7.264 10.436 3.728 1.00 93.69 341 ASN A N 1
ATOM 2771 C CA . ASN A 1 341 ? -8.156 11.597 3.734 1.00 93.69 341 ASN A CA 1
ATOM 2772 C C . ASN A 1 341 ? -9.309 11.408 4.730 1.00 93.69 341 ASN A C 1
ATOM 2774 O O . ASN A 1 341 ? -10.131 10.506 4.551 1.00 93.69 341 ASN A O 1
ATOM 2778 N N . SER A 1 342 ? -9.399 12.307 5.715 1.00 96.31 342 SER A N 1
ATOM 2779 C CA . SER A 1 342 ? -10.463 12.335 6.731 1.00 96.31 342 SER A CA 1
ATOM 2780 C C . SER A 1 342 ? -11.330 13.604 6.647 1.00 96.31 342 SER A C 1
ATOM 2782 O O . SER A 1 342 ? -10.856 14.662 6.232 1.00 96.31 342 SER A O 1
ATOM 2784 N N . GLY A 1 343 ? -12.595 13.529 7.074 1.00 97.19 343 GLY A N 1
ATOM 2785 C CA . GLY A 1 343 ? -13.557 14.644 7.056 1.00 97.19 343 GLY A CA 1
ATOM 2786 C C . GLY A 1 343 ? -14.259 14.832 5.707 1.00 97.19 343 GLY A C 1
ATOM 2787 O O . GLY A 1 343 ? -14.814 13.879 5.171 1.00 97.19 343 GLY A O 1
ATOM 2788 N N . GLY A 1 344 ? -14.211 16.023 5.112 1.00 97.00 344 GLY A N 1
ATOM 2789 C CA . GLY A 1 344 ? -14.755 16.312 3.777 1.00 97.00 344 GLY A CA 1
ATOM 2790 C C . GLY A 1 344 ? -16.267 16.104 3.647 1.00 97.00 344 GLY A C 1
ATOM 2791 O O . GLY A 1 344 ? -17.011 16.408 4.575 1.00 97.00 344 GLY A O 1
ATOM 2792 N N . LEU A 1 345 ? -16.699 15.619 2.480 1.00 96.81 345 LEU A N 1
ATOM 2793 C CA . LEU A 1 345 ? -18.109 15.479 2.113 1.00 96.81 345 LEU A CA 1
ATOM 2794 C C . LEU A 1 345 ? -18.510 14.014 1.879 1.00 96.81 345 LEU A C 1
ATOM 2796 O O . LEU A 1 345 ? -17.694 13.199 1.439 1.00 96.81 345 LEU A O 1
ATOM 2800 N N . THR A 1 346 ? -19.776 13.692 2.141 1.00 95.50 346 THR A N 1
ATOM 2801 C CA . THR A 1 346 ? -20.418 12.427 1.748 1.00 95.50 346 THR A CA 1
ATOM 2802 C C . THR A 1 346 ? -20.751 12.415 0.251 1.00 95.50 346 THR A C 1
ATOM 2804 O O . THR A 1 346 ? -20.629 13.429 -0.436 1.00 95.50 346 THR A O 1
ATOM 2807 N N . THR A 1 347 ? -21.210 11.272 -0.275 1.00 92.44 347 THR A N 1
ATOM 2808 C CA . THR A 1 347 ? -21.651 11.154 -1.681 1.00 92.44 347 THR A CA 1
ATOM 2809 C C . THR A 1 347 ? -22.823 12.067 -2.027 1.00 92.44 347 THR A C 1
ATOM 2811 O O . THR A 1 347 ? -22.968 12.448 -3.182 1.00 92.44 347 THR A O 1
ATOM 2814 N N . ASP A 1 348 ? -23.626 12.435 -1.029 1.00 94.25 348 ASP A N 1
ATOM 2815 C CA . ASP A 1 348 ? -24.764 13.343 -1.192 1.00 94.25 348 ASP A CA 1
ATOM 2816 C C . ASP A 1 348 ? -24.348 14.815 -1.007 1.00 94.25 348 ASP A C 1
ATOM 2818 O O . ASP A 1 348 ? -25.180 15.720 -1.031 1.00 94.25 348 ASP A O 1
ATOM 2822 N N . GLY A 1 349 ? -23.046 15.064 -0.820 1.00 95.00 349 GLY A N 1
ATOM 2823 C CA . GLY A 1 349 ? -22.472 16.389 -0.633 1.00 95.00 349 GLY A CA 1
ATOM 2824 C C . GLY A 1 349 ? -22.679 16.965 0.765 1.00 95.00 349 GLY A C 1
ATOM 2825 O O . GLY A 1 349 ? -22.510 18.168 0.928 1.00 95.00 349 GLY A O 1
ATOM 2826 N N . GLU A 1 350 ? -23.061 16.163 1.761 1.00 97.44 350 GLU A N 1
ATOM 2827 C CA . GLU A 1 350 ? -23.232 16.586 3.161 1.00 97.44 350 GLU A CA 1
ATOM 2828 C C . GLU A 1 350 ? -21.942 16.421 3.976 1.00 97.44 350 GLU A C 1
ATOM 2830 O O . GLU A 1 350 ? -20.973 15.853 3.482 1.00 97.44 350 GLU A O 1
ATOM 2835 N N . ASP A 1 351 ? -21.911 16.917 5.218 1.00 98.12 351 ASP A N 1
ATOM 2836 C CA . ASP A 1 351 ? -20.756 16.751 6.113 1.00 98.12 351 ASP A CA 1
ATOM 2837 C C . ASP A 1 351 ? -20.372 15.271 6.283 1.00 98.12 351 ASP A C 1
ATOM 2839 O O . ASP A 1 351 ? -21.184 14.442 6.697 1.00 98.12 351 ASP A O 1
ATOM 2843 N N . GLY A 1 352 ? -19.121 14.947 5.945 1.00 97.88 352 GLY A N 1
ATOM 2844 C CA . GLY A 1 352 ? -18.554 13.609 6.072 1.00 97.88 352 GLY A CA 1
ATOM 2845 C C . GLY A 1 352 ? -17.853 13.346 7.405 1.00 97.88 352 GLY A C 1
ATOM 2846 O O . GLY A 1 352 ? -17.397 12.225 7.626 1.00 97.88 352 GLY A O 1
ATOM 2847 N N . VAL A 1 353 ? -17.708 14.328 8.297 1.00 98.62 353 VAL A N 1
ATOM 2848 C CA . VAL A 1 353 ? -17.022 14.115 9.580 1.00 98.62 353 VAL A CA 1
ATOM 2849 C C . VAL A 1 353 ? -17.786 13.106 10.446 1.00 98.62 353 VAL A C 1
ATOM 2851 O O . VAL A 1 353 ? -18.985 13.226 10.675 1.00 98.62 353 VAL A O 1
ATOM 2854 N N . ASN A 1 354 ? -17.068 12.109 10.967 1.00 98.44 354 ASN A N 1
ATOM 2855 C CA . ASN A 1 354 ? -17.609 11.097 11.871 1.00 98.44 354 ASN A CA 1
ATOM 2856 C C . ASN A 1 354 ? -16.603 10.730 12.982 1.00 98.44 354 ASN A C 1
ATOM 2858 O O . ASN A 1 354 ? -15.485 11.249 13.030 1.00 98.44 354 ASN A O 1
ATOM 2862 N N . ASP A 1 355 ? -16.983 9.825 13.888 1.00 98.25 355 ASP A N 1
ATOM 2863 C CA . ASP A 1 355 ? -16.142 9.432 15.030 1.00 98.25 355 ASP A CA 1
ATOM 2864 C C . ASP A 1 355 ? -14.787 8.837 14.618 1.00 98.25 355 ASP A C 1
ATOM 2866 O O . ASP A 1 355 ? -13.776 9.073 15.285 1.00 98.25 355 ASP A O 1
ATOM 2870 N N . VAL A 1 356 ? -14.730 8.126 13.486 1.00 98.44 356 VAL A N 1
ATOM 2871 C CA . VAL A 1 356 ? -13.472 7.600 12.942 1.00 98.44 356 VAL A CA 1
ATOM 2872 C C . VAL A 1 356 ? -12.589 8.737 12.426 1.00 98.44 356 VAL A C 1
ATOM 2874 O O . VAL A 1 356 ? -11.374 8.694 12.618 1.00 98.44 356 VAL A O 1
ATOM 2877 N N . SER A 1 357 ? -13.165 9.808 11.867 1.00 98.44 357 SER A N 1
ATOM 2878 C CA . SER A 1 357 ? -12.404 11.013 11.507 1.00 98.44 357 SER A CA 1
ATOM 2879 C C . SER A 1 357 ? -11.678 11.592 12.732 1.00 98.44 357 SER A C 1
ATOM 2881 O O . SER A 1 357 ? -10.500 11.948 12.645 1.00 98.44 357 SER A O 1
ATOM 2883 N N . TYR A 1 358 ? -12.339 11.642 13.895 1.00 98.19 358 TYR A N 1
ATOM 2884 C CA . TYR A 1 358 ? -11.729 12.096 15.151 1.00 98.19 358 TYR A CA 1
ATOM 2885 C C . TYR A 1 358 ? -10.699 11.110 15.714 1.00 98.19 358 TYR A C 1
ATOM 2887 O O . TYR A 1 358 ? -9.671 11.560 16.228 1.00 98.19 358 TYR A O 1
ATOM 2895 N N . LEU A 1 359 ? -10.947 9.799 15.604 1.00 97.25 359 LEU A N 1
ATOM 2896 C CA . LEU A 1 359 ? -9.982 8.759 15.976 1.00 97.25 359 LEU A CA 1
ATOM 2897 C C . LEU A 1 359 ? -8.682 8.903 15.188 1.00 97.25 359 LEU A C 1
ATOM 2899 O O . LEU A 1 359 ? -7.611 8.931 15.787 1.00 97.25 359 LEU A O 1
ATOM 2903 N N . VAL A 1 360 ? -8.762 9.089 13.868 1.00 97.06 360 VAL A N 1
ATOM 2904 C CA . VAL A 1 360 ? -7.579 9.297 13.019 1.00 97.06 360 VAL A CA 1
ATOM 2905 C C . VAL A 1 360 ? -6.770 10.515 13.485 1.00 97.06 360 VAL A C 1
ATOM 2907 O O . VA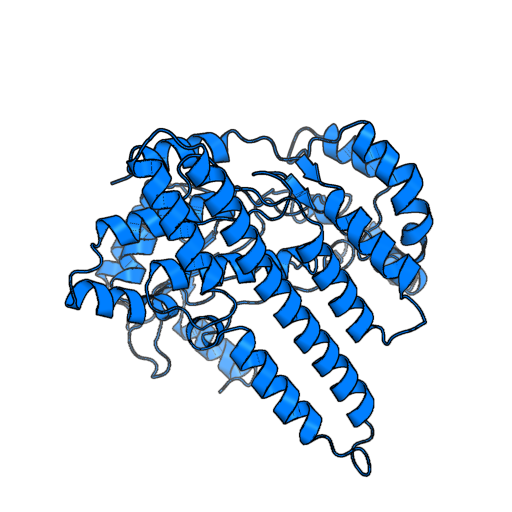L A 1 360 ? -5.550 10.421 13.613 1.00 97.06 360 VAL A O 1
ATOM 2910 N N . LEU A 1 361 ? -7.419 11.635 13.830 1.00 97.06 361 LEU A N 1
ATOM 2911 C CA . LEU A 1 361 ? -6.722 12.804 14.390 1.00 97.06 361 LEU A CA 1
ATOM 2912 C C . LEU A 1 361 ? -6.012 12.493 15.718 1.00 97.06 361 LEU A C 1
ATOM 2914 O O . LEU A 1 361 ? -4.889 12.952 15.944 1.00 97.06 361 LEU A O 1
ATOM 2918 N N . ASP A 1 362 ? -6.633 11.699 16.591 1.00 96.19 362 ASP A N 1
ATOM 2919 C CA . ASP A 1 362 ? -6.017 11.291 17.857 1.00 96.19 362 ASP A CA 1
ATOM 2920 C C . ASP A 1 362 ? -4.827 10.347 17.650 1.00 96.19 362 ASP A C 1
ATOM 2922 O O . ASP A 1 362 ? -3.812 10.498 18.341 1.00 96.19 362 ASP A O 1
ATOM 2926 N N . VAL A 1 363 ? -4.909 9.437 16.675 1.00 96.81 363 VAL A N 1
ATOM 2927 C CA . VAL A 1 363 ? -3.807 8.554 16.267 1.00 96.81 363 VAL A CA 1
ATOM 2928 C C . VAL A 1 363 ? -2.635 9.384 15.753 1.00 96.81 363 VAL A C 1
ATOM 2930 O O . VAL A 1 363 ? -1.528 9.241 16.264 1.00 96.81 363 VAL A O 1
ATOM 2933 N N . ILE A 1 364 ? -2.862 10.322 14.828 1.00 94.38 364 ILE A N 1
ATOM 2934 C CA . ILE A 1 364 ? -1.803 11.186 14.274 1.00 94.38 364 ILE A CA 1
ATOM 2935 C C . ILE A 1 364 ? -1.091 11.960 15.388 1.00 94.38 364 ILE A C 1
ATOM 2937 O O . ILE A 1 364 ? 0.142 11.973 15.464 1.00 94.38 364 ILE A O 1
ATOM 2941 N N . LYS A 1 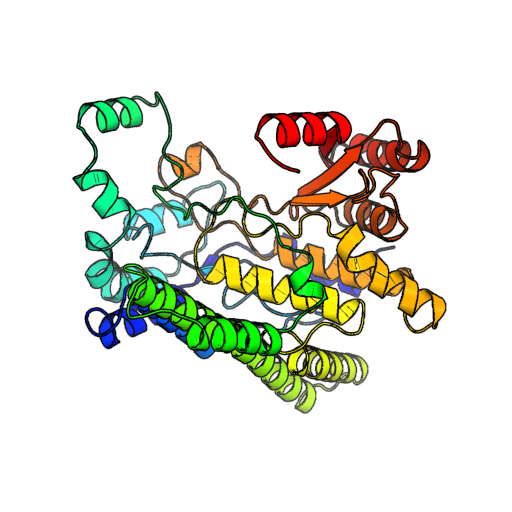365 ? -1.866 12.574 16.292 1.00 94.69 365 LYS A N 1
ATOM 2942 C CA . LYS A 1 365 ? -1.337 13.373 17.405 1.00 94.69 365 LYS A CA 1
ATOM 2943 C C . LYS A 1 365 ? -0.424 12.563 18.330 1.00 94.69 365 LYS A C 1
ATOM 2945 O O . LYS A 1 365 ? 0.560 13.112 18.835 1.00 94.69 365 LYS A O 1
ATOM 2950 N N . GLN A 1 366 ? -0.767 11.299 18.573 1.00 94.62 366 GLN A N 1
ATOM 2951 C CA . GLN A 1 366 ? -0.048 10.403 19.484 1.00 94.62 366 GLN A CA 1
ATOM 2952 C C . GLN A 1 366 ? 1.132 9.708 18.802 1.00 94.62 366 GLN A C 1
ATOM 2954 O O . GLN A 1 366 ? 2.245 9.697 19.336 1.00 94.62 366 GLN A O 1
ATOM 2959 N N . MET A 1 367 ? 0.908 9.167 17.605 1.00 95.75 367 MET A N 1
ATOM 2960 C CA . MET A 1 367 ? 1.898 8.375 16.889 1.00 95.75 367 MET A CA 1
ATOM 2961 C C . MET A 1 367 ? 3.041 9.238 16.380 1.00 95.75 367 MET A C 1
ATOM 2963 O O . MET A 1 367 ? 4.183 8.816 16.531 1.00 95.75 367 MET A O 1
ATOM 2967 N N . ARG A 1 368 ? 2.787 10.450 15.860 1.00 93.44 368 ARG A N 1
ATOM 2968 C CA . ARG A 1 368 ? 3.836 11.325 15.294 1.00 93.44 368 ARG A CA 1
ATOM 2969 C C . ARG A 1 368 ? 4.830 10.542 14.421 1.00 93.44 368 ARG A C 1
ATOM 2971 O O . ARG A 1 368 ? 6.044 10.649 14.601 1.00 93.44 368 ARG A O 1
ATOM 2978 N N . MET A 1 369 ? 4.289 9.695 13.548 1.00 92.75 369 MET A N 1
ATOM 2979 C CA . MET A 1 369 ? 5.038 8.948 12.539 1.00 92.75 369 MET A CA 1
ATOM 2980 C C . MET A 1 369 ? 4.847 9.631 11.189 1.00 92.75 369 MET A C 1
ATOM 2982 O O . MET A 1 369 ? 3.781 10.187 10.924 1.00 92.75 369 MET A O 1
ATOM 2986 N N . LEU A 1 370 ? 5.891 9.616 10.357 1.00 89.50 370 LEU A N 1
ATOM 2987 C CA . LEU A 1 370 ? 5.854 10.295 9.060 1.00 89.50 370 LEU A CA 1
ATOM 2988 C C . LEU A 1 370 ? 4.924 9.572 8.084 1.00 89.50 370 LEU A C 1
ATOM 2990 O O . LEU A 1 370 ? 4.337 10.215 7.217 1.00 89.50 370 LEU A O 1
ATOM 2994 N N . GLN A 1 371 ? 4.791 8.253 8.247 1.00 93.25 371 GLN A N 1
ATOM 2995 C CA . GLN A 1 371 ? 3.903 7.407 7.461 1.00 93.25 371 GLN A CA 1
ATOM 2996 C C . GLN A 1 371 ? 2.795 6.824 8.350 1.00 93.25 371 GLN A C 1
ATOM 2998 O O . GLN A 1 371 ? 3.077 6.460 9.496 1.00 93.25 371 GLN A O 1
ATOM 3003 N N . PRO A 1 372 ? 1.564 6.694 7.832 1.00 95.25 372 PRO A N 1
ATOM 3004 C CA . PRO A 1 372 ? 1.093 7.261 6.573 1.00 95.25 372 PRO A CA 1
ATOM 3005 C C . PRO A 1 372 ? 1.053 8.798 6.644 1.00 95.25 372 PRO A C 1
ATOM 3007 O O . PRO A 1 372 ? 0.983 9.400 7.720 1.00 95.25 372 PRO A O 1
ATOM 3010 N N . GLY A 1 373 ? 1.067 9.443 5.482 1.00 93.69 373 GLY A N 1
ATOM 3011 C CA . GLY A 1 373 ? 0.660 10.837 5.387 1.00 93.69 373 GLY A CA 1
ATOM 3012 C C . GLY A 1 373 ? -0.806 10.959 5.782 1.00 93.69 373 GLY A C 1
ATOM 3013 O O . GLY A 1 373 ? -1.619 10.077 5.503 1.00 93.69 373 GLY A O 1
ATOM 3014 N N . SER A 1 374 ? -1.161 12.044 6.454 1.00 92.81 374 SER A N 1
ATOM 3015 C CA . SER A 1 374 ? -2.532 12.249 6.907 1.00 92.81 374 SER A CA 1
ATOM 3016 C C . SER A 1 374 ? -3.045 13.616 6.503 1.00 92.81 374 SER A C 1
ATOM 3018 O O . SER A 1 374 ? -2.400 14.637 6.746 1.00 92.81 374 SER A O 1
ATOM 3020 N N . ASN A 1 375 ? -4.235 13.611 5.920 1.00 95.19 375 ASN A N 1
ATOM 3021 C CA . ASN A 1 375 ? -4.884 14.758 5.323 1.00 95.19 375 ASN A CA 1
ATOM 3022 C C . ASN A 1 375 ? -6.271 14.940 5.941 1.00 95.19 375 ASN A C 1
ATOM 3024 O O . ASN A 1 375 ? -6.989 13.971 6.205 1.00 95.19 375 ASN A O 1
ATOM 3028 N N . VAL A 1 376 ? -6.680 16.194 6.100 1.00 97.44 376 VAL A N 1
ATOM 3029 C CA . VAL A 1 376 ? -8.071 16.560 6.359 1.00 97.44 376 VAL A CA 1
ATOM 3030 C C . VAL A 1 376 ? -8.635 17.305 5.160 1.00 97.44 376 VAL A C 1
ATOM 3032 O O . VAL A 1 376 ? -7.998 18.207 4.614 1.00 97.44 376 VAL A O 1
ATOM 3035 N N . GLN A 1 377 ? -9.841 16.927 4.756 1.00 97.75 377 GLN A N 1
ATOM 3036 C CA . GLN A 1 377 ? -10.619 17.658 3.766 1.00 97.75 377 GLN A CA 1
ATOM 3037 C C . GLN A 1 377 ? -11.605 18.578 4.484 1.00 97.75 377 GLN A C 1
ATOM 3039 O O . GLN A 1 377 ? -12.343 18.134 5.365 1.00 97.75 377 GLN A O 1
ATOM 3044 N N . ILE A 1 378 ? -11.598 19.856 4.119 1.00 98.31 378 ILE A N 1
ATOM 3045 C CA . ILE A 1 378 ? -12.406 20.908 4.737 1.00 98.31 378 ILE A CA 1
ATOM 3046 C C . ILE A 1 378 ? -13.336 21.498 3.679 1.00 98.31 378 ILE A C 1
ATOM 3048 O O . ILE A 1 378 ? -12.876 21.928 2.624 1.00 98.31 378 ILE A O 1
ATOM 3052 N N . SER A 1 379 ? -14.627 21.510 3.984 1.00 98.25 379 SER A N 1
ATOM 3053 C CA . SER A 1 379 ? -15.700 22.145 3.215 1.00 98.25 379 SER A CA 1
ATOM 3054 C C . SER A 1 379 ? -16.322 23.276 4.039 1.00 98.25 379 SER A C 1
ATOM 3056 O O . SER A 1 379 ? -16.164 23.319 5.263 1.00 98.25 379 SER A O 1
ATOM 3058 N N . GLU A 1 380 ? -17.109 24.141 3.400 1.00 97.50 380 GLU A N 1
ATOM 3059 C CA . GLU A 1 380 ? -18.065 25.021 4.084 1.00 97.50 380 GLU A CA 1
ATOM 3060 C C . GLU A 1 380 ? -18.996 24.282 5.067 1.00 97.50 380 GLU A C 1
ATOM 3062 O O . GLU A 1 380 ? -19.439 24.870 6.055 1.00 97.50 380 GLU A O 1
ATOM 3067 N N . LYS A 1 381 ? -19.261 22.989 4.831 1.00 98.12 381 LYS A N 1
ATOM 3068 C CA . LYS A 1 381 ? -20.114 22.151 5.689 1.00 98.12 381 LYS A CA 1
ATOM 3069 C C . LYS A 1 381 ? -19.378 21.525 6.875 1.00 98.12 381 LYS A C 1
ATOM 3071 O O . LYS A 1 381 ? -20.020 20.959 7.754 1.00 98.12 381 LYS A O 1
ATOM 3076 N N . THR A 1 382 ? -18.047 21.610 6.923 1.00 98.56 382 THR A N 1
ATOM 3077 C CA . THR A 1 382 ? -17.250 20.941 7.957 1.00 98.56 382 THR A CA 1
ATOM 3078 C C . THR A 1 382 ? -17.469 21.570 9.342 1.00 98.56 382 THR A C 1
ATOM 3080 O O . THR A 1 382 ? -17.302 22.784 9.504 1.00 98.56 382 THR A O 1
ATOM 3083 N N . PRO A 1 383 ? -17.738 20.767 10.391 1.00 98.44 383 PRO A N 1
ATOM 3084 C CA . PRO A 1 383 ? -17.842 21.250 11.757 1.00 98.44 383 PRO A CA 1
ATOM 3085 C C . PRO A 1 383 ? -16.572 21.968 12.209 1.00 98.44 383 PRO A C 1
ATOM 3087 O O . PRO A 1 383 ? -15.458 21.440 12.145 1.00 98.44 383 PRO A O 1
ATOM 3090 N N . GLN A 1 384 ? -16.745 23.168 12.764 1.00 97.75 384 GLN A N 1
ATOM 3091 C CA . GLN A 1 384 ? -15.634 24.001 13.229 1.00 97.75 384 GLN A CA 1
ATOM 3092 C C . GLN A 1 384 ? -14.746 23.291 14.266 1.00 97.75 384 GLN A C 1
ATOM 3094 O O . GLN A 1 384 ? -13.552 23.582 14.362 1.00 97.75 384 GLN A O 1
ATOM 3099 N N . GLU A 1 385 ? -15.317 22.385 15.061 1.00 98.19 385 GLU A N 1
ATOM 3100 C CA . GLU A 1 385 ? -14.577 21.590 16.042 1.00 98.19 385 GLU A CA 1
ATOM 3101 C C . GLU A 1 385 ? -13.553 20.661 15.382 1.00 98.19 385 GLU A C 1
ATOM 3103 O O . GLU A 1 385 ? -12.407 20.608 15.831 1.00 98.19 385 GLU A O 1
ATOM 3108 N N . PHE A 1 386 ? -13.923 19.992 14.286 1.00 98.50 386 PHE A N 1
ATOM 3109 C CA . PHE A 1 386 ? -13.018 19.115 13.545 1.00 98.50 386 PHE A CA 1
ATOM 3110 C C . PHE A 1 386 ? -11.826 19.898 12.979 1.00 98.50 386 PHE A C 1
ATOM 3112 O O . PHE A 1 386 ? -10.671 19.528 13.202 1.00 98.50 386 PHE A O 1
ATOM 3119 N N . LEU A 1 387 ? -12.093 21.052 12.353 1.00 98.00 387 LEU A N 1
ATOM 3120 C CA . LEU A 1 387 ? -11.047 21.952 11.859 1.00 98.00 387 LEU A CA 1
ATOM 3121 C C . LEU A 1 387 ? -10.127 22.439 12.990 1.00 98.00 387 LEU A C 1
ATOM 3123 O O . LEU A 1 387 ? -8.905 22.417 12.851 1.00 98.00 387 LEU A O 1
ATOM 3127 N N . LYS A 1 388 ? -10.689 22.855 14.132 1.00 97.81 388 LYS A N 1
ATOM 3128 C CA . LYS A 1 388 ? -9.893 23.290 15.292 1.00 97.81 388 LYS A CA 1
ATOM 3129 C C . LYS A 1 388 ? -8.997 22.169 15.817 1.00 97.81 388 LYS A C 1
ATOM 3131 O O . LYS A 1 388 ? -7.826 22.425 16.091 1.00 97.81 388 LYS A O 1
ATOM 3136 N N . LYS A 1 389 ? -9.506 20.936 15.897 1.00 97.50 389 LYS A N 1
ATOM 3137 C CA . LYS A 1 389 ? -8.719 19.774 16.329 1.00 97.50 389 LYS A CA 1
ATOM 3138 C C . LYS A 1 389 ? -7.572 19.465 15.362 1.00 97.50 389 LYS A C 1
ATOM 3140 O O . LYS A 1 389 ? -6.470 19.176 15.819 1.00 97.50 389 LYS A O 1
ATOM 3145 N N . ALA A 1 390 ? -7.794 19.583 14.052 1.00 97.31 390 ALA A N 1
ATOM 3146 C CA . ALA A 1 390 ? -6.728 19.458 13.057 1.00 97.31 390 ALA A CA 1
ATOM 3147 C C . ALA A 1 390 ? -5.648 20.545 13.239 1.00 97.31 390 ALA A C 1
ATOM 3149 O O . ALA A 1 390 ? -4.462 20.225 13.320 1.00 97.31 390 ALA A O 1
ATOM 3150 N N . ILE A 1 391 ? -6.052 21.811 13.415 1.00 97.00 391 ILE A N 1
ATOM 3151 C CA . ILE A 1 391 ? -5.134 22.940 13.658 1.00 97.00 391 ILE A CA 1
ATOM 3152 C C . ILE A 1 391 ? -4.326 22.751 14.950 1.00 97.00 391 ILE A C 1
ATOM 3154 O O . ILE A 1 391 ? -3.139 23.080 14.986 1.00 97.00 391 ILE A O 1
ATOM 3158 N N . ASP A 1 392 ? -4.926 22.197 16.006 1.00 95.94 392 ASP A N 1
ATOM 3159 C CA . ASP A 1 392 ? -4.216 21.900 17.255 1.00 95.94 392 ASP A CA 1
ATOM 3160 C C . ASP A 1 392 ? -3.055 20.916 17.052 1.00 95.94 392 ASP A C 1
ATOM 3162 O O . ASP A 1 392 ? -2.035 21.025 17.741 1.00 95.94 392 ASP A O 1
ATOM 3166 N N . ILE A 1 393 ? -3.186 19.982 16.103 1.00 95.75 393 ILE A N 1
ATOM 3167 C CA . ILE A 1 393 ? -2.116 19.057 15.711 1.00 95.75 393 ILE A CA 1
ATOM 3168 C C . ILE A 1 393 ? -1.082 19.796 14.863 1.00 95.75 393 ILE A C 1
ATOM 3170 O O . ILE A 1 393 ? 0.105 19.742 15.190 1.00 95.75 393 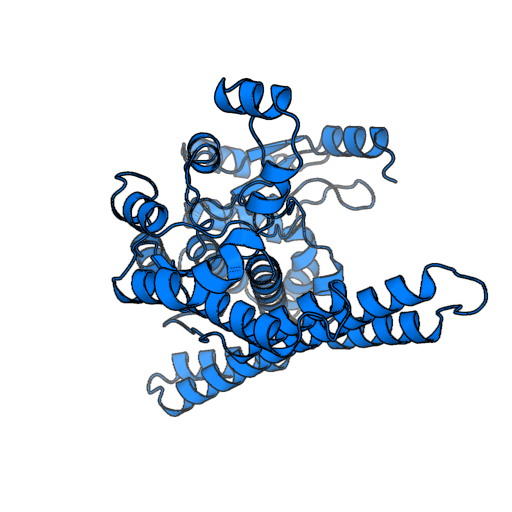ILE A O 1
ATOM 3174 N N . THR A 1 394 ? -1.505 20.563 13.854 1.00 95.38 394 THR A N 1
ATOM 3175 C CA . THR A 1 394 ? -0.599 21.357 13.006 1.00 95.38 394 THR A CA 1
ATOM 3176 C C . THR A 1 394 ? 0.274 22.305 13.834 1.00 95.38 394 THR A C 1
ATOM 3178 O O . THR A 1 394 ? 1.480 22.407 13.604 1.00 95.38 394 THR A O 1
ATOM 3181 N N . ARG A 1 395 ? -0.294 22.936 14.873 1.00 95.75 395 ARG A N 1
ATOM 3182 C CA . ARG A 1 395 ? 0.418 23.833 15.803 1.00 95.75 395 ARG A CA 1
ATOM 3183 C C . ARG A 1 395 ? 1.592 23.158 16.519 1.00 95.75 395 ARG A C 1
ATOM 3185 O O . ARG A 1 395 ? 2.481 23.850 17.002 1.00 95.75 395 ARG A O 1
ATOM 3192 N N . THR A 1 396 ? 1.628 21.826 16.597 1.00 93.81 396 THR A N 1
ATOM 3193 C CA . THR A 1 396 ? 2.763 21.101 17.195 1.00 93.81 396 THR A CA 1
ATOM 3194 C C . THR A 1 396 ? 4.044 21.171 16.358 1.00 93.81 396 THR A C 1
ATOM 3196 O O . THR A 1 396 ? 5.097 20.783 16.858 1.00 93.81 396 THR A O 1
ATOM 3199 N N . GLY A 1 397 ? 3.973 21.665 15.115 1.00 93.31 397 GLY A N 1
ATOM 3200 C CA . GLY A 1 397 ? 5.123 21.803 14.217 1.00 93.31 397 GLY A CA 1
ATOM 3201 C C . GLY A 1 397 ? 5.496 20.519 13.472 1.00 93.31 397 GLY A C 1
ATOM 3202 O O . GLY A 1 397 ? 6.526 20.484 12.812 1.00 93.31 397 GLY A O 1
ATOM 3203 N N . TYR A 1 398 ? 4.668 19.471 13.557 1.00 89.88 398 TYR A N 1
ATOM 3204 C CA . TYR A 1 398 ? 4.935 18.170 12.932 1.00 89.88 398 TYR A CA 1
ATOM 3205 C C . TYR A 1 398 ? 4.601 18.109 11.424 1.00 89.88 398 TYR A C 1
ATOM 3207 O O . TYR A 1 398 ? 4.874 17.113 10.768 1.00 89.88 398 TYR A O 1
ATOM 3215 N N . GLY A 1 399 ? 3.989 19.157 10.861 1.00 90.12 399 GLY A N 1
ATOM 3216 C CA . GLY A 1 399 ? 3.643 19.242 9.433 1.00 90.12 399 GLY A CA 1
ATOM 3217 C C . GLY A 1 399 ? 2.353 18.518 9.019 1.00 90.12 399 GLY A C 1
ATOM 3218 O O . GLY A 1 399 ? 1.810 18.827 7.964 1.00 90.12 399 GLY A O 1
ATOM 3219 N N . GLN A 1 400 ? 1.821 17.621 9.855 1.00 93.31 400 GLN A N 1
ATOM 3220 C CA . GLN A 1 400 ? 0.523 16.961 9.661 1.00 93.31 400 GLN A CA 1
ATOM 3221 C C . GLN A 1 400 ? -0.589 17.569 10.553 1.00 93.31 400 GLN A C 1
ATOM 3223 O O . GLN A 1 400 ? -0.279 18.159 11.593 1.00 93.31 400 GLN A O 1
ATOM 3228 N N . PRO A 1 401 ? -1.879 17.377 10.208 1.00 95.50 401 PRO A N 1
ATOM 3229 C CA . PRO A 1 401 ? -2.355 16.910 8.906 1.00 95.50 401 PRO A CA 1
ATOM 3230 C C . PRO A 1 401 ? -2.246 18.007 7.837 1.00 95.50 401 PRO A C 1
ATOM 3232 O O . PRO A 1 401 ? -2.327 19.197 8.152 1.00 95.50 401 PRO A O 1
ATOM 3235 N N . SER A 1 402 ? -2.099 17.615 6.572 1.00 95.62 402 SER A N 1
ATOM 3236 C CA . SER A 1 402 ? -2.285 18.539 5.446 1.00 95.62 402 SER A CA 1
ATOM 3237 C C . SER A 1 402 ? -3.767 18.896 5.303 1.00 95.62 402 SER A C 1
ATOM 3239 O O . SER A 1 402 ? -4.636 18.072 5.583 1.00 95.62 402 SER A O 1
ATOM 3241 N N . ILE A 1 403 ? -4.065 20.125 4.882 1.00 97.00 403 ILE A N 1
ATOM 3242 C CA . ILE A 1 403 ? -5.435 20.643 4.786 1.00 97.00 403 ILE A CA 1
ATOM 3243 C C . ILE A 1 403 ? -5.780 20.856 3.313 1.00 97.00 403 ILE A C 1
ATOM 3245 O O . ILE A 1 403 ? -5.121 21.644 2.637 1.00 97.00 403 ILE A O 1
ATOM 3249 N N . PHE A 1 404 ? -6.827 20.185 2.837 1.00 97.38 404 PHE A N 1
ATOM 3250 C CA . PHE A 1 404 ? -7.328 20.293 1.467 1.00 97.38 404 PHE A CA 1
ATOM 3251 C C . PHE A 1 404 ? -8.730 20.899 1.452 1.00 97.38 404 PHE A C 1
ATOM 3253 O O . PHE A 1 404 ? -9.551 20.597 2.318 1.00 97.38 404 PHE A O 1
ATOM 3260 N N . ASN A 1 405 ? -9.015 21.737 0.456 1.00 98.12 405 ASN A N 1
ATOM 3261 C CA . ASN A 1 405 ? -10.346 22.298 0.247 1.00 98.12 405 ASN A CA 1
ATOM 3262 C C . ASN A 1 405 ? -11.219 21.281 -0.507 1.00 98.12 405 ASN A C 1
ATOM 3264 O O . ASN A 1 405 ? -11.018 21.055 -1.699 1.00 98.12 405 ASN A O 1
ATOM 3268 N N . ALA A 1 406 ? -12.177 20.674 0.193 1.00 97.50 406 ALA A N 1
ATOM 3269 C CA . ALA A 1 406 ? -13.070 19.661 -0.361 1.00 97.50 406 ALA A CA 1
ATOM 3270 C C . ALA A 1 406 ? -13.950 20.224 -1.488 1.00 97.50 406 ALA A C 1
ATOM 3272 O O . ALA A 1 406 ? -14.129 19.564 -2.510 1.00 97.50 406 ALA A O 1
ATOM 3273 N N . ASP A 1 407 ? -14.446 21.453 -1.331 1.00 97.50 407 ASP A N 1
ATOM 3274 C CA . ASP A 1 407 ? -15.340 22.090 -2.303 1.00 97.50 407 ASP A CA 1
ATOM 3275 C C . ASP A 1 407 ? -14.605 22.348 -3.629 1.00 97.50 407 ASP A C 1
ATOM 3277 O O . ASP A 1 407 ? -15.137 22.085 -4.708 1.00 97.50 407 ASP A O 1
ATOM 3281 N N . ALA A 1 408 ? -13.345 22.790 -3.550 1.00 97.69 408 ALA A N 1
ATOM 3282 C CA . ALA A 1 408 ? -12.492 22.983 -4.723 1.00 97.69 408 ALA A CA 1
ATOM 3283 C C . ALA A 1 408 ? -12.174 21.655 -5.426 1.00 97.69 408 ALA A C 1
ATOM 3285 O O . ALA A 1 408 ? -12.307 21.564 -6.644 1.00 97.69 408 ALA A O 1
ATOM 3286 N N . VAL A 1 409 ? -11.835 20.606 -4.667 1.00 96.25 409 VAL A N 1
ATOM 3287 C CA . VAL A 1 409 ? -11.570 19.268 -5.225 1.00 96.25 409 VAL A CA 1
ATOM 3288 C C . VAL A 1 409 ? -12.784 18.742 -5.995 1.00 96.25 409 VAL A C 1
ATOM 3290 O O . VAL A 1 409 ? -12.632 18.222 -7.100 1.00 96.25 409 VAL A O 1
ATOM 3293 N N . VAL A 1 410 ? -13.998 18.908 -5.458 1.00 96.31 410 VAL A N 1
ATOM 3294 C CA . VAL A 1 410 ? -15.230 18.528 -6.169 1.00 96.31 410 VAL A CA 1
ATOM 3295 C C . VAL A 1 410 ? -15.356 19.305 -7.481 1.00 96.31 410 VAL A C 1
ATOM 3297 O O . VAL A 1 410 ? -15.577 18.698 -8.529 1.00 96.31 410 VAL A O 1
ATOM 3300 N N . GLN A 1 411 ? -15.162 20.626 -7.460 1.00 97.12 411 GLN A N 1
ATOM 3301 C CA . GLN A 1 411 ? -15.235 21.457 -8.667 1.00 97.12 411 GLN A CA 1
ATOM 3302 C C . GLN A 1 411 ? -14.199 21.055 -9.727 1.00 97.12 411 GLN A C 1
ATOM 3304 O O . GLN A 1 411 ? -14.535 20.966 -10.908 1.00 97.12 411 GLN A O 1
ATOM 3309 N N . GLU A 1 412 ? -12.962 20.766 -9.323 1.00 97.94 412 GLU A N 1
ATOM 3310 C CA . GLU A 1 412 ? -11.886 20.313 -10.212 1.00 97.94 412 GLU A CA 1
ATOM 3311 C C . GLU A 1 412 ? -12.198 18.944 -10.838 1.00 97.94 412 GLU A C 1
ATOM 3313 O O . GLU A 1 412 ? -11.996 18.729 -12.039 1.00 97.94 412 GLU A O 1
ATOM 3318 N N . LEU A 1 413 ? -12.752 18.012 -10.060 1.00 97.12 413 LEU A N 1
ATOM 3319 C CA . LEU A 1 413 ? -13.157 16.702 -10.570 1.00 97.12 413 LEU A CA 1
ATOM 3320 C C . LEU A 1 413 ? -14.327 16.816 -11.555 1.00 97.12 413 LEU A C 1
ATOM 3322 O O . LEU A 1 413 ? -14.262 16.223 -12.634 1.00 97.12 413 LEU A O 1
ATOM 3326 N N . LEU A 1 414 ? -15.346 17.623 -11.250 1.00 97.06 414 LEU A N 1
ATOM 3327 C CA . LEU A 1 414 ? -16.450 17.899 -12.178 1.00 97.06 414 LEU A CA 1
ATOM 3328 C C . LEU A 1 414 ? -15.941 18.545 -13.475 1.00 97.06 414 LEU A C 1
ATOM 3330 O O . LEU A 1 414 ? -16.329 18.132 -14.568 1.00 97.06 414 LEU A O 1
ATOM 3334 N N . TYR A 1 415 ? -15.010 19.500 -13.374 1.00 97.81 415 TYR A N 1
ATOM 3335 C CA . TYR A 1 415 ? -14.386 20.140 -14.535 1.00 97.81 415 TYR A CA 1
ATOM 3336 C C . TYR A 1 415 ? -13.653 19.135 -15.439 1.00 97.81 415 TYR A C 1
ATOM 3338 O O . TYR A 1 415 ? -13.642 19.284 -16.660 1.00 97.81 415 TYR A O 1
ATOM 3346 N N . THR A 1 416 ? -13.092 18.068 -14.860 1.00 97.62 416 THR A N 1
ATOM 3347 C CA . THR A 1 416 ? -12.438 16.973 -15.600 1.00 97.62 416 THR A CA 1
ATOM 3348 C C . THR A 1 416 ? -13.376 15.810 -15.956 1.00 97.62 416 THR A C 1
ATOM 3350 O O . THR A 1 416 ? -12.902 14.721 -16.298 1.00 97.62 416 THR A O 1
ATOM 3353 N N . GLY A 1 417 ? -14.695 16.024 -15.883 1.00 97.25 417 GLY A N 1
ATOM 3354 C CA . GLY A 1 417 ? -15.724 15.114 -16.394 1.00 97.25 417 GLY A CA 1
ATOM 3355 C C . GLY A 1 417 ? -16.187 14.017 -15.433 1.00 97.25 417 GLY A C 1
ATOM 3356 O O . GLY A 1 417 ? -16.726 13.013 -15.898 1.00 97.25 417 GLY A O 1
ATOM 3357 N N . LYS A 1 418 ? -15.955 14.155 -14.121 1.00 96.12 418 LYS A N 1
ATOM 3358 C CA . LYS A 1 418 ? -16.497 13.217 -13.117 1.00 96.12 418 LYS A CA 1
ATOM 3359 C C . LYS A 1 418 ? -17.956 13.583 -12.810 1.00 96.12 418 LYS A C 1
ATOM 3361 O O . LYS A 1 418 ? -18.366 14.710 -13.077 1.00 96.12 418 LYS A O 1
ATOM 3366 N N . SER A 1 419 ? -18.731 12.611 -12.321 1.00 90.81 419 SER A N 1
ATOM 3367 C CA . SER A 1 419 ? -20.170 12.733 -12.030 1.00 90.81 419 SER A CA 1
ATOM 3368 C C . SER A 1 419 ? -20.467 13.062 -10.580 1.00 90.81 419 SER A C 1
ATOM 3370 O O . SER A 1 419 ? -19.786 12.435 -9.733 1.00 90.81 419 SER A O 1
#

Sequence (419 aa):
MMTDRVARLKEKSVNTQPRICMERAVAVTEAYQKYAGSVSPQVMRGIAFKQIMEDKTIYIGDDELIVGERGAEPGATSTFPELCCHTVEDLEVMNARENVNFTVTEEDKRIQREIIIPYWENRSTRYKMFQELDQEWIEAYEAGVFTEFMEQRGPGHTCGDKKLFQKGMLDFKKDIQESIDNLDFFNDPQALDKRESLRSMDLACDAMIIQGQRHAEKAREMAEVETDEKRKAELLEIAEICDHVPANAPRNFREAVQMYWFVHLGVVTELNPWDSYNPGRFDQHLYPFYKKEIEEGTLTREEAEEILQCLWVKFNNNPAPPKVGITLKESATYFDFCTINSGGLTTDGEDGVNDVSYLVLDVIKQMRMLQPGSNVQISEKTPQEFLKKAIDITRTGYGQPSIFNADAVVQELLYTGKS

Radius of gyration: 22.21 Å; chains: 1; bounding box: 52×49×60 Å

Secondary structure (DSSP, 8-state):
---HHHHHHHHHHHHPPPEEE-HHHHHHHHHHHHHTTTS-HHHHHHHHHHHHHHHSPP---TT-SS---SSSSTTEEE--TTT----HHHHHHHHH-SSS--B--HHHHHHIIIIIHHHHTTTSHHHHHHHHS-HHHHHHHHTTS---GGGTSB----B--GGGGT--HHHHHHHHHHHHHT--TTT-TTHHHHHHHHHHHHHHHHHHHHHHHHHHHHHHHHHHH---HHHHHHHHHHHHHHHHTTTS---SHHHHHHHHHHHHHHHHHHS-BTT--B-BSHHHHHHHHHHHHHHHTS--HHHHHHHHHHHHHHHHT-PPPP--HHHHHH--SS----EEEEESB-TTSSB---HHHHHHHHHHHHH--SSSEEEEEE-TTS-HHHHHHHHHHHTTTS-PSEEEEHHHHHHHHHHTT--

Foldseek 3Di:
DADPLLVVLLVCLVPDAAAEAAQLLQLLLVLCVVCPPVADPLQSLLSSLLSCLVRAAFDDDPSFLFGDALHNDFNYHYAFLQAPLDDLVLLVCLQPDPFNHHNDDPVNSVCSVPRRCVRRVCRHPLNVVVVPDDPVVVVCVVVVVDHDPSNRFDAAPDEDDLVLQVWALQVLLVVLVVVLVPQDPPPDPCSVVSNSNSSSSNSLSSSLLSNLQVLLVVLQVCLVPDPPPVSSVSSNVSNVLSNDPRRGRDDALSSSLNSVLSVLSSQCSSTLHQLRYANEAVLLSRVVRVVVCVVVVNDDLVNSLNSVSSSQSNQSSQFRPDDDDVNCVVPVGRARNHEYEAWAADPVRATRHDPSSVSVLVSCQPSLGVPPAYEYEDEPRTDPVSVVSQVVSVVVVSNDDHYHHNVVVVVVCVVVPDD

pLDDT: mean 97.24, std 2.11, range [77.0, 98.94]